Protein AF-0000000066039142 (afdb_homodimer)

Structure (mmCIF, N/CA/C/O backbone):
data_AF-0000000066039142-model_v1
#
loop_
_entity.id
_entity.type
_entity.pdbx_description
1 polymer 'Regulatory protein NocR'
#
loop_
_atom_site.group_PDB
_atom_site.id
_atom_site.type_symbol
_atom_site.label_atom_id
_atom_site.label_alt_id
_atom_site.label_comp_id
_atom_site.label_asym_id
_atom_site.label_entity_id
_atom_site.label_seq_id
_atom_site.pdbx_PDB_ins_code
_atom_site.Cartn_x
_atom_site.Cartn_y
_atom_site.Cartn_z
_atom_site.occupancy
_atom_site.B_iso_or_equiv
_atom_site.auth_seq_id
_atom_site.auth_comp_id
_atom_site.auth_asym_id
_atom_site.auth_atom_id
_atom_site.pdbx_PDB_model_num
ATOM 1 N N . MET A 1 1 ? -7.457 29.156 -16.922 1 61.75 1 MET A N 1
ATOM 2 C CA . MET A 1 1 ? -6.414 28.375 -16.25 1 61.75 1 MET A CA 1
ATOM 3 C C . MET A 1 1 ? -6.938 27.766 -14.953 1 61.75 1 MET A C 1
ATOM 5 O O . MET A 1 1 ? -7.668 28.422 -14.203 1 61.75 1 MET A O 1
ATOM 9 N N . ILE A 1 2 ? -6.719 26.547 -14.82 1 64.12 2 ILE A N 1
ATOM 10 C CA . ILE A 1 2 ? -7.203 25.859 -13.625 1 64.12 2 ILE A CA 1
ATOM 11 C C . ILE A 1 2 ? -6.5 26.406 -12.391 1 64.12 2 ILE A C 1
ATOM 13 O O . ILE A 1 2 ? -5.273 26.547 -12.375 1 64.12 2 ILE A O 1
ATOM 17 N N . GLN A 1 3 ? -7.277 26.922 -11.469 1 65.94 3 GLN A N 1
ATOM 18 C CA . GLN A 1 3 ? -6.754 27.469 -10.219 1 65.94 3 GLN A CA 1
ATOM 19 C C . GLN A 1 3 ? -6.621 26.375 -9.156 1 65.94 3 GLN A C 1
ATOM 21 O O . GLN A 1 3 ? -7.406 25.422 -9.133 1 65.94 3 GLN A O 1
ATOM 26 N N . SER A 1 4 ? -5.676 26.594 -8.344 1 70 4 SER A N 1
ATOM 27 C CA . SER A 1 4 ? -5.402 25.641 -7.27 1 70 4 SER A CA 1
ATOM 28 C C . SER A 1 4 ? -6.625 25.453 -6.379 1 70 4 SER A C 1
ATOM 30 O O . SER A 1 4 ? -6.914 24.344 -5.945 1 70 4 SER A O 1
ATOM 32 N N . ARG A 1 5 ? -7.328 26.562 -6.188 1 75.69 5 ARG A N 1
ATOM 33 C CA . ARG A 1 5 ? -8.492 26.516 -5.305 1 75.69 5 ARG A CA 1
ATOM 34 C C . ARG A 1 5 ? -9.57 25.609 -5.871 1 75.69 5 ARG A C 1
ATOM 36 O O . ARG A 1 5 ? -10.312 24.969 -5.117 1 75.69 5 ARG A O 1
ATOM 43 N N . GLN A 1 6 ? -9.633 25.609 -7.168 1 79.69 6 GLN A N 1
ATOM 44 C CA . GLN A 1 6 ? -10.594 24.719 -7.809 1 79.69 6 GLN A CA 1
ATOM 45 C C . GLN A 1 6 ? -10.25 23.266 -7.566 1 79.69 6 GLN A C 1
ATOM 47 O O . GLN A 1 6 ? -11.125 22.453 -7.266 1 79.69 6 GLN A O 1
ATOM 52 N N . LEU A 1 7 ? -9 22.984 -7.582 1 76.62 7 LEU A N 1
ATOM 53 C CA . LEU A 1 7 ? -8.555 21.609 -7.355 1 76.62 7 LEU A CA 1
ATOM 54 C C . LEU A 1 7 ? -8.68 21.234 -5.883 1 76.62 7 LEU A C 1
ATOM 56 O O . LEU A 1 7 ? -9.008 20.094 -5.555 1 76.62 7 LEU A O 1
ATOM 60 N N . GLU A 1 8 ? -8.516 22.219 -5.078 1 76.62 8 GLU A N 1
ATOM 61 C CA . GLU A 1 8 ? -8.656 22.031 -3.639 1 76.62 8 GLU A CA 1
ATOM 62 C C . GLU A 1 8 ? -10.109 21.766 -3.262 1 76.62 8 GLU A C 1
ATOM 64 O O . GLU A 1 8 ? -10.383 21.109 -2.252 1 76.62 8 GLU A O 1
ATOM 69 N N . ALA A 1 9 ? -10.961 22.281 -4.051 1 80.94 9 ALA A N 1
ATOM 70 C CA . ALA A 1 9 ? -12.391 22.031 -3.846 1 80.94 9 ALA A CA 1
ATOM 71 C C . ALA A 1 9 ? -12.797 20.688 -4.449 1 80.94 9 ALA A C 1
ATOM 73 O O . ALA A 1 9 ? -13.578 19.938 -3.848 1 80.94 9 ALA A O 1
ATOM 74 N N . PHE A 1 10 ? -12.219 20.359 -5.586 1 84.31 10 PHE A N 1
ATOM 75 C CA . PHE A 1 10 ? -12.562 19.172 -6.352 1 84.31 10 PHE A CA 1
ATOM 76 C C . PHE A 1 10 ? -12.219 17.906 -5.566 1 84.31 10 PHE A C 1
ATOM 78 O O . PHE A 1 10 ? -13.023 16.984 -5.48 1 84.31 10 PHE A O 1
ATOM 85 N N . ARG A 1 11 ? -11.148 18 -4.941 1 77.81 11 ARG A N 1
ATOM 86 C CA . ARG A 1 11 ? -10.641 16.812 -4.27 1 77.81 11 ARG A CA 1
ATOM 87 C C . ARG A 1 11 ? -11.578 16.391 -3.139 1 77.81 11 ARG A C 1
ATOM 89 O O . ARG A 1 11 ? -12 15.227 -3.08 1 77.81 11 ARG A O 1
ATOM 96 N N . PRO A 1 12 ? -11.938 17.297 -2.227 1 79 12 PRO A N 1
ATOM 97 C CA . PRO A 1 12 ? -12.859 16.891 -1.165 1 79 12 PRO A CA 1
ATOM 98 C C . PRO A 1 12 ? -14.211 16.422 -1.705 1 79 12 PRO A C 1
ATOM 100 O O . PRO A 1 12 ? -14.844 15.539 -1.107 1 79 12 PRO A O 1
ATOM 103 N N . VAL A 1 13 ? -14.617 16.969 -2.771 1 81.69 13 VAL A N 1
ATOM 104 C CA . VAL A 1 13 ? -15.891 16.531 -3.336 1 81.69 13 VAL A CA 1
ATOM 105 C C . VAL A 1 13 ? -15.773 15.086 -3.809 1 81.69 13 VAL A C 1
ATOM 107 O O . VAL A 1 13 ? -16.688 14.281 -3.588 1 81.69 13 VAL A O 1
ATOM 110 N N . MET A 1 14 ? -14.688 14.828 -4.414 1 76.94 14 MET A N 1
ATOM 111 C CA . MET A 1 14 ? -14.453 13.469 -4.883 1 76.94 14 MET A CA 1
ATOM 112 C C . MET A 1 14 ? -14.344 12.5 -3.709 1 76.94 14 MET A C 1
ATOM 114 O O . MET A 1 14 ? -14.812 11.359 -3.791 1 76.94 14 MET A O 1
ATOM 118 N N . LEU A 1 15 ? -13.773 12.977 -2.66 1 72 15 LEU A N 1
ATOM 119 C CA . LEU A 1 15 ? -13.484 12.133 -1.508 1 72 15 LEU A CA 1
ATOM 120 C C . LEU A 1 15 ? -14.742 11.914 -0.669 1 72 15 LEU A C 1
ATOM 122 O O . LEU A 1 15 ? -14.945 10.828 -0.118 1 72 15 LEU A O 1
ATOM 126 N N . THR A 1 16 ? -15.641 12.984 -0.585 1 73.75 16 THR A N 1
ATOM 127 C CA . THR A 1 16 ? -16.797 12.93 0.311 1 73.75 16 THR A CA 1
ATOM 128 C C . THR A 1 16 ? -18.062 12.539 -0.453 1 73.75 16 THR A C 1
ATOM 130 O O . THR A 1 16 ? -19.047 12.117 0.148 1 73.75 16 THR A O 1
ATOM 133 N N . GLY A 1 17 ? -17.953 12.742 -1.768 1 72.62 17 GLY A N 1
ATOM 134 C CA . GLY A 1 17 ? -19.094 12.383 -2.609 1 72.62 17 GLY A CA 1
ATOM 135 C C . GLY A 1 17 ? -20.203 13.422 -2.584 1 72.62 17 GLY A C 1
ATOM 136 O O . GLY A 1 17 ? -21.328 13.141 -3.006 1 72.62 17 GLY A O 1
ATOM 137 N N . GLY A 1 18 ? -19.891 14.602 -1.933 1 79.31 18 GLY A N 1
ATOM 138 C CA . GLY A 1 18 ? -20.922 15.617 -1.845 1 79.31 18 GLY A CA 1
ATOM 139 C C . GLY A 1 18 ? -20.359 17.031 -1.729 1 79.31 18 GLY A C 1
ATOM 140 O O . GLY A 1 18 ? -19.281 17.219 -1.168 1 79.31 18 GLY A O 1
ATOM 141 N N . MET A 1 19 ? -21.219 17.953 -2.305 1 85.19 19 MET A N 1
ATOM 142 C CA . MET A 1 19 ? -20.797 19.344 -2.232 1 85.19 19 MET A CA 1
ATOM 143 C C . MET A 1 19 ? -20.844 19.859 -0.795 1 85.19 19 MET A C 1
ATOM 145 O O . MET A 1 19 ? -19.906 20.516 -0.332 1 85.19 19 MET A O 1
ATOM 149 N N . THR A 1 20 ? -21.859 19.406 -0.105 1 84.94 20 THR A N 1
ATOM 150 C CA . THR A 1 20 ? -22.047 19.859 1.27 1 84.94 20 THR A CA 1
ATOM 151 C C . THR A 1 20 ? -20.984 19.25 2.182 1 84.94 20 THR A C 1
ATOM 153 O O . THR A 1 20 ? -20.344 19.953 2.969 1 84.94 20 THR A O 1
ATOM 156 N N . SER A 1 21 ? -20.875 18.016 2.037 1 82.25 21 SER A N 1
ATOM 157 C CA . SER A 1 21 ? -19.875 17.344 2.865 1 82.25 21 SER A CA 1
ATOM 158 C C . SER A 1 21 ? -18.469 17.875 2.592 1 82.25 21 SER A C 1
ATOM 160 O O . SER A 1 21 ? -17.672 18.031 3.516 1 82.25 21 SER A O 1
ATOM 162 N N . ALA A 1 22 ? -18.188 18.062 1.389 1 84.25 22 ALA A N 1
ATOM 163 C CA . ALA A 1 22 ? -16.891 18.625 0.998 1 84.25 22 ALA A CA 1
ATOM 164 C C . ALA A 1 22 ? -16.703 20.031 1.57 1 84.25 22 ALA A C 1
ATOM 166 O O . ALA A 1 22 ? -15.625 20.359 2.078 1 84.25 22 ALA A O 1
ATOM 167 N N . ALA A 1 23 ? -17.734 20.844 1.507 1 87.06 23 ALA A N 1
ATOM 168 C CA . ALA A 1 23 ? -17.688 22.188 2.043 1 87.06 23 ALA A CA 1
ATOM 169 C C . ALA A 1 23 ? -17.391 22.188 3.539 1 87.06 23 ALA A C 1
ATOM 171 O O . ALA A 1 23 ? -16.547 22.953 4.02 1 87.06 23 ALA A O 1
ATOM 172 N N . ASN A 1 24 ? -18.062 21.266 4.191 1 80.06 24 ASN A N 1
ATOM 173 C CA . ASN A 1 24 ? -17.844 21.125 5.625 1 80.06 24 ASN A CA 1
ATOM 174 C C . ASN A 1 24 ? -16.406 20.703 5.934 1 80.06 24 ASN A C 1
ATOM 176 O O . ASN A 1 24 ? -15.797 21.203 6.883 1 80.06 24 ASN A O 1
ATOM 180 N N . LEU A 1 25 ? -16 19.922 5.07 1 76.12 25 LEU A N 1
ATOM 181 C CA . LEU A 1 25 ? -14.664 19.359 5.277 1 76.12 25 LEU A CA 1
ATOM 182 C C . LEU A 1 25 ? -13.602 20.438 5.102 1 76.12 25 LEU A C 1
ATOM 184 O O . LEU A 1 25 ? -12.617 20.484 5.848 1 76.12 25 LEU A O 1
ATOM 188 N N . VAL A 1 26 ? -13.742 21.25 4.145 1 77.06 26 VAL A N 1
ATO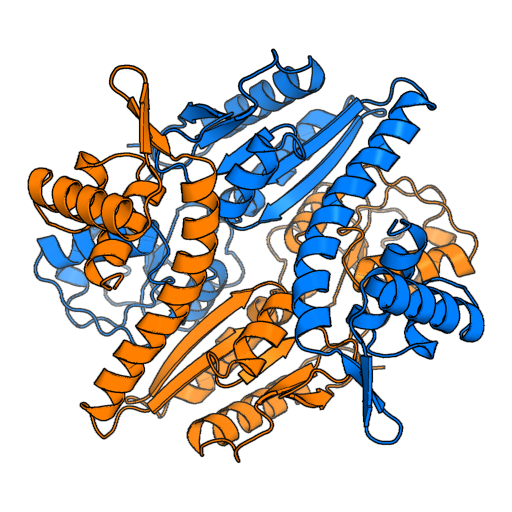M 189 C CA . VAL A 1 26 ? -12.719 22.25 3.85 1 77.06 26 VAL A CA 1
ATOM 190 C C . VAL A 1 26 ? -13.125 23.594 4.445 1 77.06 26 VAL A C 1
ATOM 192 O O . VAL A 1 26 ? -12.516 24.625 4.145 1 77.06 26 VAL A O 1
ATOM 195 N N . ARG A 1 27 ? -14.141 23.609 5.207 1 76.81 27 ARG A N 1
ATOM 196 C CA . ARG A 1 27 ? -14.594 24.75 6.008 1 76.81 27 ARG A CA 1
ATOM 197 C C . ARG A 1 27 ? -14.938 25.938 5.125 1 76.81 27 ARG A C 1
ATOM 199 O O . ARG A 1 27 ? -14.484 27.062 5.383 1 76.81 27 ARG A O 1
ATOM 206 N N . ILE A 1 28 ? -15.648 25.688 4.121 1 83 28 ILE A N 1
ATOM 207 C CA . ILE A 1 28 ? -16.266 26.734 3.295 1 83 28 ILE A CA 1
ATOM 208 C C . ILE A 1 28 ? -17.734 26.422 3.08 1 83 28 ILE A C 1
ATOM 210 O O . ILE A 1 28 ? -18.25 25.422 3.576 1 83 28 ILE A O 1
ATOM 214 N N . THR A 1 29 ? -18.406 27.375 2.535 1 86.25 29 THR A N 1
ATOM 215 C CA . THR A 1 29 ? -19.844 27.188 2.332 1 86.25 29 THR A CA 1
ATOM 216 C C . THR A 1 29 ? -20.109 26.312 1.118 1 86.25 29 THR A C 1
ATOM 218 O O . THR A 1 29 ? -19.266 26.188 0.227 1 86.25 29 THR A O 1
ATOM 221 N N . GLN A 1 30 ? -21.156 25.719 1.18 1 89.38 30 GLN A N 1
ATOM 222 C CA . GLN A 1 30 ? -21.547 24.844 0.079 1 89.38 30 GLN A CA 1
ATOM 223 C C . GLN A 1 30 ? -21.672 25.625 -1.225 1 89.38 30 GLN A C 1
ATOM 225 O O . GLN A 1 30 ? -21.234 25.156 -2.277 1 89.38 30 GLN A O 1
ATOM 230 N N . PRO A 1 31 ? -22.234 26.875 -1.222 1 91 31 PRO A N 1
ATOM 231 C CA . PRO A 1 31 ? -22.266 27.625 -2.48 1 91 31 PRO A CA 1
ATOM 232 C C . PRO A 1 31 ? -20.875 27.922 -3.025 1 91 31 PRO A C 1
ATOM 234 O O . PRO A 1 31 ? -20.656 27.906 -4.242 1 91 31 PRO A O 1
ATOM 237 N N . ALA A 1 32 ? -19.984 28.125 -2.137 1 88.88 32 ALA A N 1
ATOM 238 C CA . ALA A 1 32 ? -18.625 28.438 -2.547 1 88.88 32 ALA A CA 1
ATOM 239 C C . ALA A 1 32 ? -17.969 27.25 -3.242 1 88.88 32 ALA A C 1
ATOM 241 O O . ALA A 1 32 ? -17.359 27.406 -4.301 1 88.88 32 ALA A O 1
ATOM 242 N N . ILE A 1 33 ? -18.125 26.109 -2.582 1 90.94 33 ILE A N 1
ATOM 243 C CA . ILE A 1 33 ? -17.547 24.906 -3.189 1 90.94 33 ILE A CA 1
ATOM 244 C C . ILE A 1 33 ? -18.234 24.625 -4.52 1 90.94 33 ILE A C 1
ATOM 246 O O . ILE A 1 33 ? -17.578 24.219 -5.488 1 90.94 33 ILE A O 1
ATOM 250 N N . SER A 1 34 ? -19.531 24.781 -4.598 1 91.88 34 SER A N 1
ATOM 251 C CA . SER A 1 34 ? -20.281 24.547 -5.828 1 91.88 34 SER A CA 1
ATOM 252 C C . SER A 1 34 ? -19.797 25.469 -6.949 1 91.88 34 SER A C 1
ATOM 254 O O . SER A 1 34 ? -19.625 25.016 -8.086 1 91.88 34 SER A O 1
ATOM 256 N N . ARG A 1 35 ? -19.531 26.703 -6.59 1 90.44 35 ARG A N 1
ATOM 257 C CA . ARG A 1 35 ? -19.031 27.672 -7.57 1 90.44 35 ARG A CA 1
ATOM 258 C C . ARG A 1 35 ? -17.656 27.25 -8.086 1 90.44 35 ARG A C 1
ATOM 260 O O . ARG A 1 35 ? -17.391 27.328 -9.289 1 90.44 35 ARG A O 1
ATOM 267 N N . LEU A 1 36 ? -16.859 26.859 -7.172 1 88.88 36 LEU A N 1
ATOM 268 C CA . LEU A 1 36 ? -15.508 26.469 -7.535 1 88.88 36 LEU A CA 1
ATOM 269 C C . LEU A 1 36 ? -15.531 25.266 -8.492 1 88.88 36 LEU A C 1
ATOM 271 O O . LEU A 1 36 ? -14.766 25.219 -9.453 1 88.88 36 LEU A O 1
ATOM 275 N N . ILE A 1 37 ? -16.406 24.375 -8.195 1 89.88 37 ILE A N 1
ATOM 276 C CA . ILE A 1 37 ? -16.531 23.188 -9.031 1 89.88 37 ILE A CA 1
ATOM 277 C C . ILE A 1 37 ? -17.078 23.578 -10.398 1 89.88 37 ILE A C 1
ATOM 279 O O . ILE A 1 37 ? -16.594 23.109 -11.43 1 89.88 37 ILE A O 1
ATOM 283 N N . ARG A 1 38 ? -18.078 24.406 -10.398 1 89.94 38 ARG A N 1
ATOM 284 C CA . ARG A 1 38 ? -18.641 24.891 -11.656 1 89.94 38 ARG A CA 1
ATOM 285 C C . ARG A 1 38 ? -17.594 25.578 -12.5 1 89.94 38 ARG A C 1
ATOM 287 O O . ARG A 1 38 ? -17.516 25.375 -13.719 1 89.94 38 ARG A O 1
ATOM 294 N N . ASP A 1 39 ? -16.844 26.406 -11.836 1 86 39 ASP A N 1
ATOM 295 C CA . ASP A 1 39 ? -15.781 27.125 -12.523 1 86 39 ASP A CA 1
ATOM 296 C C . ASP A 1 39 ? -14.758 26.156 -13.109 1 86 39 ASP A C 1
ATOM 298 O O . ASP A 1 39 ? -14.266 26.359 -14.227 1 86 39 ASP A O 1
ATOM 302 N N . LEU A 1 40 ? -14.422 25.188 -12.336 1 84.56 40 LEU A N 1
ATOM 303 C CA . LEU A 1 40 ? -13.477 24.172 -12.797 1 84.56 40 LEU A CA 1
ATOM 304 C C . LEU A 1 40 ? -14.016 23.453 -14.031 1 84.56 40 LEU A C 1
ATOM 306 O O . LEU A 1 40 ? -13.289 23.266 -15.008 1 84.56 40 LEU A O 1
ATOM 310 N N . GLU A 1 41 ? -15.281 23.047 -13.93 1 87.25 41 GLU A N 1
ATOM 311 C CA . GLU A 1 41 ? -15.914 22.344 -15.047 1 87.25 41 GLU A CA 1
ATOM 312 C C . GLU A 1 41 ? -15.945 23.234 -16.297 1 87.25 41 GLU A C 1
ATOM 314 O O . GLU A 1 41 ? -15.695 22.75 -17.406 1 87.25 41 GLU A O 1
ATOM 319 N N . GLU A 1 42 ? -16.188 24.516 -16.172 1 80.75 42 GLU A N 1
ATOM 320 C CA . GLU A 1 42 ? -16.203 25.469 -17.281 1 80.75 42 GLU A CA 1
ATOM 321 C C . GLU A 1 42 ? -14.82 25.625 -17.906 1 80.75 42 GLU A C 1
ATOM 323 O O . GLU A 1 42 ? -14.688 25.672 -19.125 1 80.75 42 GLU A O 1
ATOM 328 N N . GLU A 1 43 ? -13.93 25.672 -17.094 1 74.88 43 GLU A N 1
ATOM 329 C CA . GLU A 1 43 ? -12.555 25.859 -17.562 1 74.88 43 GLU A CA 1
ATOM 330 C C . GLU A 1 43 ? -12.078 24.641 -18.344 1 74.88 43 GLU A C 1
ATOM 332 O O . GLU A 1 43 ? -11.398 24.781 -19.359 1 74.88 43 GLU A O 1
ATOM 337 N N . ILE A 1 44 ? -12.445 23.5 -17.797 1 74.19 44 ILE A N 1
ATOM 338 C CA . ILE A 1 44 ? -12 22.266 -18.438 1 74.19 44 ILE A CA 1
ATOM 339 C C . ILE A 1 44 ? -12.914 21.938 -19.625 1 74.19 44 ILE A C 1
ATOM 341 O O . ILE A 1 44 ? -12.523 21.219 -20.547 1 74.19 44 ILE A O 1
ATOM 345 N N . GLY A 1 45 ? -14.133 22.422 -19.594 1 76.56 45 GLY A N 1
ATOM 346 C CA . GLY A 1 45 ? -15.102 22.203 -20.656 1 76.56 45 GLY A CA 1
ATOM 347 C C . GLY A 1 45 ? -15.789 20.859 -20.562 1 76.56 45 GLY A C 1
ATOM 348 O O . GLY A 1 45 ? -16.281 20.328 -21.562 1 76.56 45 GLY A O 1
ATOM 349 N N . ILE A 1 46 ? -15.617 20.188 -19.406 1 75.56 46 ILE A N 1
ATOM 350 C CA . ILE A 1 46 ? -16.219 18.875 -19.188 1 75.56 46 ILE A CA 1
ATOM 351 C C . ILE A 1 46 ? -16.969 18.859 -17.844 1 75.56 46 ILE A C 1
ATOM 353 O O . ILE A 1 46 ? -16.531 19.5 -16.875 1 75.56 46 ILE A O 1
ATOM 357 N N . SER A 1 47 ? -18.109 18.219 -17.891 1 83.5 47 SER A N 1
ATOM 358 C CA . SER A 1 47 ? -18.812 18.016 -16.625 1 83.5 47 SER A CA 1
ATOM 359 C C . SER A 1 47 ? -18.125 16.969 -15.773 1 83.5 47 SER A C 1
ATOM 361 O O . SER A 1 47 ? -17.812 15.875 -16.25 1 83.5 47 SER A O 1
ATOM 363 N N . LEU A 1 48 ? -17.859 17.359 -14.578 1 84.62 48 LEU A N 1
ATOM 364 C CA . LEU A 1 48 ? -17.156 16.469 -13.68 1 84.62 48 LEU A CA 1
ATOM 365 C C . LEU A 1 48 ? -18.125 15.727 -12.758 1 84.62 48 LEU A C 1
ATOM 367 O O . LEU A 1 48 ? -17.797 14.672 -12.219 1 84.62 48 LEU A O 1
ATOM 371 N N . PHE A 1 49 ? -19.297 16.391 -12.562 1 86.69 49 PHE A N 1
ATOM 372 C CA . PHE A 1 49 ? -20.312 15.789 -11.703 1 86.69 49 PHE A CA 1
ATOM 373 C C . PHE A 1 49 ? -21.688 15.859 -12.359 1 86.69 49 PHE A C 1
ATOM 375 O O . PHE A 1 49 ? -22 16.844 -13.031 1 86.69 49 PHE A O 1
ATOM 382 N N . GLU A 1 50 ? -22.375 14.719 -12.211 1 81.38 50 GLU A N 1
ATOM 383 C CA . GLU A 1 50 ? -23.75 14.656 -12.688 1 81.38 50 GLU A CA 1
ATOM 384 C C . GLU A 1 50 ? -24.719 14.391 -11.547 1 81.38 50 GLU A C 1
ATOM 386 O O . GLU A 1 50 ? -24.359 13.773 -10.539 1 81.38 50 GLU A O 1
ATOM 391 N N . ARG A 1 51 ? -25.781 15.047 -11.57 1 73.38 51 ARG A N 1
ATOM 392 C CA . ARG A 1 51 ? -26.797 14.836 -10.547 1 73.38 51 ARG A CA 1
ATOM 393 C C . ARG A 1 51 ? -27.812 13.781 -11 1 73.38 51 ARG A C 1
ATOM 395 O O . ARG A 1 51 ? -28.328 13.844 -12.117 1 73.38 51 ARG A O 1
ATOM 402 N N . THR A 1 52 ? -27.766 12.719 -10.414 1 65 52 THR A N 1
ATOM 403 C CA . THR A 1 52 ? -28.828 11.734 -10.578 1 65 52 THR A CA 1
ATOM 404 C C . THR A 1 52 ? -29.766 11.75 -9.375 1 65 52 THR A C 1
ATOM 406 O O . THR A 1 52 ? -29.438 11.219 -8.312 1 65 52 THR A O 1
ATOM 409 N N . GLY A 1 53 ? -30.859 12.344 -9.508 1 66.62 53 GLY A N 1
ATOM 410 C CA . GLY A 1 53 ? -31.719 12.609 -8.367 1 66.62 53 GLY A CA 1
ATOM 411 C C . GLY A 1 53 ? -31.109 13.578 -7.375 1 66.62 53 GLY A C 1
ATOM 412 O O . GLY A 1 53 ? -30.703 14.688 -7.746 1 66.62 53 GLY A O 1
ATOM 413 N N . ASN A 1 54 ? -30.984 13.125 -6.105 1 64.5 54 ASN A N 1
ATOM 414 C CA . ASN A 1 54 ? -30.422 13.977 -5.062 1 64.5 54 ASN A CA 1
ATOM 415 C C . ASN A 1 54 ? -28.953 13.648 -4.805 1 64.5 54 ASN A C 1
ATOM 417 O O . ASN A 1 54 ? -28.375 14.117 -3.824 1 64.5 54 ASN A O 1
ATOM 421 N N . ARG A 1 55 ? -28.531 12.898 -5.688 1 70 55 ARG A N 1
ATOM 422 C CA . ARG A 1 55 ? -27.156 12.477 -5.387 1 70 55 ARG A CA 1
ATOM 423 C C . ARG A 1 55 ? -26.188 12.992 -6.434 1 70 55 ARG A C 1
ATOM 425 O O . ARG A 1 55 ? -26.484 12.977 -7.633 1 70 55 ARG A O 1
ATOM 432 N N . LEU A 1 56 ? -25 13.578 -5.988 1 76.94 56 LEU A N 1
ATOM 433 C CA . LEU A 1 56 ? -23.906 14.039 -6.832 1 76.94 56 LEU A CA 1
ATOM 434 C C . LEU A 1 56 ? -23 12.875 -7.238 1 76.94 56 LEU A C 1
ATOM 436 O O . LEU A 1 56 ? -22.484 12.156 -6.379 1 76.94 56 LEU A O 1
ATOM 440 N N . ARG A 1 57 ? -22.938 12.578 -8.57 1 75.62 57 ARG A N 1
ATOM 441 C CA . ARG A 1 57 ? -22.109 11.477 -9.062 1 75.62 57 ARG A CA 1
ATOM 442 C C . ARG A 1 57 ? -20.953 12 -9.906 1 75.62 57 ARG A C 1
ATOM 444 O O . ARG A 1 57 ? -21.156 12.805 -10.82 1 75.62 57 ARG A O 1
ATOM 451 N N . PRO A 1 58 ? -19.75 11.578 -9.562 1 78.5 58 PRO A N 1
ATOM 452 C CA . PRO A 1 58 ? -18.641 11.969 -10.43 1 78.5 58 PRO A CA 1
ATOM 453 C C . PRO A 1 58 ? -18.703 11.289 -11.797 1 78.5 58 PRO A C 1
ATOM 455 O O . PRO A 1 58 ? -19.125 10.133 -11.898 1 78.5 58 PRO A O 1
ATOM 458 N N . THR A 1 59 ? -18.297 11.992 -12.859 1 73.62 59 THR A N 1
ATOM 459 C CA . THR A 1 59 ? -18.172 11.422 -14.203 1 73.62 59 THR A CA 1
ATOM 460 C C . THR A 1 59 ? -16.859 10.633 -14.328 1 73.62 59 THR A C 1
ATOM 462 O O . THR A 1 59 ? -16.031 10.656 -13.422 1 73.62 59 THR A O 1
ATOM 465 N N . ARG A 1 60 ? -16.766 9.883 -15.391 1 62.56 60 ARG A N 1
ATOM 466 C CA . ARG A 1 60 ? -15.531 9.172 -15.688 1 62.56 60 ARG A CA 1
ATOM 467 C C . ARG A 1 60 ? -14.359 10.141 -15.773 1 62.56 60 ARG A C 1
ATOM 469 O O . ARG A 1 60 ? -13.266 9.852 -15.281 1 62.56 60 ARG A O 1
ATOM 476 N N . GLU A 1 61 ? -14.641 11.211 -16.375 1 67.25 61 GLU A N 1
ATOM 477 C CA . GLU A 1 61 ? -13.633 12.266 -16.516 1 67.25 61 GLU A CA 1
ATOM 478 C C . GLU A 1 61 ? -13.188 12.789 -15.148 1 67.25 61 GLU A C 1
ATOM 480 O O . GLU A 1 61 ? -12.008 13.102 -14.961 1 67.25 61 GLU A O 1
ATOM 485 N N . ALA A 1 62 ? -14.141 12.883 -14.234 1 74.81 62 ALA A N 1
ATOM 486 C CA . ALA A 1 62 ? -13.805 13.305 -12.875 1 74.81 62 ALA A CA 1
ATOM 487 C C . ALA A 1 62 ? -12.836 12.328 -12.219 1 74.81 62 ALA A C 1
ATOM 489 O O . ALA A 1 62 ? -11.906 12.734 -11.523 1 74.81 62 ALA A O 1
ATOM 490 N N . GLY A 1 63 ? -13.047 11.102 -12.492 1 67.94 63 GLY A N 1
ATOM 491 C CA . GLY A 1 63 ? -12.148 10.078 -11.977 1 67.94 63 GLY A CA 1
ATOM 492 C C . GLY A 1 63 ? -10.734 10.211 -12.492 1 67.94 63 GLY A C 1
ATOM 493 O O . GLY A 1 63 ? -9.773 10.109 -11.719 1 67.94 63 GLY A O 1
ATOM 494 N N . ILE A 1 64 ? -10.594 10.422 -13.719 1 59.81 64 ILE A N 1
ATOM 495 C CA . ILE A 1 64 ? -9.289 10.586 -14.352 1 59.81 64 ILE A CA 1
ATOM 496 C C . ILE A 1 64 ? -8.594 11.82 -13.781 1 59.81 64 ILE A C 1
ATOM 498 O O . ILE A 1 64 ? -7.414 11.773 -13.43 1 59.81 64 ILE A O 1
ATOM 502 N N . LEU A 1 65 ? -9.352 12.875 -13.75 1 67.5 65 LEU A N 1
ATOM 503 C CA . LEU A 1 65 ? -8.797 14.117 -13.211 1 67.5 65 LEU A CA 1
ATOM 504 C C . LEU A 1 65 ? -8.359 13.93 -11.758 1 67.5 65 LEU A C 1
ATOM 506 O O . LEU A 1 65 ? -7.34 14.477 -11.336 1 67.5 65 LEU A O 1
ATOM 510 N N . PHE A 1 66 ? -9.18 13.164 -11.062 1 72.25 66 PHE A N 1
ATOM 511 C CA . PHE A 1 66 ? -8.898 12.945 -9.648 1 72.25 66 PHE A CA 1
ATOM 512 C C . PHE A 1 66 ? -7.543 12.266 -9.469 1 72.25 66 PHE A C 1
ATOM 514 O O . PHE A 1 66 ? -6.773 12.633 -8.578 1 72.25 66 PHE A O 1
ATOM 521 N N . LYS A 1 67 ? -7.277 11.367 -10.32 1 62.5 67 LYS A N 1
ATOM 522 C CA . LYS A 1 67 ? -5.984 10.688 -10.289 1 62.5 67 LYS A CA 1
ATOM 523 C C . LYS A 1 67 ? -4.84 11.68 -10.484 1 62.5 67 LYS A C 1
ATOM 525 O O . LYS A 1 67 ? -3.852 11.648 -9.75 1 62.5 67 LYS A O 1
ATOM 530 N N . GLU A 1 68 ? -5 12.516 -11.43 1 59.81 68 GLU A N 1
ATOM 531 C CA . GLU A 1 68 ? -3.977 13.5 -11.75 1 59.81 68 GLU A CA 1
ATOM 532 C C . GLU A 1 68 ? -3.854 14.547 -10.648 1 59.81 68 GLU A C 1
ATOM 534 O O . GLU A 1 68 ? -2.746 14.953 -10.289 1 59.81 68 GLU A O 1
ATOM 539 N N . VAL A 1 69 ? -5.039 14.961 -10.164 1 65.31 69 VAL A N 1
ATOM 540 C CA . VAL A 1 69 ? -5.066 15.969 -9.109 1 65.31 69 VAL A CA 1
ATOM 541 C C . VAL A 1 69 ? -4.406 15.414 -7.852 1 65.31 69 VAL A C 1
ATOM 543 O O . VAL A 1 69 ? -3.641 16.109 -7.184 1 65.31 69 VAL A O 1
ATOM 546 N N . SER A 1 70 ? -4.719 14.227 -7.598 1 63.84 70 SER A N 1
ATOM 547 C CA . SER A 1 70 ? -4.133 13.594 -6.422 1 63.84 70 SER A CA 1
ATOM 548 C C . SER A 1 70 ? -2.615 13.516 -6.531 1 63.84 70 SER A C 1
ATOM 550 O O . SER A 1 70 ? -1.902 13.766 -5.559 1 63.84 70 SER A O 1
ATOM 552 N N . ARG A 1 71 ? -2.219 13.25 -7.727 1 58.75 71 ARG A N 1
ATOM 553 C CA . ARG A 1 71 ? -0.784 13.234 -7.992 1 58.75 71 ARG A CA 1
ATOM 554 C C . ARG A 1 71 ? -0.1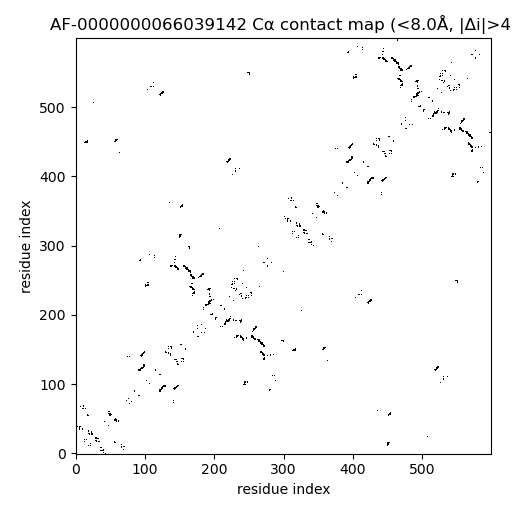88 14.633 -7.859 1 58.75 71 ARG A C 1
ATOM 556 O O . ARG A 1 71 ? 0.91 14.797 -7.32 1 58.75 71 ARG A O 1
ATOM 563 N N . HIS A 1 72 ? -0.986 15.578 -8.406 1 54.44 72 HIS A N 1
ATOM 564 C CA . HIS A 1 72 ? -0.56 16.969 -8.375 1 54.44 72 HIS A CA 1
ATOM 565 C C . HIS A 1 72 ? -0.529 17.5 -6.945 1 54.44 72 HIS A C 1
ATOM 567 O O . HIS A 1 72 ? 0.398 18.219 -6.566 1 54.44 72 HIS A O 1
ATOM 573 N N . PHE A 1 73 ? -1.515 17.219 -6.223 1 57.22 73 PHE A N 1
ATOM 574 C CA . PHE A 1 73 ? -1.573 17.734 -4.859 1 57.22 73 PHE A CA 1
ATOM 575 C C . PHE A 1 73 ? -0.422 17.188 -4.027 1 57.22 73 PHE A C 1
ATOM 577 O O . PHE A 1 73 ? 0.119 17.891 -3.17 1 57.22 73 PHE A O 1
ATOM 584 N N . ASN A 1 74 ? -0.122 16.047 -4.363 1 54.47 74 ASN A N 1
ATOM 585 C CA . ASN A 1 74 ? 1.102 15.57 -3.725 1 54.47 74 ASN A CA 1
ATOM 586 C C . ASN A 1 74 ? 2.309 16.406 -4.137 1 54.47 74 ASN A C 1
ATOM 588 O O . ASN A 1 74 ? 3.186 16.688 -3.314 1 54.47 74 ASN A O 1
ATOM 592 N N . GLY A 1 75 ? 2.176 16.891 -5.387 1 49 75 GLY A N 1
ATOM 593 C CA . GLY A 1 75 ? 3.201 17.766 -5.926 1 49 75 GLY A CA 1
ATOM 594 C C . GLY A 1 75 ? 3.088 19.188 -5.422 1 49 75 GLY A C 1
ATOM 595 O O . GLY A 1 75 ? 4.094 19.812 -5.078 1 49 75 GLY A O 1
ATOM 596 N N . ILE A 1 76 ? 1.858 19.75 -5.492 1 46.47 76 ILE A N 1
ATOM 597 C CA . ILE A 1 76 ? 1.607 21.109 -5.055 1 46.47 76 ILE A CA 1
ATOM 598 C C . ILE A 1 76 ? 1.988 21.266 -3.586 1 46.47 76 ILE A C 1
ATOM 600 O O . ILE A 1 76 ? 2.586 22.266 -3.193 1 46.47 76 ILE A O 1
ATOM 604 N N . GLN A 1 77 ? 1.521 20.375 -2.904 1 49.12 77 GLN A N 1
ATOM 605 C CA . GLN A 1 77 ? 1.955 20.422 -1.512 1 49.12 77 GLN A CA 1
ATOM 606 C C . GLN A 1 77 ? 3.475 20.531 -1.413 1 49.12 77 GLN A C 1
ATOM 608 O O . GLN A 1 77 ? 4.004 21.203 -0.535 1 49.12 77 GLN A O 1
ATOM 613 N N . HIS A 1 78 ? 4.004 19.953 -2.441 1 48.94 78 HIS A N 1
ATOM 614 C CA . HIS A 1 78 ? 5.449 20.125 -2.547 1 48.94 78 HIS A CA 1
ATOM 615 C C . HIS A 1 78 ? 5.809 21.578 -2.799 1 48.94 78 HIS A C 1
ATOM 617 O O . HIS A 1 78 ? 6.738 22.109 -2.188 1 48.94 78 HIS A O 1
ATOM 623 N N . ILE A 1 79 ? 5.035 22.141 -3.645 1 45.78 79 ILE A N 1
ATOM 624 C CA . ILE A 1 79 ? 5.336 23.516 -3.988 1 45.78 79 ILE A CA 1
ATOM 625 C C . ILE A 1 79 ? 5.102 24.406 -2.773 1 45.78 79 ILE A C 1
ATOM 627 O O . ILE A 1 79 ? 5.91 25.297 -2.477 1 45.78 79 ILE A O 1
ATOM 631 N N . ASP A 1 80 ? 3.969 24.25 -2.246 1 46.94 80 ASP A N 1
ATOM 632 C CA . ASP A 1 80 ? 3.65 25.062 -1.084 1 46.94 80 ASP A CA 1
ATOM 633 C C . ASP A 1 80 ? 4.676 24.875 0.028 1 46.94 80 ASP A C 1
ATOM 635 O O . ASP A 1 80 ? 5.074 25.828 0.692 1 46.94 80 ASP A O 1
ATOM 639 N N . LYS A 1 81 ? 4.934 23.719 0.186 1 47.03 81 LYS A N 1
ATOM 640 C CA . LYS A 1 81 ? 5.969 23.453 1.182 1 47.03 81 LYS A CA 1
ATOM 641 C C . LYS A 1 81 ? 7.297 24.094 0.784 1 47.03 81 LYS A C 1
ATOM 643 O O . LYS A 1 81 ? 7.984 24.672 1.622 1 47.03 81 LYS A O 1
ATOM 648 N N . VAL A 1 82 ? 7.512 23.969 -0.499 1 45.62 82 VAL A N 1
ATOM 649 C CA . VAL A 1 82 ? 8.727 24.609 -0.984 1 45.62 82 VAL A CA 1
ATOM 650 C C . VAL A 1 82 ? 8.641 26.125 -0.736 1 45.62 82 VAL A C 1
ATOM 652 O O . VAL A 1 82 ? 9.617 26.734 -0.293 1 45.62 82 VAL A O 1
ATOM 655 N N . ALA A 1 83 ? 7.516 26.625 -1.121 1 45.62 83 ALA A N 1
ATOM 656 C CA . ALA A 1 83 ? 7.34 28.062 -0.93 1 45.62 83 ALA A CA 1
ATOM 657 C C . ALA A 1 83 ? 7.441 28.422 0.547 1 45.62 83 ALA A C 1
ATOM 659 O O . ALA A 1 83 ? 8.047 29.453 0.896 1 45.62 83 ALA A O 1
ATOM 660 N N . ALA A 1 84 ? 6.793 27.688 1.309 1 47.06 84 ALA A N 1
ATOM 661 C CA . ALA A 1 84 ? 6.867 27.938 2.748 1 47.06 84 ALA A CA 1
ATOM 662 C C . ALA A 1 84 ? 8.305 27.812 3.248 1 47.06 84 ALA A C 1
ATOM 664 O O . ALA A 1 84 ? 8.742 28.594 4.098 1 47.06 84 ALA A O 1
ATOM 665 N N . GLU A 1 85 ? 8.82 26.781 2.744 1 47.25 85 GLU A N 1
ATOM 666 C CA . GLU A 1 85 ? 10.234 26.609 3.084 1 47.25 85 GLU A CA 1
ATOM 667 C C . GLU A 1 85 ? 11.055 27.828 2.652 1 47.25 85 GLU A C 1
ATOM 669 O O . GLU A 1 85 ? 12 28.219 3.34 1 47.25 85 GLU A O 1
ATOM 674 N N . LEU A 1 86 ? 10.703 28.234 1.523 1 44.34 86 LEU A N 1
ATOM 675 C CA . LEU A 1 86 ? 11.414 29.422 1.055 1 44.34 86 LEU A CA 1
ATOM 676 C C . LEU A 1 86 ? 11.156 30.609 1.971 1 44.34 86 LEU A C 1
ATOM 678 O O . LEU A 1 86 ? 12.047 31.438 2.184 1 44.34 86 LEU A O 1
ATOM 682 N N . LYS A 1 87 ? 9.906 30.938 2.104 1 44.5 87 LYS A N 1
ATOM 683 C CA . LYS A 1 87 ? 9.57 32.094 2.922 1 44.5 87 LYS A CA 1
ATOM 684 C C . LYS A 1 87 ? 10.102 31.938 4.344 1 44.5 87 LYS A C 1
ATOM 686 O O . LYS A 1 87 ? 10.398 32.938 5.016 1 44.5 87 LYS A O 1
ATOM 691 N N . LYS A 1 88 ? 9.648 30.797 4.848 1 47.69 88 LYS A N 1
ATOM 692 C CA . LYS A 1 88 ? 10.109 30.594 6.219 1 47.69 88 LYS A CA 1
ATOM 693 C C . LYS A 1 88 ? 11.57 30.156 6.25 1 47.69 88 LYS A C 1
ATOM 695 O O . LYS A 1 88 ? 12.086 29.609 5.27 1 47.69 88 LYS A O 1
ATOM 700 N N . SER A 1 89 ? 12.117 29.953 7.418 1 44.16 89 SER A N 1
ATOM 701 C CA . SER A 1 89 ? 13.422 29.656 8 1 44.16 89 SER A CA 1
ATOM 702 C C . SER A 1 89 ? 14.039 28.406 7.398 1 44.16 89 SER A C 1
ATOM 704 O O . SER A 1 89 ? 13.359 27.641 6.719 1 44.16 89 SER A O 1
ATOM 706 N N . HIS A 1 90 ? 15.234 28.031 7.906 1 49.5 90 HIS A N 1
ATOM 707 C CA . HIS A 1 90 ? 16.297 27.047 8.07 1 49.5 90 HIS A CA 1
ATOM 708 C C . HIS A 1 90 ? 15.727 25.641 8.164 1 49.5 90 HIS A C 1
ATOM 710 O O . HIS A 1 90 ? 16.438 24.703 8.539 1 49.5 90 HIS A O 1
ATOM 716 N N . MET A 1 91 ? 14.414 25.547 7.867 1 59.53 91 MET A N 1
ATOM 717 C CA . MET A 1 91 ? 13.984 24.172 8.148 1 59.53 91 MET A CA 1
ATOM 718 C C . MET A 1 91 ? 14.133 23.297 6.91 1 59.53 91 MET A C 1
ATOM 720 O O . MET A 1 91 ? 13.742 23.688 5.809 1 59.53 91 MET A O 1
ATOM 724 N N . GLY A 1 92 ? 14.984 22.281 6.992 1 79.38 92 GLY A N 1
ATOM 725 C CA . GLY A 1 92 ? 15.164 21.281 5.949 1 79.38 92 GLY A CA 1
ATOM 726 C C . GLY A 1 92 ? 13.984 20.344 5.82 1 79.38 92 GLY A C 1
ATOM 727 O O . GLY A 1 92 ? 13.297 20.062 6.805 1 79.38 92 GLY A O 1
ATOM 728 N N . SER A 1 93 ? 13.43 20.141 4.582 1 86 93 SER A N 1
ATOM 729 C CA . SER A 1 93 ? 12.383 19.156 4.312 1 86 93 SER A CA 1
ATOM 730 C C . SER A 1 93 ? 12.906 18.016 3.441 1 86 93 SER A C 1
ATOM 732 O O . SER A 1 93 ? 13.664 18.25 2.492 1 86 93 SER A O 1
ATOM 734 N N . LEU A 1 94 ? 12.586 16.859 3.885 1 91.88 94 LEU A N 1
ATOM 735 C CA . LEU A 1 94 ? 12.984 15.656 3.156 1 91.88 94 LEU A CA 1
ATOM 736 C C . LEU A 1 94 ? 11.766 14.859 2.715 1 91.88 94 LEU A C 1
ATOM 738 O O . LEU A 1 94 ? 10.914 14.516 3.535 1 91.88 94 LEU A O 1
ATOM 742 N N . ARG A 1 95 ? 11.648 14.617 1.428 1 92.31 95 ARG A N 1
ATOM 743 C CA . ARG A 1 95 ? 10.586 13.789 0.867 1 92.31 95 ARG A CA 1
ATOM 744 C C . ARG A 1 95 ? 11.141 12.469 0.34 1 92.31 95 ARG A C 1
ATOM 746 O O . ARG A 1 95 ? 11.938 12.453 -0.599 1 92.31 95 ARG A O 1
ATOM 753 N N . VAL A 1 96 ? 10.625 11.398 0.903 1 96.06 96 VAL A N 1
ATOM 754 C CA . VAL A 1 96 ? 11.133 10.07 0.574 1 96.06 96 VAL A CA 1
ATOM 755 C C . VAL A 1 96 ? 10 9.188 0.057 1 96.06 96 VAL A C 1
ATOM 757 O O . VAL A 1 96 ? 8.945 9.086 0.694 1 96.06 96 VAL A O 1
ATOM 760 N N . ALA A 1 97 ? 10.18 8.617 -1.134 1 94.62 97 ALA A N 1
ATOM 761 C CA . ALA A 1 97 ? 9.258 7.625 -1.673 1 94.62 97 ALA A CA 1
ATOM 762 C C . ALA A 1 97 ? 9.828 6.215 -1.537 1 94.62 97 ALA A C 1
ATOM 764 O O . ALA A 1 97 ? 10.984 5.969 -1.891 1 94.62 97 ALA A O 1
ATOM 765 N N . CYS A 1 98 ? 8.984 5.344 -1.043 1 96.06 98 CYS A N 1
ATOM 766 C CA . CYS A 1 98 ? 9.469 4 -0.747 1 96.06 98 CYS A CA 1
ATOM 767 C C . CYS A 1 98 ? 8.375 2.963 -0.977 1 96.06 98 CYS A C 1
ATOM 769 O O . CYS A 1 98 ? 7.207 3.199 -0.648 1 96.06 98 CYS A O 1
ATOM 771 N N . TYR A 1 99 ? 8.773 1.833 -1.605 1 94.19 99 TYR A N 1
ATOM 772 C CA . TYR A 1 99 ? 7.773 0.771 -1.673 1 94.19 99 TYR A CA 1
ATOM 773 C C . TYR A 1 99 ? 7.598 0.101 -0.315 1 94.19 99 TYR A C 1
ATOM 775 O O . TYR A 1 99 ? 8.32 0.408 0.634 1 94.19 99 TYR A O 1
ATOM 783 N N . THR A 1 100 ? 6.758 -0.798 -0.15 1 95.44 100 THR A N 1
ATOM 784 C CA . THR A 1 100 ? 6.152 -1.189 1.117 1 95.44 100 THR A CA 1
ATOM 785 C C . THR A 1 100 ? 7.168 -1.899 2.008 1 95.44 100 THR A C 1
ATOM 787 O O . THR A 1 100 ? 7.336 -1.54 3.174 1 95.44 100 THR A O 1
ATOM 790 N N . ALA A 1 101 ? 7.93 -2.826 1.538 1 95.12 101 ALA A N 1
ATOM 791 C CA . ALA A 1 101 ? 8.742 -3.705 2.377 1 95.12 101 ALA A CA 1
ATOM 792 C C . ALA A 1 101 ? 9.781 -2.908 3.162 1 95.12 101 ALA A C 1
ATOM 794 O O . ALA A 1 101 ? 9.82 -2.977 4.395 1 95.12 101 ALA A O 1
ATOM 795 N N . PRO A 1 102 ? 10.586 -2.098 2.516 1 94.81 102 PRO A N 1
ATOM 796 C CA . PRO A 1 102 ? 11.531 -1.292 3.287 1 94.81 102 PRO A CA 1
ATOM 797 C C . PRO A 1 102 ? 10.844 -0.287 4.207 1 94.81 102 PRO A C 1
ATOM 799 O O . PRO A 1 102 ? 11.352 0.012 5.293 1 94.81 102 PRO A O 1
ATOM 802 N N . ALA A 1 103 ? 9.742 0.28 3.719 1 96.19 103 ALA A N 1
ATOM 803 C CA . ALA A 1 103 ? 9 1.242 4.531 1 96.19 103 ALA A CA 1
ATOM 804 C C . ALA A 1 103 ? 8.602 0.635 5.871 1 96.19 103 ALA A C 1
ATOM 806 O O . ALA A 1 103 ? 8.664 1.303 6.906 1 96.19 103 ALA A O 1
ATOM 807 N N . LEU A 1 104 ? 8.234 -0.59 5.828 1 92.38 104 LEU A N 1
ATOM 808 C CA . LEU A 1 104 ? 7.797 -1.292 7.027 1 92.38 104 LEU A CA 1
ATOM 809 C C . LEU A 1 104 ? 8.992 -1.69 7.891 1 92.38 104 LEU A C 1
ATOM 811 O O . LEU A 1 104 ? 8.93 -1.608 9.117 1 92.38 104 LEU A O 1
ATOM 815 N N . SER A 1 105 ? 10.023 -2.076 7.301 1 91 105 SER A N 1
ATOM 816 C CA . SER A 1 105 ? 11.102 -2.773 7.992 1 91 105 SER A CA 1
ATOM 817 C C . SER A 1 105 ? 12.039 -1.79 8.688 1 91 105 SER A C 1
ATOM 819 O O . SER A 1 105 ? 12.242 -1.863 9.898 1 91 105 SER A O 1
ATOM 821 N N . PHE A 1 106 ? 12.57 -0.876 7.914 1 94 106 PHE A N 1
ATOM 822 C CA . PHE A 1 106 ? 13.664 -0.15 8.547 1 94 106 PHE A CA 1
ATOM 823 C C . PHE A 1 106 ? 13.508 1.353 8.352 1 94 106 PHE A C 1
ATOM 825 O O . PHE A 1 106 ? 14.203 2.146 8.984 1 94 106 PHE A O 1
ATOM 832 N N . MET A 1 107 ? 12.617 1.826 7.57 1 96.62 107 MET A N 1
ATOM 833 C CA . MET A 1 107 ? 12.539 3.244 7.23 1 96.62 107 MET A CA 1
ATOM 834 C C . MET A 1 107 ? 12.195 4.082 8.453 1 96.62 107 MET A C 1
ATOM 836 O O . MET A 1 107 ? 12.742 5.172 8.641 1 96.62 107 MET A O 1
ATOM 840 N N . SER A 1 108 ? 11.258 3.627 9.281 1 96.25 108 SER A N 1
ATOM 841 C CA . SER A 1 108 ? 10.898 4.375 10.477 1 96.25 108 SER A CA 1
ATOM 842 C C . SER A 1 108 ? 12.102 4.551 11.406 1 96.25 108 SER A C 1
ATOM 844 O O . SER A 1 108 ? 12.281 5.613 12 1 96.25 108 SER A O 1
ATOM 846 N N . GLY A 1 109 ? 12.867 3.475 11.523 1 95.94 109 GLY A N 1
ATOM 847 C CA . GLY A 1 109 ? 14.078 3.568 12.32 1 95.94 109 GLY A CA 1
ATOM 848 C C . GLY A 1 109 ? 15.078 4.566 11.773 1 95.94 109 GLY A C 1
ATOM 849 O O . GLY A 1 109 ? 15.688 5.328 12.523 1 95.94 109 GLY A O 1
ATOM 850 N N . VAL A 1 110 ? 15.227 4.566 10.5 1 97.25 110 VAL A N 1
ATOM 851 C CA . VAL A 1 110 ? 16.141 5.492 9.836 1 97.25 110 VAL A CA 1
ATOM 852 C C . VAL A 1 110 ? 15.68 6.93 10.07 1 97.25 110 VAL A C 1
ATOM 854 O O . VAL A 1 110 ? 16.484 7.801 10.391 1 97.25 110 VAL A O 1
ATOM 857 N N . ILE A 1 111 ? 14.391 7.156 9.93 1 97.19 111 ILE A N 1
ATOM 858 C CA . ILE A 1 111 ? 13.828 8.484 10.125 1 97.19 111 ILE A CA 1
ATOM 859 C C . ILE A 1 111 ? 14.047 8.938 11.562 1 97.19 111 ILE A C 1
ATOM 861 O O . ILE A 1 111 ? 14.469 10.07 11.812 1 97.19 111 ILE A O 1
ATOM 865 N N . GLN A 1 112 ? 13.766 8.07 12.484 1 96.44 112 GLN A N 1
ATOM 866 C CA . GLN A 1 112 ? 13.953 8.383 13.898 1 96.44 112 GLN A CA 1
ATOM 867 C C . GLN A 1 112 ? 15.383 8.836 14.172 1 96.44 112 GLN A C 1
ATOM 869 O O . GLN A 1 112 ? 15.602 9.891 14.781 1 96.44 112 GLN A O 1
ATOM 874 N N . THR A 1 113 ? 16.328 8.055 13.711 1 95.31 113 THR A N 1
ATOM 875 C CA . THR A 1 113 ? 17.734 8.352 13.938 1 95.31 113 THR A CA 1
ATOM 876 C C . THR A 1 113 ? 18.141 9.648 13.234 1 95.31 113 THR A C 1
ATOM 878 O O . THR A 1 113 ? 18.891 10.453 13.789 1 95.31 113 THR A O 1
ATOM 881 N N . PHE A 1 114 ? 17.656 9.883 12.109 1 95.94 114 PHE A N 1
ATOM 882 C CA . PHE A 1 114 ? 18.062 10.992 11.266 1 95.94 114 PHE A CA 1
ATOM 883 C C . PHE A 1 114 ? 17.578 12.32 11.844 1 95.94 114 PHE A C 1
ATOM 885 O O . PHE A 1 114 ? 18.297 13.32 11.805 1 95.94 114 PHE A O 1
ATOM 892 N N . ILE A 1 115 ? 16.375 12.344 12.398 1 92.81 115 ILE A N 1
ATOM 893 C CA . ILE A 1 115 ? 15.836 13.641 12.789 1 92.81 115 ILE A CA 1
ATOM 894 C C . ILE A 1 115 ? 16.016 13.844 14.289 1 92.81 115 ILE A C 1
ATOM 896 O O . ILE A 1 115 ? 15.594 14.867 14.836 1 92.81 115 ILE A O 1
ATOM 900 N N . ALA A 1 116 ? 16.578 12.906 14.961 1 90.88 116 ALA A N 1
ATOM 901 C CA . ALA A 1 116 ? 16.797 12.984 16.406 1 90.88 116 ALA A CA 1
ATOM 902 C C . ALA A 1 116 ? 17.531 14.273 16.781 1 90.88 116 ALA A C 1
ATOM 904 O O . ALA A 1 116 ? 17.156 14.945 17.75 1 90.88 116 ALA A O 1
ATOM 905 N N . ASP A 1 117 ? 18.469 14.703 16.031 1 88.88 117 ASP A N 1
ATOM 906 C CA . ASP A 1 117 ? 19.266 15.891 16.344 1 88.88 117 ASP A CA 1
ATOM 907 C C . ASP A 1 117 ? 19 17 15.336 1 88.88 117 ASP A C 1
ATOM 909 O O . ASP A 1 117 ? 19.844 17.891 15.141 1 88.88 117 ASP A O 1
ATOM 913 N N . ARG A 1 118 ? 17.859 16.891 14.711 1 91.88 118 ARG A N 1
ATOM 914 C CA . ARG A 1 118 ? 17.516 17.891 13.695 1 91.88 118 ARG A CA 1
ATOM 915 C C . ARG A 1 118 ? 16.094 18.406 13.906 1 91.88 118 ARG A C 1
ATOM 917 O O . ARG A 1 118 ? 15.195 18.125 13.102 1 91.88 118 ARG A O 1
ATOM 924 N N . PRO A 1 119 ? 15.93 19.234 14.836 1 87 119 PRO A N 1
ATOM 925 C CA . PRO A 1 119 ? 14.586 19.688 15.172 1 87 119 PRO A CA 1
ATOM 926 C C . PRO A 1 119 ? 13.945 20.516 14.055 1 87 119 PRO A C 1
ATOM 928 O O . PRO A 1 119 ? 12.727 20.688 14.023 1 87 119 PRO A O 1
ATOM 931 N N . ASP A 1 120 ? 14.75 20.953 13.102 1 87.19 120 ASP A N 1
ATOM 932 C CA . ASP A 1 120 ? 14.258 21.844 12.055 1 87.19 120 ASP A CA 1
ATOM 933 C C . ASP A 1 120 ? 14.031 21.094 10.75 1 87.19 120 ASP A C 1
ATOM 935 O O . ASP A 1 120 ? 13.859 21.703 9.695 1 87.19 120 ASP A O 1
ATOM 939 N N . VAL A 1 121 ? 14.07 19.766 10.852 1 91.38 121 VAL A N 1
ATOM 940 C CA . VAL A 1 121 ? 13.898 18.969 9.641 1 91.38 121 VAL A CA 1
ATOM 941 C C . VAL A 1 121 ? 12.562 18.234 9.695 1 91.38 121 VAL A C 1
ATOM 943 O O . VAL A 1 121 ? 12.203 17.656 10.727 1 91.38 121 VAL A O 1
ATOM 946 N N . SER A 1 122 ? 11.812 18.359 8.633 1 92.19 122 SER A N 1
ATOM 947 C CA . SER A 1 122 ? 10.586 17.594 8.453 1 92.19 122 SER A CA 1
ATOM 948 C C . SER A 1 122 ? 10.773 16.484 7.414 1 92.19 122 SER A C 1
ATOM 950 O O . SER A 1 122 ? 11.562 16.641 6.48 1 92.19 122 SER A O 1
ATOM 952 N N . VAL A 1 123 ? 10.102 15.375 7.629 1 94.62 123 VAL A N 1
ATOM 953 C CA . VAL A 1 123 ? 10.219 14.234 6.723 1 94.62 123 VAL A CA 1
ATOM 954 C C . VAL A 1 123 ? 8.836 13.797 6.254 1 94.62 123 VAL A C 1
ATOM 956 O O . VAL A 1 123 ? 7.91 13.672 7.062 1 94.62 123 VAL A O 1
ATOM 959 N N . TYR A 1 124 ? 8.688 13.609 4.977 1 93.19 124 TYR A N 1
ATOM 960 C CA . TYR A 1 124 ? 7.516 13 4.367 1 93.19 124 TYR A CA 1
ATOM 961 C C . TYR A 1 124 ? 7.867 11.656 3.738 1 93.19 124 TYR A C 1
ATOM 963 O O . TYR A 1 124 ? 8.68 11.586 2.814 1 93.19 124 TYR A O 1
ATOM 971 N N . LEU A 1 125 ? 7.281 10.641 4.266 1 96.56 125 LEU A N 1
ATOM 972 C CA . LEU A 1 125 ? 7.469 9.281 3.756 1 96.56 125 LEU A CA 1
ATOM 973 C C . LEU A 1 125 ? 6.238 8.812 2.986 1 96.56 125 LEU A C 1
ATOM 975 O O . LEU A 1 125 ? 5.168 8.641 3.57 1 96.56 125 LEU A O 1
ATOM 979 N N . ASP A 1 126 ? 6.402 8.617 1.719 1 94.25 126 ASP A N 1
ATOM 980 C CA . ASP A 1 126 ? 5.324 8.125 0.868 1 94.25 126 ASP A CA 1
ATOM 981 C C . ASP A 1 126 ? 5.559 6.668 0.469 1 94.25 126 ASP A C 1
ATOM 983 O O . ASP A 1 126 ? 6.547 6.352 -0.198 1 94.25 126 ASP A O 1
ATOM 987 N N . THR A 1 127 ? 4.68 5.832 0.896 1 95.88 127 THR A N 1
ATOM 988 C CA . THR A 1 127 ? 4.762 4.418 0.546 1 95.88 127 THR A CA 1
ATOM 989 C C . THR A 1 127 ? 3.885 4.109 -0.664 1 95.88 127 THR A C 1
ATOM 991 O O . THR A 1 127 ? 2.656 4.145 -0.572 1 95.88 127 THR A O 1
ATOM 994 N N . VAL A 1 128 ? 4.523 3.799 -1.767 1 90.19 128 VAL A N 1
ATOM 995 C CA . VAL A 1 128 ? 3.848 3.623 -3.047 1 90.19 128 VAL A CA 1
ATOM 996 C C . VAL A 1 128 ? 4.512 2.494 -3.832 1 90.19 128 VAL A C 1
ATOM 998 O O . VAL A 1 128 ? 5.613 2.059 -3.492 1 90.19 128 VAL A O 1
ATOM 1001 N N . PRO A 1 129 ? 3.805 1.981 -4.844 1 86.88 129 PRO A N 1
ATOM 1002 C CA . PRO A 1 129 ? 4.438 0.953 -5.672 1 86.88 129 PRO A CA 1
ATOM 1003 C C . PRO A 1 129 ? 5.746 1.426 -6.305 1 86.88 129 PRO A C 1
ATOM 1005 O O . PRO A 1 129 ? 5.906 2.617 -6.578 1 86.88 129 PRO A O 1
ATOM 1008 N N . SER A 1 130 ? 6.547 0.514 -6.578 1 88.19 130 SER A N 1
ATOM 1009 C CA . SER A 1 130 ? 7.895 0.803 -7.059 1 88.19 130 SER A CA 1
ATOM 1010 C C . SER A 1 130 ? 7.859 1.666 -8.312 1 88.19 130 SER A C 1
ATOM 1012 O O . SER A 1 130 ? 8.656 2.594 -8.461 1 88.19 130 SER A O 1
ATOM 1014 N N . GLN A 1 131 ? 7.004 1.322 -9.195 1 77.75 131 GLN A N 1
ATOM 1015 C CA . GLN A 1 131 ? 6.922 2.098 -10.43 1 77.75 131 GLN A CA 1
ATOM 1016 C C . GLN A 1 131 ? 6.59 3.561 -10.141 1 77.75 131 GLN A C 1
ATOM 1018 O O . GLN A 1 131 ? 7.105 4.461 -10.805 1 77.75 131 GLN A O 1
ATOM 1023 N N . THR A 1 132 ? 5.766 3.74 -9.219 1 82.75 132 THR A N 1
ATOM 1024 C CA . THR A 1 132 ? 5.391 5.094 -8.82 1 82.75 132 THR A CA 1
ATOM 1025 C C . THR A 1 132 ? 6.566 5.805 -8.148 1 82.75 132 THR A C 1
ATOM 1027 O O . THR A 1 132 ? 6.754 7.008 -8.336 1 82.75 132 THR A O 1
ATOM 1030 N N . VAL A 1 133 ? 7.363 5.094 -7.41 1 90.25 133 VAL A N 1
ATOM 1031 C CA . VAL A 1 133 ? 8.562 5.66 -6.801 1 90.25 133 VAL A CA 1
ATOM 1032 C C . VAL A 1 133 ? 9.469 6.242 -7.887 1 90.25 133 VAL A C 1
ATOM 1034 O O . VAL A 1 133 ? 9.906 7.391 -7.781 1 90.25 133 VAL A O 1
ATOM 1037 N N . LEU A 1 134 ? 9.688 5.461 -8.898 1 83.88 134 LEU A N 1
ATOM 1038 C CA . LEU A 1 134 ? 10.578 5.875 -9.969 1 83.88 134 LEU A CA 1
ATOM 1039 C C . LEU A 1 134 ? 10.055 7.137 -10.656 1 83.88 134 LEU A C 1
ATOM 1041 O O . LEU A 1 134 ? 10.82 8.07 -10.898 1 83.88 134 LEU A O 1
ATOM 1045 N N . GLU A 1 135 ? 8.805 7.113 -10.867 1 74.5 135 GLU A N 1
ATOM 1046 C CA . GLU A 1 135 ? 8.18 8.258 -11.516 1 74.5 135 GLU A CA 1
ATOM 1047 C C . GLU A 1 135 ? 8.297 9.516 -10.664 1 74.5 135 GLU A C 1
ATOM 1049 O O . GLU A 1 135 ? 8.711 10.57 -11.148 1 74.5 135 GLU A O 1
ATOM 1054 N N . LEU A 1 136 ? 7.977 9.406 -9.43 1 80.56 136 LEU A N 1
ATOM 1055 C CA . LEU A 1 136 ? 7.93 10.555 -8.523 1 80.56 136 LEU A CA 1
ATOM 1056 C C . LEU A 1 136 ? 9.32 11.141 -8.312 1 80.56 136 LEU A C 1
ATOM 1058 O O . LEU A 1 136 ? 9.484 12.359 -8.266 1 80.56 136 LEU A O 1
ATOM 1062 N N . VAL A 1 137 ? 10.305 10.32 -8.227 1 85.81 137 VAL A N 1
ATOM 1063 C CA . VAL A 1 137 ? 11.664 10.781 -7.98 1 85.81 137 VAL A CA 1
ATOM 1064 C C . VAL A 1 137 ? 12.242 11.383 -9.258 1 85.81 137 VAL A C 1
ATOM 1066 O O . VAL A 1 137 ? 12.953 12.383 -9.211 1 85.81 137 VAL A O 1
ATOM 1069 N N . SER A 1 138 ? 11.906 10.742 -10.383 1 77.94 138 SER A N 1
ATOM 1070 C CA . SER A 1 138 ? 12.422 11.25 -11.656 1 77.94 138 SER A CA 1
ATOM 1071 C C . SER A 1 138 ? 11.891 12.648 -11.945 1 77.94 138 SER A C 1
ATOM 1073 O O . SER A 1 138 ? 12.586 13.469 -12.562 1 77.94 138 SER A O 1
ATOM 1075 N N . LEU A 1 139 ? 10.695 12.922 -11.461 1 68.88 139 LEU A N 1
ATOM 1076 C CA . LEU A 1 139 ? 10.07 14.227 -11.648 1 68.88 139 LEU A CA 1
ATOM 1077 C C . LEU A 1 139 ? 10.5 15.203 -10.555 1 68.88 139 LEU A C 1
ATOM 1079 O O . LEU A 1 139 ? 10.008 16.328 -10.5 1 68.88 139 LEU A O 1
ATOM 1083 N N . GLN A 1 140 ? 11.328 14.75 -9.68 1 76.88 140 GLN A N 1
ATOM 1084 C CA . GLN A 1 140 ? 11.922 15.539 -8.602 1 76.88 140 GLN A CA 1
ATOM 1085 C C . GLN A 1 140 ? 10.859 16.016 -7.621 1 76.88 140 GLN A C 1
ATOM 1087 O O . GLN A 1 140 ? 11 17.094 -7.023 1 76.88 140 GLN A O 1
ATOM 1092 N N . HIS A 1 141 ? 9.773 15.258 -7.605 1 76.81 141 HIS A N 1
ATOM 1093 C CA . HIS A 1 141 ? 8.758 15.492 -6.578 1 76.81 141 HIS A CA 1
ATOM 1094 C C . HIS A 1 141 ? 9.219 14.969 -5.223 1 76.81 141 HIS A C 1
ATOM 1096 O O . HIS A 1 141 ? 8.719 15.398 -4.184 1 76.81 141 HIS A O 1
ATOM 1102 N N . TYR A 1 142 ? 10.086 14.031 -5.297 1 88.06 142 TYR A N 1
ATOM 1103 C CA . TYR A 1 142 ? 10.703 13.438 -4.113 1 88.06 142 TYR A CA 1
ATOM 1104 C C . TYR A 1 142 ? 12.219 13.5 -4.199 1 88.06 142 TYR A C 1
ATOM 1106 O O . TYR A 1 142 ? 12.789 13.523 -5.297 1 88.06 142 TYR A O 1
ATOM 1114 N N . ASP A 1 143 ? 12.828 13.586 -3.033 1 88.75 143 ASP A N 1
ATOM 1115 C CA . ASP A 1 143 ? 14.266 13.797 -2.961 1 88.75 143 ASP A CA 1
ATOM 1116 C C . ASP A 1 143 ? 15.023 12.492 -3.184 1 88.75 143 ASP A C 1
ATOM 1118 O O . ASP A 1 143 ? 16.156 12.5 -3.695 1 88.75 143 ASP A O 1
ATOM 1122 N N . LEU A 1 144 ? 14.422 11.445 -2.713 1 92.75 144 LEU A N 1
ATOM 1123 C CA . LEU A 1 144 ? 15.031 10.125 -2.736 1 92.75 144 LEU A CA 1
ATOM 1124 C C . LEU A 1 144 ? 13.961 9.031 -2.723 1 92.75 144 LEU A C 1
ATOM 1126 O O . LEU A 1 144 ? 12.859 9.242 -2.211 1 92.75 144 LEU A O 1
ATOM 1130 N N . GLY A 1 145 ? 14.336 7.875 -3.357 1 94.88 145 GLY A N 1
ATOM 1131 C CA . GLY A 1 145 ? 13.398 6.77 -3.342 1 94.88 145 GLY A CA 1
ATOM 1132 C C . GLY A 1 145 ? 14.062 5.422 -3.137 1 94.88 145 GLY A C 1
ATOM 1133 O O . GLY A 1 145 ? 15.281 5.297 -3.277 1 94.88 145 GLY A O 1
ATOM 1134 N N . ILE A 1 146 ? 13.328 4.484 -2.637 1 95.5 146 ILE A N 1
ATOM 1135 C CA . ILE A 1 146 ? 13.695 3.072 -2.631 1 95.5 146 ILE A CA 1
ATOM 1136 C C . ILE A 1 146 ? 12.711 2.275 -3.484 1 95.5 146 ILE A C 1
ATOM 1138 O O . ILE A 1 146 ? 11.508 2.305 -3.238 1 95.5 146 ILE A O 1
ATOM 1142 N N . SER A 1 147 ? 13.203 1.634 -4.445 1 91.5 147 SER A N 1
ATOM 1143 C CA . SER A 1 147 ? 12.352 0.924 -5.391 1 91.5 147 SER A CA 1
ATOM 1144 C C . SER A 1 147 ? 12.977 -0.404 -5.809 1 91.5 147 SER A C 1
ATOM 1146 O O . SER A 1 147 ? 14.195 -0.562 -5.766 1 91.5 147 SER A O 1
ATOM 1148 N N . ILE A 1 148 ? 12.055 -1.246 -6.023 1 82.25 148 ILE A N 1
ATOM 1149 C CA . ILE A 1 148 ? 12.516 -2.482 -6.641 1 82.25 148 ILE A CA 1
ATOM 1150 C C . ILE A 1 148 ? 12.938 -2.211 -8.086 1 82.25 148 ILE A C 1
ATOM 1152 O O . ILE A 1 148 ? 12.227 -1.526 -8.828 1 82.25 148 ILE A O 1
ATOM 1156 N N . LEU A 1 149 ? 14.344 -1.846 -8.094 1 65.19 149 LEU A N 1
ATOM 1157 C CA . LEU A 1 149 ? 14.883 -1.403 -9.375 1 65.19 149 LEU A CA 1
ATOM 1158 C C . LEU A 1 149 ? 15.211 -2.596 -10.266 1 65.19 149 LEU A C 1
ATOM 1160 O O . LEU A 1 149 ? 15.867 -3.541 -9.828 1 65.19 149 LEU A O 1
ATOM 1164 N N . ALA A 1 150 ? 14.406 -2.545 -11.43 1 55.22 150 ALA A N 1
ATOM 1165 C CA . ALA A 1 150 ? 14.797 -3.557 -12.406 1 55.22 150 ALA A CA 1
ATOM 1166 C C . ALA A 1 150 ? 15.898 -3.035 -13.32 1 55.22 150 ALA A C 1
ATOM 1168 O O . ALA A 1 150 ? 16.484 -3.795 -14.102 1 55.22 150 ALA A O 1
ATOM 1169 N N . GLY A 1 151 ? 16.375 -1.588 -13 1 57.72 151 GLY A N 1
ATOM 1170 C CA . GLY A 1 151 ? 17.312 -1.129 -14 1 57.72 151 GLY A CA 1
ATOM 1171 C C . GLY A 1 151 ? 17.438 0.382 -14.055 1 57.72 151 GLY A C 1
ATOM 1172 O O . GLY A 1 151 ? 17.047 1.078 -13.125 1 57.72 151 GLY A O 1
ATOM 1173 N N . ASP A 1 152 ? 18.047 0.873 -15.078 1 62.41 152 ASP A N 1
ATOM 1174 C CA . ASP A 1 152 ? 18.234 2.301 -15.312 1 62.41 152 ASP A CA 1
ATOM 1175 C C . ASP A 1 152 ? 16.922 2.988 -15.633 1 62.41 152 ASP A C 1
ATOM 1177 O O . ASP A 1 152 ? 16.094 2.439 -16.375 1 62.41 152 ASP A O 1
ATOM 1181 N N . TYR A 1 153 ? 16.562 4.012 -14.938 1 68.44 153 TYR A N 1
ATOM 1182 C CA . TYR A 1 153 ? 15.414 4.867 -15.172 1 68.44 153 TYR A CA 1
ATOM 1183 C C . TYR A 1 153 ? 15.844 6.289 -15.516 1 68.44 153 TYR A C 1
ATOM 1185 O O . TYR A 1 153 ? 16.719 6.848 -14.852 1 68.44 153 TYR A O 1
ATOM 1193 N N . PRO A 1 154 ? 15.328 6.746 -16.656 1 66.75 154 PRO A N 1
ATOM 1194 C CA . PRO A 1 154 ? 15.742 8.102 -17.031 1 66.75 154 PRO A CA 1
ATOM 1195 C C . PRO A 1 154 ? 15.547 9.117 -15.914 1 66.75 154 PRO A C 1
ATOM 1197 O O . PRO A 1 154 ? 14.523 9.086 -15.219 1 66.75 154 PRO A O 1
ATOM 1200 N N . GLY A 1 155 ? 16.594 9.953 -15.828 1 72.38 155 GLY A N 1
ATOM 1201 C CA . GLY A 1 155 ? 16.484 11.039 -14.859 1 72.38 155 GLY A CA 1
ATOM 1202 C C . GLY A 1 155 ? 16.812 10.602 -13.445 1 72.38 155 GLY A C 1
ATOM 1203 O O . GLY A 1 155 ? 16.688 11.391 -12.5 1 72.38 155 GLY A O 1
ATOM 1204 N N . LEU A 1 156 ? 17.25 9.312 -13.391 1 82.81 156 LEU A N 1
ATOM 1205 C CA . LEU A 1 156 ? 17.531 8.812 -12.047 1 82.81 156 LEU A CA 1
ATOM 1206 C C . LEU A 1 156 ? 18.938 8.219 -11.977 1 82.81 156 LEU A C 1
ATOM 1208 O O . LEU A 1 156 ? 19.406 7.613 -12.938 1 82.81 156 LEU A O 1
ATOM 1212 N N . THR A 1 157 ? 19.562 8.469 -10.93 1 85.44 157 THR A N 1
ATOM 1213 C CA . THR A 1 157 ? 20.734 7.688 -10.531 1 85.44 157 THR A CA 1
ATOM 1214 C C . THR A 1 157 ? 20.328 6.555 -9.586 1 85.44 157 THR A C 1
ATOM 1216 O O . THR A 1 157 ? 19.578 6.77 -8.641 1 85.44 157 THR A O 1
ATOM 1219 N N . THR A 1 158 ? 20.781 5.414 -9.914 1 85.5 158 THR A N 1
ATOM 1220 C CA . THR A 1 158 ? 20.438 4.242 -9.117 1 85.5 158 THR A CA 1
ATOM 1221 C C . THR A 1 158 ? 21.641 3.744 -8.336 1 85.5 158 THR A C 1
ATOM 1223 O O . THR A 1 158 ? 22.734 3.607 -8.891 1 85.5 158 THR A O 1
ATOM 1226 N N . GLU A 1 159 ? 21.484 3.584 -7.094 1 87 159 GLU A N 1
ATOM 1227 C CA . GLU A 1 159 ? 22.484 2.984 -6.223 1 87 159 GLU A CA 1
ATOM 1228 C C . GLU A 1 159 ? 22.062 1.601 -5.746 1 87 159 GLU A C 1
ATOM 1230 O O . GLU A 1 159 ? 21.156 1.479 -4.918 1 87 159 GLU A O 1
ATOM 1235 N N . PRO A 1 160 ? 22.766 0.636 -6.266 1 78.31 160 PRO A N 1
ATOM 1236 C CA . PRO A 1 160 ? 22.344 -0.717 -5.902 1 78.31 160 PRO A CA 1
ATOM 1237 C C . PRO A 1 160 ? 22.656 -1.062 -4.449 1 78.31 160 PRO A C 1
ATOM 1239 O O . PRO A 1 160 ? 23.656 -0.594 -3.902 1 78.31 160 PRO A O 1
ATOM 1242 N N . VAL A 1 161 ? 21.766 -1.771 -3.916 1 85.12 161 VAL A N 1
ATOM 1243 C CA . VAL A 1 161 ? 21.906 -2.375 -2.596 1 85.12 161 VAL A CA 1
ATOM 1244 C C . VAL A 1 161 ? 22.047 -3.889 -2.734 1 85.12 161 VAL A C 1
ATOM 1246 O O . VAL A 1 161 ? 21.625 -4.473 -3.73 1 85.12 161 VAL A O 1
ATOM 1249 N N . PRO A 1 162 ? 22.781 -4.453 -1.819 1 83 162 PRO A N 1
ATOM 1250 C CA . PRO A 1 162 ? 22.906 -5.91 -1.903 1 83 162 PRO A CA 1
ATOM 1251 C C . PRO A 1 162 ? 21.547 -6.609 -1.981 1 83 162 PRO A C 1
ATOM 1253 O O . PRO A 1 162 ? 20.562 -6.133 -1.408 1 83 162 PRO A O 1
ATOM 1256 N N . SER A 1 163 ? 21.594 -7.688 -2.762 1 89.81 163 SER A N 1
ATOM 1257 C CA . SER A 1 163 ? 20.391 -8.5 -2.914 1 89.81 163 SER A CA 1
ATOM 1258 C C . SER A 1 163 ? 20.203 -9.445 -1.73 1 89.81 163 SER A C 1
ATOM 1260 O O . SER A 1 163 ? 21.172 -9.969 -1.193 1 89.81 163 SER A O 1
ATOM 1262 N N . PHE A 1 164 ? 18.984 -9.641 -1.433 1 93.12 164 PHE A N 1
ATOM 1263 C CA . PHE A 1 164 ? 18.609 -10.547 -0.345 1 93.12 164 PHE A CA 1
ATOM 1264 C C . PHE A 1 164 ? 17.969 -11.812 -0.886 1 93.12 164 PHE A C 1
ATOM 1266 O O . PHE A 1 164 ? 17.859 -11.992 -2.102 1 93.12 164 PHE A O 1
ATOM 1273 N N . ARG A 1 165 ? 17.703 -12.734 0.074 1 95 165 ARG A N 1
ATOM 1274 C CA . ARG A 1 165 ? 17.016 -13.969 -0.279 1 95 165 ARG A CA 1
ATOM 1275 C C . ARG A 1 165 ? 15.578 -13.961 0.216 1 95 165 ARG A C 1
ATOM 1277 O O . ARG A 1 165 ? 15.312 -13.656 1.383 1 95 165 ARG A O 1
ATOM 1284 N N . ALA A 1 166 ? 14.75 -14.281 -0.769 1 96.38 166 ALA A N 1
ATOM 1285 C CA . ALA A 1 166 ? 13.383 -14.523 -0.31 1 96.38 166 ALA A CA 1
ATOM 1286 C C . ALA A 1 166 ? 13.32 -15.742 0.608 1 96.38 166 ALA A C 1
ATOM 1288 O O . ALA A 1 166 ? 14.25 -16.562 0.629 1 96.38 166 ALA A O 1
ATOM 1289 N N . VAL A 1 167 ? 12.281 -15.836 1.382 1 97 167 VAL A N 1
ATOM 1290 C CA . VAL A 1 167 ? 12.117 -16.922 2.338 1 97 167 VAL A CA 1
ATOM 1291 C C . VAL A 1 167 ? 10.781 -17.625 2.109 1 97 167 VAL A C 1
ATOM 1293 O O . VAL A 1 167 ? 9.859 -17.047 1.543 1 97 167 VAL A O 1
ATOM 1296 N N . CYS A 1 168 ? 10.727 -18.797 2.486 1 98.38 168 CYS A N 1
ATOM 1297 C CA . CYS A 1 168 ? 9.492 -19.578 2.461 1 98.38 168 CYS A CA 1
ATOM 1298 C C . CYS A 1 168 ? 8.766 -19.5 3.799 1 98.38 168 CYS A C 1
ATOM 1300 O O . CYS A 1 168 ? 9.383 -19.656 4.852 1 98.38 168 CYS A O 1
ATOM 1302 N N . LEU A 1 169 ? 7.531 -19.219 3.777 1 98.25 169 LEU A N 1
ATOM 1303 C CA . LEU A 1 169 ? 6.703 -19.188 4.98 1 98.25 169 LEU A CA 1
ATOM 1304 C C . LEU A 1 169 ? 5.816 -20.422 5.074 1 98.25 169 LEU A C 1
ATOM 1306 O O . LEU A 1 169 ? 5.168 -20.797 4.098 1 98.25 169 LEU A O 1
ATOM 1310 N N . LEU A 1 170 ? 5.832 -21 6.227 1 98.38 170 LEU A N 1
ATOM 1311 C CA . LEU A 1 170 ? 5.008 -22.172 6.535 1 98.38 170 LEU A CA 1
ATOM 1312 C C . LEU A 1 170 ? 4.074 -21.875 7.707 1 98.38 170 LEU A C 1
ATOM 1314 O O . LEU A 1 170 ? 4.449 -21.172 8.641 1 98.38 170 LEU A O 1
ATOM 1318 N N . PRO A 1 171 ? 2.838 -22.406 7.598 1 97.56 171 PRO A N 1
ATOM 1319 C CA . PRO A 1 171 ? 2.004 -22.328 8.797 1 97.56 171 PRO A CA 1
ATOM 1320 C C . PRO A 1 171 ? 2.51 -23.219 9.93 1 97.56 171 PRO A C 1
ATOM 1322 O O . PRO A 1 171 ? 3.248 -24.172 9.672 1 97.56 171 PRO A O 1
ATOM 1325 N N . PRO A 1 172 ? 2.137 -22.875 11.156 1 94.69 172 PRO A N 1
ATOM 1326 C CA . PRO A 1 172 ? 2.52 -23.75 12.258 1 94.69 172 PRO A CA 1
ATOM 1327 C C . PRO A 1 172 ? 2.014 -25.188 12.07 1 94.69 172 PRO A C 1
ATOM 1329 O O . PRO A 1 172 ? 0.881 -25.391 11.625 1 94.69 172 PRO A O 1
ATOM 1332 N N . GLY A 1 173 ? 2.895 -26.125 12.305 1 95.94 173 GLY A N 1
ATOM 1333 C CA . GLY A 1 173 ? 2.512 -27.516 12.211 1 95.94 173 GLY A CA 1
ATOM 1334 C C . GLY A 1 173 ? 2.645 -28.078 10.812 1 95.94 173 GLY A C 1
ATOM 1335 O O . GLY A 1 173 ? 2.34 -29.25 10.578 1 95.94 173 GLY A O 1
ATOM 1336 N N . HIS A 1 174 ? 3.123 -27.312 9.914 1 97.19 174 HIS A N 1
ATOM 1337 C CA . HIS A 1 174 ? 3.268 -27.766 8.539 1 97.19 174 HIS A CA 1
ATOM 1338 C C . HIS A 1 174 ? 4.242 -28.938 8.438 1 97.19 174 HIS A C 1
ATOM 1340 O O . HIS A 1 174 ? 5.188 -29.031 9.227 1 97.19 174 HIS A O 1
ATOM 1346 N N . ARG A 1 175 ? 4.109 -29.797 7.484 1 97.25 175 ARG A N 1
ATOM 1347 C CA . ARG A 1 175 ? 4.914 -31 7.316 1 97.25 175 ARG A CA 1
ATOM 1348 C C . ARG A 1 175 ? 6.375 -30.641 7.055 1 97.25 175 ARG A C 1
ATOM 1350 O O . ARG A 1 175 ? 7.273 -31.438 7.352 1 97.25 175 ARG A O 1
ATOM 1357 N N . LEU A 1 176 ? 6.613 -29.484 6.562 1 97.69 176 LEU A N 1
ATOM 1358 C CA . LEU A 1 176 ? 7.973 -29.078 6.199 1 97.69 176 LEU A CA 1
ATOM 1359 C C . LEU A 1 176 ? 8.617 -28.266 7.312 1 97.69 176 LEU A C 1
ATOM 1361 O O . LEU A 1 176 ? 9.695 -27.703 7.129 1 97.69 176 LEU A O 1
ATOM 1365 N N . GLU A 1 177 ? 7.965 -28.141 8.398 1 95.44 177 GLU A N 1
ATOM 1366 C CA . GLU A 1 177 ? 8.375 -27.234 9.477 1 95.44 177 GLU A CA 1
ATOM 1367 C C . GLU A 1 177 ? 9.758 -27.609 10.008 1 95.44 177 GLU A C 1
ATOM 1369 O O . GLU A 1 177 ? 10.508 -26.75 10.469 1 95.44 177 GLU A O 1
ATOM 1374 N N . ASP A 1 178 ? 10.148 -28.844 9.891 1 95.75 178 ASP A N 1
ATOM 1375 C CA . ASP A 1 178 ? 11.391 -29.312 10.492 1 95.75 178 ASP A CA 1
ATOM 1376 C C . ASP A 1 178 ? 12.57 -29.125 9.531 1 95.75 178 ASP A C 1
ATOM 1378 O O . ASP A 1 178 ? 13.727 -29.266 9.922 1 95.75 178 ASP A O 1
ATOM 1382 N N . LYS A 1 179 ? 12.258 -28.781 8.344 1 96.19 179 LYS A N 1
ATOM 1383 C CA . LYS A 1 179 ? 13.328 -28.531 7.391 1 96.19 179 LYS A CA 1
ATOM 1384 C C . LYS A 1 179 ? 13.945 -27.141 7.609 1 96.19 179 LYS A C 1
ATOM 1386 O O . LYS A 1 179 ? 13.242 -26.188 7.902 1 96.19 179 LYS A O 1
ATOM 1391 N N . GLU A 1 180 ? 15.211 -27.109 7.492 1 95.88 180 GLU A N 1
ATOM 1392 C CA . GLU A 1 180 ? 15.898 -25.828 7.539 1 95.88 180 GLU A CA 1
ATOM 1393 C C . GLU A 1 180 ? 15.75 -25.078 6.219 1 95.88 180 GLU A C 1
ATOM 1395 O O . GLU A 1 180 ? 15.641 -23.844 6.207 1 95.88 180 GLU A O 1
ATOM 1400 N N . THR A 1 181 ? 15.828 -25.875 5.199 1 97.62 181 THR A N 1
ATOM 1401 C CA . THR A 1 181 ? 15.672 -25.328 3.854 1 97.62 181 THR A CA 1
ATOM 1402 C C . THR A 1 181 ? 14.562 -26.078 3.105 1 97.62 181 THR A C 1
ATOM 1404 O O . THR A 1 181 ? 14.539 -27.297 3.082 1 97.62 181 THR A O 1
ATOM 1407 N N . VAL A 1 182 ? 13.633 -25.328 2.623 1 98.44 182 VAL A N 1
ATOM 1408 C CA . VAL A 1 182 ? 12.594 -25.875 1.764 1 98.44 182 VAL A CA 1
ATOM 1409 C C . VAL A 1 182 ? 13.047 -25.828 0.307 1 98.44 182 VAL A C 1
ATOM 1411 O O . VAL A 1 182 ? 13.398 -24.766 -0.206 1 98.44 182 VAL A O 1
ATOM 1414 N N . HIS A 1 183 ? 13.094 -26.953 -0.298 1 98.56 183 HIS A N 1
ATOM 1415 C CA . HIS A 1 183 ? 13.406 -27.016 -1.72 1 98.56 183 HIS A CA 1
ATOM 1416 C C . HIS A 1 183 ? 12.148 -26.891 -2.572 1 98.56 183 HIS A C 1
ATOM 1418 O O . HIS A 1 183 ? 11.07 -27.312 -2.146 1 98.56 183 HIS A O 1
ATOM 1424 N N . ALA A 1 184 ? 12.336 -26.328 -3.758 1 98.31 184 ALA A N 1
ATOM 1425 C CA . ALA A 1 184 ? 11.211 -26.188 -4.672 1 98.31 184 ALA A CA 1
ATOM 1426 C C . ALA A 1 184 ? 10.445 -27.5 -4.809 1 98.31 184 ALA A C 1
ATOM 1428 O O . ALA A 1 184 ? 9.211 -27.5 -4.82 1 98.31 184 ALA A O 1
ATOM 1429 N N . THR A 1 185 ? 11.109 -28.578 -4.871 1 98.31 185 THR A N 1
ATOM 1430 C CA . THR A 1 185 ? 10.5 -29.891 -5.094 1 98.31 185 THR A CA 1
ATOM 1431 C C . THR A 1 185 ? 9.633 -30.297 -3.904 1 98.31 185 THR A C 1
ATOM 1433 O O . THR A 1 185 ? 8.703 -31.094 -4.047 1 98.31 185 THR A O 1
ATOM 1436 N N . ASP A 1 186 ? 9.922 -29.75 -2.717 1 98.44 186 ASP A N 1
ATOM 1437 C CA . ASP A 1 186 ? 9.117 -30.031 -1.53 1 98.44 186 ASP A CA 1
ATOM 1438 C C . ASP A 1 186 ? 7.719 -29.438 -1.657 1 98.44 186 ASP A C 1
ATOM 1440 O O . ASP A 1 186 ? 6.812 -29.797 -0.911 1 98.44 186 ASP A O 1
ATOM 1444 N N . LEU A 1 187 ? 7.508 -28.5 -2.625 1 98.38 187 LEU A N 1
ATOM 1445 C CA . LEU A 1 187 ? 6.258 -27.75 -2.717 1 98.38 187 LEU A CA 1
ATOM 1446 C C . LEU A 1 187 ? 5.336 -28.359 -3.771 1 98.38 187 LEU A C 1
ATOM 1448 O O . LEU A 1 187 ? 4.266 -27.828 -4.055 1 98.38 187 LEU A O 1
ATOM 1452 N N . GLU A 1 188 ? 5.801 -29.484 -4.305 1 98.12 188 GLU A N 1
ATOM 1453 C CA . GLU A 1 188 ? 4.957 -30.141 -5.289 1 98.12 188 GLU A CA 1
ATOM 1454 C C . GLU A 1 188 ? 3.572 -30.438 -4.723 1 98.12 188 GLU A C 1
ATOM 1456 O O . GLU A 1 188 ? 3.447 -31.094 -3.686 1 98.12 188 GLU A O 1
ATOM 1461 N N . GLY A 1 189 ? 2.613 -29.859 -5.332 1 96.81 189 GLY A N 1
ATOM 1462 C CA . GLY A 1 189 ? 1.238 -30.156 -4.953 1 96.81 189 GLY A CA 1
ATOM 1463 C C . GLY A 1 189 ? 0.753 -29.312 -3.785 1 96.81 189 GLY A C 1
ATOM 1464 O O . GLY A 1 189 ? -0.429 -29.344 -3.438 1 96.81 189 GLY A O 1
ATOM 1465 N N . GLU A 1 190 ? 1.637 -28.5 -3.166 1 97.38 190 GLU A N 1
ATOM 1466 C CA . GLU A 1 190 ? 1.261 -27.656 -2.039 1 97.38 190 GLU A CA 1
ATOM 1467 C C . GLU A 1 190 ? 0.396 -26.484 -2.496 1 97.38 190 GLU A C 1
ATOM 1469 O O . GLU A 1 190 ? 0.468 -26.062 -3.652 1 97.38 190 GLU A O 1
ATOM 1474 N N . SER A 1 191 ? -0.483 -26 -1.57 1 97 191 SER A N 1
ATOM 1475 C CA . SER A 1 191 ? -1.158 -24.734 -1.8 1 97 191 SER A CA 1
ATOM 1476 C C . SER A 1 191 ? -0.201 -23.562 -1.625 1 97 191 SER A C 1
ATOM 1478 O O . SER A 1 191 ? 0.356 -23.359 -0.543 1 97 191 SER A O 1
ATOM 1480 N N . LEU A 1 192 ? -0.014 -22.875 -2.703 1 98.12 192 LEU A N 1
ATOM 1481 C CA . LEU A 1 192 ? 0.881 -21.719 -2.682 1 98.12 192 LEU A CA 1
ATOM 1482 C C . LEU A 1 192 ? 0.092 -20.406 -2.742 1 98.12 192 LEU A C 1
ATOM 1484 O O . LEU A 1 192 ? -0.696 -20.203 -3.668 1 98.12 192 LEU A O 1
ATOM 1488 N N . ILE A 1 193 ? 0.21 -19.672 -1.696 1 98.19 193 ILE A N 1
ATOM 1489 C CA . ILE A 1 193 ? -0.315 -18.312 -1.739 1 98.19 193 ILE A CA 1
ATOM 1490 C C . ILE A 1 193 ? 0.64 -17.406 -2.523 1 98.19 193 ILE A C 1
ATOM 1492 O O . ILE A 1 193 ? 1.813 -17.281 -2.166 1 98.19 193 ILE A O 1
ATOM 1496 N N . CYS A 1 194 ? 0.112 -16.734 -3.551 1 96.62 194 CYS A N 1
ATOM 1497 C CA . CYS A 1 194 ? 0.972 -16.031 -4.492 1 96.62 194 CYS A CA 1
ATOM 1498 C C . CYS A 1 194 ? 0.808 -14.523 -4.355 1 96.62 194 CYS A C 1
ATOM 1500 O O . CYS A 1 194 ? -0.259 -14.047 -3.967 1 96.62 194 CYS A O 1
ATOM 1502 N N . LEU A 1 195 ? 1.902 -13.875 -4.668 1 96 195 LEU A N 1
ATOM 1503 C CA . LEU A 1 195 ? 1.798 -12.445 -4.918 1 96 195 LEU A CA 1
ATOM 1504 C C . LEU A 1 195 ? 1.207 -12.172 -6.297 1 96 195 LEU A C 1
ATOM 1506 O O . LEU A 1 195 ? 0.958 -13.109 -7.066 1 96 195 LEU A O 1
ATOM 1510 N N . SER A 1 196 ? 0.982 -10.906 -6.5 1 88.75 196 SER A N 1
ATOM 1511 C CA . SER A 1 196 ? 0.444 -10.5 -7.797 1 88.75 196 SER A CA 1
ATOM 1512 C C . SER A 1 196 ? 1.388 -10.883 -8.93 1 88.75 196 SER A C 1
ATOM 1514 O O . SER A 1 196 ? 2.609 -10.797 -8.781 1 88.75 196 SER A O 1
ATOM 1516 N N . PRO A 1 197 ? 0.863 -11.234 -10.094 1 79.69 197 PRO A N 1
ATOM 1517 C CA . PRO A 1 197 ? 1.701 -11.602 -11.234 1 79.69 197 PRO A CA 1
ATOM 1518 C C . PRO A 1 197 ? 2.566 -10.438 -11.727 1 79.69 197 PRO A C 1
ATOM 1520 O O . PRO A 1 197 ? 3.521 -10.648 -12.477 1 79.69 197 PRO A O 1
ATOM 1523 N N . VAL A 1 198 ? 2.254 -9.289 -11.305 1 73.56 198 VAL A N 1
ATOM 1524 C CA . VAL A 1 198 ? 3.031 -8.133 -11.734 1 73.56 198 VAL A CA 1
ATOM 1525 C C . VAL A 1 198 ? 4.227 -7.934 -10.805 1 73.56 198 VAL A C 1
ATOM 1527 O O . VAL A 1 198 ? 5.121 -7.133 -11.094 1 73.56 198 VAL A O 1
ATOM 1530 N N . SER A 1 199 ? 4.195 -8.594 -9.742 1 85.62 199 SER A N 1
ATOM 1531 C CA . SER A 1 199 ? 5.289 -8.516 -8.781 1 85.62 199 SER A CA 1
ATOM 1532 C C . SER A 1 199 ? 6.543 -9.203 -9.305 1 85.62 199 SER A C 1
ATOM 1534 O O . SER A 1 199 ? 6.469 -10.32 -9.82 1 85.62 199 SER A O 1
ATOM 1536 N N . LEU A 1 200 ? 7.66 -8.531 -9.234 1 84.44 200 LEU A N 1
ATOM 1537 C CA . LEU A 1 200 ? 8.93 -9.148 -9.617 1 84.44 200 LEU A CA 1
ATOM 1538 C C . LEU A 1 200 ? 9.203 -10.391 -8.781 1 84.44 200 LEU A C 1
ATOM 1540 O O . LEU A 1 200 ? 9.672 -11.406 -9.297 1 84.44 200 LEU A O 1
ATOM 1544 N N . LEU A 1 201 ? 8.93 -10.32 -7.527 1 91.75 201 LEU A N 1
ATOM 1545 C CA . LEU A 1 201 ? 9.156 -11.469 -6.652 1 91.75 201 LEU A CA 1
ATOM 1546 C C . LEU A 1 201 ? 8.305 -12.656 -7.082 1 91.75 201 LEU A C 1
ATOM 1548 O O . LEU A 1 201 ? 8.758 -13.805 -7.027 1 91.75 201 LEU A O 1
ATOM 1552 N N . ARG A 1 202 ? 7.082 -12.391 -7.5 1 92 202 ARG A N 1
ATOM 1553 C CA . ARG A 1 202 ? 6.223 -13.453 -8.023 1 92 202 ARG A CA 1
ATOM 1554 C C . ARG A 1 202 ? 6.848 -14.102 -9.25 1 92 202 ARG A C 1
ATOM 1556 O O . ARG A 1 202 ? 6.898 -15.328 -9.352 1 92 202 ARG A O 1
ATOM 1563 N N . MET A 1 203 ? 7.344 -13.297 -10.148 1 85.56 203 MET A N 1
ATOM 1564 C CA . MET A 1 203 ? 7.945 -13.805 -11.375 1 85.56 203 MET A CA 1
ATOM 1565 C C . MET A 1 203 ? 9.172 -14.664 -11.07 1 85.56 203 MET A C 1
ATOM 1567 O O . MET A 1 203 ? 9.359 -15.719 -11.672 1 85.56 203 MET A O 1
ATOM 1571 N N . GLN A 1 204 ? 9.93 -14.18 -10.188 1 90.81 204 GLN A N 1
ATOM 1572 C CA . GLN A 1 204 ? 11.133 -14.914 -9.797 1 90.81 204 GLN A CA 1
ATOM 1573 C C . GLN A 1 204 ? 10.781 -16.219 -9.102 1 90.81 204 GLN A C 1
ATOM 1575 O O . GLN A 1 204 ? 11.461 -17.234 -9.289 1 90.81 204 GLN A O 1
ATOM 1580 N N . THR A 1 205 ? 9.742 -16.188 -8.328 1 95.81 205 THR A N 1
ATOM 1581 C CA . THR A 1 205 ? 9.266 -17.391 -7.66 1 95.81 205 THR A CA 1
ATOM 1582 C C . THR A 1 205 ? 8.781 -18.422 -8.68 1 95.81 205 THR A C 1
ATOM 1584 O O . THR A 1 205 ? 9.141 -19.594 -8.602 1 95.81 205 THR A O 1
ATOM 1587 N N . ASP A 1 206 ? 8.008 -17.922 -9.609 1 92.81 206 ASP A N 1
ATOM 1588 C CA . ASP A 1 206 ? 7.508 -18.812 -10.656 1 92.81 206 ASP A CA 1
ATOM 1589 C C . ASP A 1 206 ? 8.656 -19.438 -11.438 1 92.81 206 ASP A C 1
ATOM 1591 O O . ASP A 1 206 ? 8.641 -20.641 -11.719 1 92.81 206 ASP A O 1
ATOM 1595 N N . ALA A 1 207 ? 9.625 -18.641 -11.773 1 91.75 207 ALA A N 1
ATOM 1596 C CA . ALA A 1 207 ? 10.781 -19.125 -12.523 1 91.75 207 ALA A CA 1
ATOM 1597 C C . ALA A 1 207 ? 11.523 -20.203 -11.742 1 91.75 207 ALA A C 1
ATOM 1599 O O . ALA A 1 207 ? 11.953 -21.203 -12.312 1 91.75 207 ALA A O 1
ATOM 1600 N N . ALA A 1 208 ? 11.672 -19.969 -10.484 1 95.12 208 ALA A N 1
ATOM 1601 C CA . ALA A 1 208 ? 12.359 -20.938 -9.625 1 95.12 208 ALA A CA 1
ATOM 1602 C C . ALA A 1 208 ? 11.609 -22.266 -9.578 1 95.12 208 ALA A C 1
ATOM 1604 O O . ALA A 1 208 ? 12.219 -23.328 -9.703 1 95.12 208 ALA A O 1
ATOM 1605 N N . LEU A 1 209 ? 10.328 -22.203 -9.453 1 96.81 209 LEU A N 1
ATOM 1606 C CA . LEU A 1 209 ? 9.516 -23.406 -9.398 1 96.81 209 LEU A CA 1
ATOM 1607 C C . LEU A 1 209 ? 9.5 -24.125 -10.742 1 96.81 209 LEU A C 1
ATOM 1609 O O . LEU A 1 209 ? 9.656 -25.344 -10.805 1 96.81 209 LEU A O 1
ATOM 1613 N N . ASP A 1 210 ? 9.367 -23.328 -11.734 1 94.38 210 ASP A N 1
ATOM 1614 C CA . ASP A 1 210 ? 9.328 -23.875 -13.094 1 94.38 210 ASP A CA 1
ATOM 1615 C C . ASP A 1 210 ? 10.633 -24.594 -13.43 1 94.38 210 ASP A C 1
ATOM 1617 O O . ASP A 1 210 ? 10.625 -25.641 -14.078 1 94.38 210 ASP A O 1
ATOM 1621 N N . SER A 1 211 ? 11.734 -23.984 -13.086 1 94.94 211 SER A N 1
ATOM 1622 C CA . SER A 1 211 ? 13.039 -24.562 -13.375 1 94.94 211 SER A CA 1
ATOM 1623 C C . SER A 1 211 ? 13.195 -25.938 -12.742 1 94.94 211 SER A C 1
ATOM 1625 O O . SER A 1 211 ? 14.031 -26.734 -13.18 1 94.94 211 SER A O 1
ATOM 1627 N N . CYS A 1 212 ? 12.383 -26.234 -11.75 1 96.94 212 CYS A N 1
ATOM 1628 C CA . CYS A 1 212 ? 12.445 -27.516 -11.055 1 96.94 212 CYS A CA 1
ATOM 1629 C C . CYS A 1 212 ? 11.273 -28.406 -11.461 1 96.94 212 CYS A C 1
ATOM 1631 O O . CYS A 1 212 ? 11.094 -29.5 -10.898 1 96.94 212 CYS A O 1
ATOM 1633 N N . GLY A 1 213 ? 10.461 -27.891 -12.352 1 97.06 213 GLY A N 1
ATOM 1634 C CA . GLY A 1 213 ? 9.305 -28.641 -12.812 1 97.06 213 GLY A CA 1
ATOM 1635 C C . GLY A 1 213 ? 8.25 -28.828 -11.742 1 97.06 213 GLY A C 1
ATOM 1636 O O . GLY A 1 213 ? 7.543 -29.844 -11.734 1 97.06 213 GLY A O 1
ATOM 1637 N N . VAL A 1 214 ? 8.141 -27.938 -10.812 1 97.25 214 VAL A N 1
ATOM 1638 C CA . VAL A 1 214 ? 7.25 -28.078 -9.664 1 97.25 214 VAL A CA 1
ATOM 1639 C C . VAL A 1 214 ? 5.926 -27.375 -9.945 1 97.25 214 VAL A C 1
ATOM 1641 O O . VAL A 1 214 ? 5.91 -26.234 -10.445 1 97.25 214 VAL A O 1
ATOM 1644 N N . HIS A 1 215 ? 4.855 -28.031 -9.609 1 95.75 215 HIS A N 1
ATOM 1645 C CA . HIS A 1 215 ? 3.516 -27.469 -9.766 1 95.75 215 HIS A CA 1
ATOM 1646 C C . HIS A 1 215 ? 2.807 -27.359 -8.422 1 95.75 215 HIS A C 1
ATOM 1648 O O . HIS A 1 215 ? 2.594 -28.359 -7.738 1 95.75 215 HIS A O 1
ATOM 1654 N N . CYS A 1 216 ? 2.414 -26.141 -8.133 1 96.38 216 CYS A N 1
ATOM 1655 C CA . CYS A 1 216 ? 1.666 -25.859 -6.91 1 96.38 216 CYS A CA 1
ATOM 1656 C C . CYS A 1 216 ? 0.219 -25.5 -7.227 1 96.38 216 CYS A C 1
ATOM 1658 O O . CYS A 1 216 ? -0.105 -25.156 -8.359 1 96.38 216 CYS A O 1
ATOM 1660 N N . ASN A 1 217 ? -0.623 -25.688 -6.227 1 93.38 217 ASN A N 1
ATOM 1661 C CA . ASN A 1 217 ? -1.976 -25.156 -6.305 1 93.38 217 ASN A CA 1
ATOM 1662 C C . ASN A 1 217 ? -2.01 -23.672 -5.949 1 93.38 217 ASN A C 1
ATOM 1664 O O . ASN A 1 217 ? -1.637 -23.281 -4.84 1 93.38 217 ASN A O 1
ATOM 1668 N N . ARG A 1 218 ? -2.48 -22.844 -6.875 1 93.5 218 ARG A N 1
ATOM 1669 C CA . ARG A 1 218 ? -2.424 -21.391 -6.723 1 93.5 218 ARG A CA 1
ATOM 1670 C C . ARG A 1 218 ? -3.824 -20.797 -6.684 1 93.5 218 ARG A C 1
ATOM 1672 O O . ARG A 1 218 ? -4.191 -20 -7.559 1 93.5 218 ARG A O 1
ATOM 1679 N N . ARG A 1 219 ? -4.508 -20.969 -5.559 1 92.44 219 ARG A N 1
ATOM 1680 C CA . ARG A 1 219 ? -5.902 -20.547 -5.469 1 92.44 219 ARG A CA 1
ATOM 1681 C C . ARG A 1 219 ? -6.012 -19.141 -4.906 1 92.44 219 ARG A C 1
ATOM 1683 O O . ARG A 1 219 ? -7.043 -18.484 -5.059 1 92.44 219 ARG A O 1
ATOM 1690 N N . ILE A 1 220 ? -4.965 -18.688 -4.199 1 96.19 220 ILE A N 1
ATOM 1691 C CA . ILE A 1 220 ? -5.035 -17.375 -3.547 1 96.19 220 ILE A CA 1
ATOM 1692 C C . ILE A 1 220 ? -3.871 -16.516 -4.008 1 96.19 220 ILE A C 1
ATOM 1694 O O . ILE A 1 220 ? -2.715 -16.938 -3.967 1 96.19 220 ILE A O 1
ATOM 1698 N N . GLU A 1 221 ? -4.199 -15.32 -4.43 1 95.56 221 GLU A N 1
ATOM 1699 C CA . GLU A 1 221 ? -3.223 -14.305 -4.801 1 95.56 221 GLU A CA 1
ATOM 1700 C C . GLU A 1 221 ? -3.475 -13 -4.051 1 95.56 221 GLU A C 1
ATOM 1702 O O . GLU A 1 221 ? -4.625 -12.609 -3.838 1 95.56 221 GLU A O 1
ATOM 1707 N N . SER A 1 222 ? -2.43 -12.406 -3.646 1 96.06 222 SER A N 1
ATOM 1708 C CA . SER A 1 222 ? -2.492 -11.117 -2.961 1 96.06 222 SER A CA 1
ATOM 1709 C C . SER A 1 222 ? -1.423 -10.164 -3.482 1 96.06 222 SER A C 1
ATOM 1711 O O . SER A 1 222 ? -0.297 -10.578 -3.766 1 96.06 222 SER A O 1
ATOM 1713 N N . SER A 1 223 ? -1.794 -8.914 -3.596 1 94.75 223 SER A N 1
ATOM 1714 C CA . SER A 1 223 ? -0.794 -7.934 -4.004 1 94.75 223 SER A CA 1
ATOM 1715 C C . SER A 1 223 ? 0.025 -7.453 -2.811 1 94.75 223 SER A C 1
ATOM 1717 O O . SER A 1 223 ? 1.123 -6.918 -2.98 1 94.75 223 SER A O 1
ATOM 1719 N N . LEU A 1 224 ? -0.495 -7.535 -1.654 1 96.12 224 LEU A N 1
ATOM 1720 C CA . LEU A 1 224 ? 0.187 -7.113 -0.435 1 96.12 224 LEU A CA 1
ATOM 1721 C C . LEU A 1 224 ? 0.821 -8.305 0.272 1 96.12 224 LEU A C 1
ATOM 1723 O O . LEU A 1 224 ? 0.123 -9.242 0.667 1 96.12 224 LEU A O 1
ATOM 1727 N N . ALA A 1 225 ? 2.094 -8.203 0.484 1 96.81 225 ALA A N 1
ATOM 1728 C CA . ALA A 1 225 ? 2.832 -9.32 1.07 1 96.81 225 ALA A CA 1
ATOM 1729 C C . ALA A 1 225 ? 2.35 -9.609 2.49 1 96.81 225 ALA A C 1
ATOM 1731 O O . ALA A 1 225 ? 2.344 -10.766 2.926 1 96.81 225 ALA A O 1
ATOM 1732 N N . LEU A 1 226 ? 1.9 -8.625 3.195 1 96.56 226 LEU A N 1
ATOM 1733 C CA . LEU A 1 226 ? 1.417 -8.836 4.555 1 96.56 226 LEU A CA 1
ATOM 1734 C C . LEU A 1 226 ? 0.166 -9.703 4.562 1 96.56 226 LEU A C 1
ATOM 1736 O O . LEU A 1 226 ? -0.036 -10.508 5.477 1 96.56 226 LEU A O 1
ATOM 1740 N N . ASN A 1 227 ? -0.665 -9.539 3.566 1 96.94 227 ASN A N 1
ATOM 1741 C CA . ASN A 1 227 ? -1.818 -10.43 3.455 1 96.94 227 ASN A CA 1
ATOM 1742 C C . ASN A 1 227 ? -1.393 -11.867 3.197 1 96.94 227 ASN A C 1
ATOM 1744 O O . ASN A 1 227 ? -1.991 -12.805 3.732 1 96.94 227 ASN A O 1
ATOM 1748 N N . LEU A 1 228 ? -0.421 -11.977 2.352 1 97.56 228 LEU A N 1
ATOM 1749 C CA . LEU A 1 228 ? 0.126 -13.305 2.105 1 97.56 228 LEU A CA 1
ATOM 1750 C C . LEU A 1 228 ? 0.577 -13.961 3.408 1 97.56 228 LEU A C 1
ATOM 1752 O O . LEU A 1 228 ? 0.241 -15.117 3.676 1 97.56 228 LEU A O 1
ATOM 1756 N N . CYS A 1 229 ? 1.278 -13.242 4.277 1 97.31 229 CYS A N 1
ATOM 1757 C CA . CYS A 1 229 ? 1.731 -13.766 5.559 1 97.31 229 CYS A CA 1
ATOM 1758 C C . CYS A 1 229 ? 0.549 -14.172 6.43 1 97.31 229 CYS A C 1
ATOM 1760 O O . CYS A 1 229 ? 0.57 -15.234 7.055 1 97.31 229 CYS A O 1
ATOM 1762 N N . ASP A 1 230 ? -0.433 -13.32 6.453 1 96.62 230 ASP A N 1
ATOM 1763 C CA . ASP A 1 230 ? -1.611 -13.578 7.277 1 96.62 230 ASP A CA 1
ATOM 1764 C C . ASP A 1 230 ? -2.328 -14.852 6.824 1 96.62 230 ASP A C 1
ATOM 1766 O O . ASP A 1 230 ? -2.725 -15.672 7.652 1 96.62 230 ASP A O 1
ATOM 1770 N N . LEU A 1 231 ? -2.447 -14.992 5.535 1 97.31 231 LEU A N 1
ATOM 1771 C CA . LEU A 1 231 ? -3.129 -16.156 4.977 1 97.31 231 LEU A CA 1
ATOM 1772 C C . LEU A 1 231 ? -2.34 -17.438 5.25 1 97.31 231 LEU A C 1
ATOM 1774 O O . LEU A 1 231 ? -2.924 -18.484 5.531 1 97.31 231 LEU A O 1
ATOM 1778 N N . VAL A 1 232 ? -1.015 -17.359 5.188 1 97.75 232 VAL A N 1
ATOM 1779 C CA . VAL A 1 232 ? -0.177 -18.5 5.543 1 97.75 232 VAL A CA 1
ATOM 1780 C C . VAL A 1 232 ? -0.385 -18.859 7.012 1 97.75 232 VAL A C 1
ATOM 1782 O O . VAL A 1 232 ? -0.565 -20.031 7.355 1 97.75 232 VAL A O 1
ATOM 1785 N N . SER A 1 233 ? -0.392 -17.859 7.871 1 96.62 233 SER A N 1
ATOM 1786 C CA . SER A 1 233 ? -0.545 -18.078 9.305 1 96.62 233 SER A CA 1
ATOM 1787 C C . SER A 1 233 ? -1.879 -18.75 9.617 1 96.62 233 SER A C 1
ATOM 1789 O O . SER A 1 233 ? -2.004 -19.453 10.617 1 96.62 233 SER A O 1
ATOM 1791 N N . ARG A 1 234 ? -2.807 -18.547 8.734 1 95.19 234 ARG A N 1
ATOM 1792 C CA . ARG A 1 234 ? -4.148 -19.078 8.914 1 95.19 234 ARG A CA 1
ATOM 1793 C C . ARG A 1 234 ? -4.254 -20.5 8.344 1 95.19 234 ARG A C 1
ATOM 1795 O O . ARG A 1 234 ? -5.336 -21.094 8.336 1 95.19 234 ARG A O 1
ATOM 1802 N N . GLY A 1 235 ? -3.197 -20.969 7.793 1 95.62 235 GLY A N 1
ATOM 1803 C CA . GLY A 1 235 ? -3.141 -22.344 7.328 1 95.62 235 GLY A CA 1
ATOM 1804 C C . GLY A 1 235 ? -3.646 -22.516 5.91 1 95.62 235 GLY A C 1
ATOM 1805 O O . GLY A 1 235 ? -3.99 -23.625 5.496 1 95.62 235 GLY A O 1
ATOM 1806 N N . MET A 1 236 ? -3.66 -21.422 5.164 1 96.12 236 MET A N 1
ATOM 1807 C CA . MET A 1 236 ? -4.254 -21.5 3.83 1 96.12 236 MET A CA 1
ATOM 1808 C C . MET A 1 236 ? -3.238 -21.984 2.805 1 96.12 236 MET A C 1
ATOM 1810 O O . MET A 1 236 ? -3.586 -22.234 1.648 1 96.12 236 MET A O 1
ATOM 1814 N N . GLY A 1 237 ? -2.018 -22.125 3.17 1 97.5 237 GLY A N 1
ATOM 1815 C CA . GLY A 1 237 ? -0.948 -22.562 2.289 1 97.5 237 GLY A CA 1
ATOM 1816 C C . GLY A 1 237 ? 0.423 -22.094 2.73 1 97.5 237 GLY A C 1
ATOM 1817 O O . GLY A 1 237 ? 0.615 -21.719 3.893 1 97.5 237 GLY A O 1
ATOM 1818 N N . VAL A 1 238 ? 1.354 -22.188 1.79 1 98.56 238 VAL A N 1
ATOM 1819 C CA . VAL A 1 238 ? 2.711 -21.688 1.991 1 98.56 238 VAL A CA 1
ATOM 1820 C C . VAL A 1 238 ? 2.959 -20.484 1.086 1 98.56 238 VAL A C 1
ATOM 1822 O O . VAL A 1 238 ? 2.158 -20.203 0.192 1 98.56 238 VAL A O 1
ATOM 1825 N N . GLY A 1 239 ? 3.957 -19.75 1.424 1 98.44 239 GLY A N 1
ATOM 1826 C CA . GLY A 1 239 ? 4.254 -18.578 0.61 1 98.44 239 GLY A CA 1
ATOM 1827 C C . GLY A 1 239 ? 5.738 -18.281 0.526 1 98.44 239 GLY A C 1
ATOM 1828 O O . GLY A 1 239 ? 6.52 -18.719 1.366 1 98.44 239 GLY A O 1
ATOM 1829 N N . ILE A 1 240 ? 6.137 -17.625 -0.547 1 98.38 240 ILE A N 1
ATOM 1830 C CA . ILE A 1 240 ? 7.477 -17.062 -0.714 1 98.38 240 ILE A CA 1
ATOM 1831 C C . ILE A 1 240 ? 7.418 -15.547 -0.662 1 98.38 240 ILE A C 1
ATOM 1833 O O . ILE A 1 240 ? 6.691 -14.922 -1.437 1 98.38 240 ILE A O 1
ATOM 1837 N N . VAL A 1 241 ? 8.18 -14.977 0.273 1 97.38 241 VAL A N 1
ATOM 1838 C CA . VAL A 1 241 ? 8.102 -13.539 0.484 1 97.38 241 VAL A CA 1
ATOM 1839 C C . VAL A 1 241 ? 9.492 -12.977 0.781 1 97.38 241 VAL A C 1
ATOM 1841 O O . VAL A 1 241 ? 10.43 -13.734 1.031 1 97.38 241 VAL A O 1
ATOM 1844 N N . ASP A 1 242 ? 9.609 -11.68 0.672 1 95.62 242 ASP A N 1
ATOM 1845 C CA . ASP A 1 242 ? 10.852 -11.031 1.061 1 95.62 242 ASP A CA 1
ATOM 1846 C C . ASP A 1 242 ? 11.094 -11.156 2.564 1 95.62 242 ASP A C 1
ATOM 1848 O O . ASP A 1 242 ? 10.141 -11.25 3.342 1 95.62 242 ASP A O 1
ATOM 1852 N N . PRO A 1 243 ? 12.367 -11.164 2.984 1 94.31 243 PRO A N 1
ATOM 1853 C CA . PRO A 1 243 ? 12.664 -11.375 4.406 1 94.31 243 PRO A CA 1
ATOM 1854 C C . PRO A 1 243 ? 12.234 -10.195 5.273 1 94.31 243 PRO A C 1
ATOM 1856 O O . PRO A 1 243 ? 12.031 -10.352 6.48 1 94.31 243 PRO A O 1
ATOM 1859 N N . PHE A 1 244 ? 12.055 -9.016 4.703 1 93.88 244 PHE A N 1
ATOM 1860 C CA . PHE A 1 244 ? 11.664 -7.828 5.453 1 93.88 244 PHE A CA 1
ATOM 1861 C C . PHE A 1 244 ? 10.234 -7.953 5.957 1 93.88 244 PHE A C 1
ATOM 1863 O O . PHE A 1 244 ? 9.961 -7.742 7.141 1 93.88 244 PHE A O 1
ATOM 1870 N N . THR A 1 245 ? 9.359 -8.289 5 1 95.44 245 THR A N 1
ATOM 1871 C CA . THR A 1 245 ? 7.953 -8.445 5.348 1 95.44 245 THR A CA 1
ATOM 1872 C C . THR A 1 245 ? 7.758 -9.641 6.277 1 95.44 245 THR A C 1
ATOM 1874 O O . THR A 1 245 ? 6.961 -9.578 7.219 1 95.44 245 THR A O 1
ATOM 1877 N N . ALA A 1 246 ? 8.477 -10.727 6.035 1 95.19 246 ALA A N 1
ATOM 1878 C CA . ALA A 1 246 ? 8.391 -11.914 6.879 1 95.19 246 ALA A CA 1
ATOM 1879 C C . ALA A 1 246 ? 8.734 -11.578 8.328 1 95.19 246 ALA A C 1
ATOM 1881 O O . ALA A 1 246 ? 8.039 -12.016 9.25 1 95.19 246 ALA A O 1
ATOM 1882 N N . ASP A 1 247 ? 9.75 -10.797 8.516 1 92.38 247 ASP A N 1
ATOM 1883 C CA . ASP A 1 247 ? 10.203 -10.445 9.859 1 92.38 247 ASP A CA 1
ATOM 1884 C C . ASP A 1 247 ? 9.25 -9.445 10.516 1 92.38 247 ASP A C 1
ATOM 1886 O O . ASP A 1 247 ? 9.055 -9.477 11.734 1 92.38 247 ASP A O 1
ATOM 1890 N N . TYR A 1 248 ? 8.758 -8.562 9.672 1 91.44 248 TYR A N 1
ATOM 1891 C CA . TYR A 1 248 ? 7.852 -7.551 10.203 1 91.44 248 TYR A CA 1
ATOM 1892 C C . TYR A 1 248 ? 6.562 -8.188 10.703 1 91.44 248 TYR A C 1
ATOM 1894 O O . TYR A 1 248 ? 6 -7.758 11.711 1 91.44 248 TYR A O 1
ATOM 1902 N N . TYR A 1 249 ? 6.082 -9.164 9.945 1 90.69 249 TYR A N 1
ATOM 1903 C CA . TYR A 1 249 ? 4.84 -9.836 10.32 1 90.69 249 TYR A CA 1
ATOM 1904 C C . TYR A 1 249 ? 4.996 -10.57 11.641 1 90.69 249 TYR A C 1
ATOM 1906 O O . TYR A 1 249 ? 5.781 -11.516 11.75 1 90.69 249 TYR A O 1
ATOM 1914 N N . SER A 1 250 ? 4.41 -10.117 12.703 1 78.31 250 SER A N 1
ATOM 1915 C CA . SER A 1 250 ? 4.559 -10.727 14.023 1 78.31 250 SER A CA 1
ATOM 1916 C C . SER A 1 250 ? 3.203 -10.961 14.68 1 78.31 250 SER A C 1
ATOM 1918 O O . SER A 1 250 ? 3.129 -11.289 15.867 1 78.31 250 SER A O 1
ATOM 1920 N N . ALA A 1 251 ? 2.207 -10.75 13.844 1 70.81 251 ALA A N 1
ATOM 1921 C CA . ALA A 1 251 ? 0.857 -10.836 14.398 1 70.81 251 ALA A CA 1
ATOM 1922 C C . ALA A 1 251 ? 0.538 -12.266 14.844 1 70.81 251 ALA A C 1
ATOM 1924 O O . ALA A 1 251 ? -0.068 -12.469 15.898 1 70.81 251 ALA A O 1
ATOM 1925 N N . ASN A 1 252 ? 0.889 -13.18 13.93 1 77.31 252 ASN A N 1
ATOM 1926 C CA . ASN A 1 252 ? 0.653 -14.594 14.219 1 77.31 252 ASN A CA 1
ATOM 1927 C C . ASN A 1 252 ? 1.883 -15.438 13.914 1 77.31 252 ASN A C 1
ATOM 1929 O O . ASN A 1 252 ? 2.775 -15.008 13.18 1 77.31 252 ASN A O 1
ATOM 1933 N N . PRO A 1 253 ? 1.829 -16.562 14.469 1 86.44 253 PRO A N 1
ATOM 1934 C CA . PRO A 1 253 ? 2.996 -17.422 14.25 1 86.44 253 PRO A CA 1
ATOM 1935 C C . PRO A 1 253 ? 3.105 -17.906 12.805 1 86.44 253 PRO A C 1
ATOM 1937 O O . PRO A 1 253 ? 2.098 -18.281 12.195 1 86.44 253 PRO A O 1
ATOM 1940 N N . VAL A 1 254 ? 4.18 -17.734 12.242 1 94.88 254 VAL A N 1
ATOM 1941 C CA . VAL A 1 254 ? 4.59 -18.328 10.977 1 94.88 254 VAL A CA 1
ATOM 1942 C C . VAL A 1 254 ? 6.031 -18.828 11.086 1 94.88 254 VAL A C 1
ATOM 1944 O O . VAL A 1 254 ? 6.797 -18.359 11.93 1 94.88 254 VAL A O 1
ATOM 1947 N N . ILE A 1 255 ? 6.344 -19.891 10.312 1 96.75 255 ILE A N 1
ATOM 1948 C CA . ILE A 1 255 ? 7.695 -20.438 10.297 1 96.75 255 ILE A CA 1
ATOM 1949 C C . ILE A 1 255 ? 8.422 -19.984 9.031 1 96.75 255 ILE A C 1
ATOM 1951 O O . ILE A 1 255 ? 7.914 -20.156 7.918 1 96.75 255 ILE A O 1
ATOM 1955 N N . GLN A 1 256 ? 9.555 -19.375 9.242 1 96.44 256 GLN A N 1
ATOM 1956 C CA . GLN A 1 256 ? 10.375 -18.938 8.117 1 96.44 256 GLN A CA 1
ATOM 1957 C C . GLN A 1 256 ? 11.484 -19.938 7.82 1 96.44 256 GLN A C 1
ATOM 1959 O O . GLN A 1 256 ? 12.172 -20.406 8.734 1 96.44 256 GLN A O 1
ATOM 1964 N N . ARG A 1 257 ? 11.617 -20.281 6.555 1 97.38 257 ARG A N 1
ATOM 1965 C CA . ARG A 1 257 ? 12.68 -21.188 6.105 1 97.38 257 ARG A CA 1
ATOM 1966 C C . ARG A 1 257 ? 13.383 -20.625 4.875 1 97.38 257 ARG A C 1
ATOM 1968 O O . ARG A 1 257 ? 12.781 -19.906 4.074 1 97.38 257 ARG A O 1
ATOM 1975 N N . SER A 1 258 ? 14.648 -20.984 4.789 1 96.81 258 SER A N 1
ATOM 1976 C CA . SER A 1 258 ? 15.328 -20.703 3.529 1 96.81 258 SER A CA 1
ATOM 1977 C C . SER A 1 258 ? 14.688 -21.453 2.371 1 96.81 258 SER A C 1
ATOM 1979 O O . SER A 1 258 ? 14.086 -22.516 2.574 1 96.81 258 SER A O 1
ATOM 1981 N N . PHE A 1 259 ? 14.758 -20.891 1.205 1 97.69 259 PHE A N 1
ATOM 1982 C CA . PHE A 1 259 ? 14.18 -21.5 0.021 1 97.69 259 PHE A CA 1
ATOM 1983 C C . PHE A 1 259 ? 15.242 -21.766 -1.034 1 97.69 259 PHE A C 1
ATOM 1985 O O . PHE A 1 259 ? 16.125 -20.922 -1.262 1 97.69 259 PHE A O 1
ATOM 1992 N N . ASP A 1 260 ? 15.203 -22.906 -1.645 1 97.44 260 ASP A N 1
ATOM 1993 C CA . ASP A 1 260 ? 16.094 -23.297 -2.738 1 97.44 260 ASP A CA 1
ATOM 1994 C C . ASP A 1 260 ? 15.297 -23.766 -3.949 1 97.44 260 ASP A C 1
ATOM 1996 O O . ASP A 1 260 ? 14.383 -24.594 -3.818 1 97.44 260 ASP A O 1
ATOM 2000 N N . PRO A 1 261 ? 15.633 -23.25 -5.125 1 97.31 261 PRO A N 1
ATOM 2001 C CA . PRO A 1 261 ? 16.734 -22.344 -5.484 1 97.31 261 PRO A CA 1
ATOM 2002 C C . PRO A 1 261 ? 16.516 -20.922 -4.969 1 97.31 261 PRO A C 1
ATOM 2004 O O . PRO A 1 261 ? 15.383 -20.531 -4.664 1 97.31 261 PRO A O 1
ATOM 2007 N N . VAL A 1 262 ? 17.594 -20.188 -4.914 1 95.81 262 VAL A N 1
ATOM 2008 C CA . VAL A 1 262 ? 17.562 -18.828 -4.402 1 95.81 262 VAL A CA 1
ATOM 2009 C C . VAL A 1 262 ? 16.609 -17.969 -5.254 1 95.81 262 VAL A C 1
ATOM 2011 O O . VAL A 1 262 ? 16.703 -17.984 -6.484 1 95.81 262 VAL A O 1
ATOM 2014 N N . VAL A 1 263 ? 15.688 -17.375 -4.609 1 95.19 263 VAL A N 1
ATOM 2015 C CA . VAL A 1 263 ? 14.875 -16.312 -5.215 1 95.19 263 VAL A CA 1
ATOM 2016 C C . VAL A 1 263 ? 15.383 -14.945 -4.758 1 95.19 263 VAL A C 1
ATOM 2018 O O . VAL A 1 263 ? 15.195 -14.562 -3.6 1 95.19 263 VAL A O 1
ATOM 2021 N N . PRO A 1 264 ? 15.977 -14.266 -5.637 1 91.94 264 PRO A N 1
ATOM 2022 C CA . PRO A 1 264 ? 16.578 -12.992 -5.227 1 91.94 264 PRO A CA 1
ATOM 2023 C C . PRO A 1 264 ? 15.547 -11.906 -4.953 1 91.94 264 PRO A C 1
ATOM 2025 O O . PRO A 1 264 ? 14.508 -11.859 -5.617 1 91.94 264 PRO A O 1
ATOM 2028 N N . TYR A 1 265 ? 15.812 -11.133 -4 1 91.56 265 TYR A N 1
ATOM 2029 C CA . TYR A 1 265 ? 15.055 -9.93 -3.658 1 91.56 265 TYR A CA 1
ATOM 2030 C C . TYR A 1 265 ? 15.953 -8.703 -3.674 1 91.56 265 TYR A C 1
ATOM 2032 O O . TYR A 1 265 ? 16.781 -8.516 -2.777 1 91.56 265 TYR A O 1
ATOM 2040 N N . HIS A 1 266 ? 15.688 -7.883 -4.746 1 87.69 266 HIS A N 1
ATOM 2041 C CA . HIS A 1 266 ? 16.578 -6.758 -4.984 1 87.69 266 HIS A CA 1
ATOM 2042 C C . HIS A 1 266 ? 15.812 -5.438 -5.012 1 87.69 266 HIS A C 1
ATOM 2044 O O . HIS A 1 266 ? 14.711 -5.367 -5.551 1 87.69 266 HIS A O 1
ATOM 2050 N N . PHE A 1 267 ? 16.438 -4.477 -4.359 1 91.19 267 PHE A N 1
ATOM 2051 C CA . PHE A 1 267 ? 15.938 -3.113 -4.5 1 91.19 267 PHE A CA 1
ATOM 2052 C C . PHE A 1 267 ? 17.094 -2.121 -4.559 1 91.19 267 PHE A C 1
ATOM 2054 O O . PHE A 1 267 ? 18.25 -2.51 -4.441 1 91.19 267 PHE A O 1
ATOM 2061 N N . ALA A 1 268 ? 16.828 -0.872 -4.887 1 91.81 268 ALA A N 1
ATOM 2062 C CA . ALA A 1 268 ? 17.859 0.151 -5.031 1 91.81 268 ALA A CA 1
ATOM 2063 C C . ALA A 1 268 ? 17.406 1.483 -4.449 1 91.81 268 ALA A C 1
ATOM 2065 O O . ALA A 1 268 ? 16.203 1.723 -4.309 1 91.81 268 ALA A O 1
ATOM 2066 N N . ILE A 1 269 ? 18.375 2.213 -4.082 1 93.81 269 ILE A N 1
ATOM 2067 C CA . ILE A 1 269 ? 18.156 3.625 -3.793 1 93.81 269 ILE A CA 1
ATOM 2068 C C . ILE A 1 269 ? 18.203 4.43 -5.09 1 93.81 269 ILE A C 1
ATOM 2070 O O . ILE A 1 269 ? 19.109 4.23 -5.914 1 93.81 269 ILE A O 1
ATOM 2074 N N . VAL A 1 270 ? 17.219 5.262 -5.277 1 92.12 270 VAL A N 1
ATOM 2075 C CA . VAL A 1 270 ? 17.188 6.051 -6.504 1 92.12 270 VAL A CA 1
ATOM 2076 C C . VAL A 1 270 ? 17.172 7.539 -6.156 1 92.12 270 VAL A C 1
ATOM 2078 O O . VAL A 1 270 ? 16.516 7.949 -5.191 1 92.12 270 VAL A O 1
ATOM 2081 N N . LEU A 1 271 ? 17.906 8.32 -6.898 1 90.56 271 LEU A N 1
ATOM 2082 C CA . LEU A 1 271 ? 17.984 9.773 -6.77 1 90.56 271 LEU A CA 1
ATOM 2083 C C . LEU A 1 271 ? 17.844 10.445 -8.133 1 90.56 271 LEU A C 1
ATOM 2085 O O . LEU A 1 271 ? 18.141 9.844 -9.164 1 90.56 271 LEU A O 1
ATOM 2089 N N . PRO A 1 272 ? 17.391 11.727 -8.055 1 82.62 272 PRO A N 1
ATOM 2090 C CA . PRO A 1 272 ? 17.406 12.461 -9.32 1 82.62 272 PRO A CA 1
ATOM 2091 C C . PRO A 1 272 ? 18.828 12.648 -9.867 1 82.62 272 PRO A C 1
ATOM 2093 O O . PRO A 1 272 ? 19.766 12.844 -9.086 1 82.62 272 PRO A O 1
ATOM 2096 N N . THR A 1 273 ? 19 12.547 -11.242 1 78.44 273 THR A N 1
ATOM 2097 C CA . THR A 1 273 ? 20.312 12.617 -11.875 1 78.44 273 THR A CA 1
ATOM 2098 C C . THR A 1 273 ? 20.812 14.055 -11.898 1 78.44 273 THR A C 1
ATOM 2100 O O . THR A 1 273 ? 22.016 14.297 -11.781 1 78.44 273 THR A O 1
ATOM 2103 N N . ASP A 1 274 ? 20.094 14.945 -12.164 1 65.38 274 ASP A N 1
ATOM 2104 C CA . ASP A 1 274 ? 20.531 16.25 -12.648 1 65.38 274 ASP A CA 1
ATOM 2105 C C . ASP A 1 274 ? 21.359 16.984 -11.594 1 65.38 274 ASP A C 1
ATOM 2107 O O . ASP A 1 274 ? 22.234 17.781 -11.922 1 65.38 274 ASP A O 1
ATOM 2111 N N . SER A 1 275 ? 21.078 16.938 -10.359 1 60.81 275 SER A N 1
ATOM 2112 C CA . SER A 1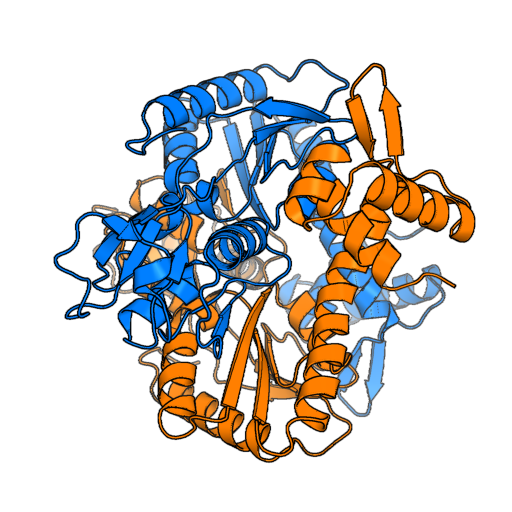 275 ? 21.797 17.797 -9.43 1 60.81 275 SER A CA 1
ATOM 2113 C C . SER A 1 275 ? 22.297 17 -8.227 1 60.81 275 SER A C 1
ATOM 2115 O O . SER A 1 275 ? 21.719 15.984 -7.859 1 60.81 275 SER A O 1
ATOM 2117 N N . PRO A 1 276 ? 23.656 17.438 -7.977 1 70.62 276 PRO A N 1
ATOM 2118 C CA . PRO A 1 276 ? 24.062 16.875 -6.684 1 70.62 276 PRO A CA 1
ATOM 2119 C C . PRO A 1 276 ? 22.984 17.031 -5.613 1 70.62 276 PRO A C 1
ATOM 2121 O O . PRO A 1 276 ? 22.328 18.078 -5.543 1 70.62 276 PRO A O 1
ATOM 2124 N N . PRO A 1 277 ? 22.844 15.977 -4.996 1 80.56 277 PRO A N 1
ATOM 2125 C CA . PRO A 1 277 ? 21.812 16.078 -3.969 1 80.56 277 PRO A CA 1
ATOM 2126 C C . PRO A 1 277 ? 22.156 17.109 -2.889 1 80.56 277 PRO A C 1
ATOM 2128 O O . PRO A 1 277 ? 23.312 17.25 -2.512 1 80.56 277 PRO A O 1
ATOM 2131 N N . PRO A 1 278 ? 21.188 17.844 -2.459 1 81.81 278 PRO A N 1
ATOM 2132 C CA . PRO A 1 278 ? 21.406 18.719 -1.311 1 81.81 278 PRO A CA 1
ATOM 2133 C C . PRO A 1 278 ? 21.969 17.984 -0.1 1 81.81 278 PRO A C 1
ATOM 2135 O O . PRO A 1 278 ? 21.891 16.766 -0.02 1 81.81 278 PRO A O 1
ATOM 2138 N N . ARG A 1 279 ? 22.625 18.703 0.713 1 86.12 279 ARG A N 1
ATOM 2139 C CA . ARG A 1 279 ? 23.312 18.156 1.889 1 86.12 279 ARG A CA 1
ATOM 2140 C C . ARG A 1 279 ? 22.359 17.281 2.705 1 86.12 279 ARG A C 1
ATOM 2142 O O . ARG A 1 279 ? 22.734 16.188 3.109 1 86.12 279 ARG A O 1
ATOM 2149 N N . LEU A 1 280 ? 21.156 17.766 2.971 1 89.44 280 LEU A N 1
ATOM 2150 C CA . LEU A 1 280 ? 20.172 17.047 3.77 1 89.44 280 LEU A CA 1
ATOM 2151 C C . LEU A 1 280 ? 19.891 15.68 3.156 1 89.44 280 LEU A C 1
ATOM 2153 O O . LEU A 1 280 ? 19.812 14.672 3.867 1 89.44 280 LEU A O 1
ATOM 2157 N N . VAL A 1 281 ? 19.797 15.633 1.848 1 92.06 281 VAL A N 1
ATOM 2158 C CA . VAL A 1 281 ? 19.5 14.406 1.119 1 92.06 281 VAL A CA 1
ATOM 2159 C C . VAL A 1 281 ? 20.688 13.461 1.183 1 92.06 281 VAL A C 1
ATOM 2161 O O . VAL A 1 281 ? 20.531 12.258 1.399 1 92.06 281 VAL A O 1
ATOM 2164 N N . SER A 1 282 ? 21.875 14 1.02 1 92.69 282 SER A N 1
ATOM 2165 C CA . SER A 1 282 ? 23.094 13.211 1.097 1 92.69 282 SER A CA 1
ATOM 2166 C C . SER A 1 282 ? 23.281 12.594 2.48 1 92.69 282 SER A C 1
ATOM 2168 O O . SER A 1 282 ? 23.688 11.445 2.605 1 92.69 282 SER A O 1
ATOM 2170 N N . GLU A 1 283 ? 22.969 13.391 3.432 1 93.94 283 GLU A N 1
ATOM 2171 C CA . GLU A 1 283 ? 23.078 12.906 4.805 1 93.94 283 GLU A CA 1
ATOM 2172 C C . GLU A 1 283 ? 22.047 11.805 5.082 1 93.94 283 GLU A C 1
ATOM 2174 O O . GLU A 1 283 ? 22.359 10.828 5.766 1 93.94 283 GLU A O 1
ATOM 2179 N N . PHE A 1 284 ? 20.844 11.961 4.578 1 96.12 284 PHE A N 1
ATOM 2180 C CA . PHE A 1 284 ? 19.828 10.922 4.746 1 96.12 284 PHE A CA 1
ATOM 2181 C C . PHE A 1 284 ? 20.219 9.656 4.004 1 96.12 284 PHE A C 1
ATOM 2183 O O . PHE A 1 284 ? 20.062 8.547 4.52 1 96.12 284 PHE A O 1
ATOM 2190 N N . ARG A 1 285 ? 20.703 9.836 2.826 1 94.44 285 ARG A N 1
ATOM 2191 C CA . ARG A 1 285 ? 21.219 8.711 2.045 1 94.44 285 ARG A CA 1
ATOM 2192 C C . ARG A 1 285 ? 22.266 7.93 2.826 1 94.44 285 ARG A C 1
ATOM 2194 O O . ARG A 1 285 ? 22.25 6.695 2.84 1 94.44 285 ARG A O 1
ATOM 2201 N N . ALA A 1 286 ? 23.172 8.617 3.461 1 94.5 286 ALA A N 1
ATOM 2202 C CA . ALA A 1 286 ? 24.203 7.973 4.254 1 94.5 286 ALA A CA 1
ATOM 2203 C C . ALA A 1 286 ? 23.609 7.191 5.418 1 94.5 286 ALA A C 1
ATOM 2205 O O . ALA A 1 286 ? 24.031 6.07 5.711 1 94.5 286 ALA A O 1
ATOM 2206 N N . ALA A 1 287 ? 22.609 7.762 6.07 1 94.81 287 ALA A N 1
ATOM 2207 C CA . ALA A 1 287 ? 21.922 7.078 7.164 1 94.81 287 ALA A CA 1
ATOM 2208 C C . ALA A 1 287 ? 21.234 5.812 6.668 1 94.81 287 ALA A C 1
ATOM 2210 O O . ALA A 1 287 ? 21.234 4.789 7.352 1 94.81 287 ALA A O 1
ATOM 2211 N N . LEU A 1 288 ? 20.656 5.895 5.527 1 94.75 288 LEU A N 1
ATOM 2212 C CA . LEU A 1 288 ? 19.984 4.75 4.914 1 94.75 288 LEU A CA 1
ATOM 2213 C C . LEU A 1 288 ? 20.969 3.627 4.629 1 94.75 288 LEU A C 1
ATOM 2215 O O . LEU A 1 288 ? 20.703 2.465 4.934 1 94.75 288 LEU A O 1
ATOM 2219 N N . LEU A 1 289 ? 22.078 3.988 4.059 1 93.5 289 LEU A N 1
ATOM 2220 C CA . LEU A 1 289 ? 23.094 3.006 3.727 1 93.5 289 LEU A CA 1
ATOM 2221 C C . LEU A 1 289 ? 23.641 2.34 4.988 1 93.5 289 LEU A C 1
ATOM 2223 O O . LEU A 1 289 ? 23.875 1.13 5 1 93.5 289 LEU A O 1
ATOM 2227 N N . ASP A 1 290 ? 23.797 3.107 6.043 1 93.44 290 ASP A N 1
ATOM 2228 C CA . ASP A 1 290 ? 24.234 2.557 7.32 1 93.44 290 ASP A CA 1
ATOM 2229 C C . ASP A 1 290 ? 23.219 1.562 7.875 1 93.44 290 ASP A C 1
ATOM 2231 O O . ASP A 1 290 ? 23.594 0.509 8.398 1 93.44 290 ASP A O 1
ATOM 2235 N N . ALA A 1 291 ? 21.969 1.905 7.773 1 93.25 291 ALA A N 1
ATOM 2236 C CA . ALA A 1 291 ? 20.906 1.019 8.242 1 93.25 291 ALA A CA 1
ATOM 2237 C C . ALA A 1 291 ? 20.906 -0.291 7.457 1 93.25 291 ALA A C 1
ATOM 2239 O O . ALA A 1 291 ? 20.703 -1.363 8.031 1 93.25 291 ALA A O 1
ATOM 2240 N N . LEU A 1 292 ? 21.125 -0.164 6.164 1 91.5 292 LEU A N 1
ATOM 2241 C CA . LEU A 1 292 ? 21.109 -1.338 5.297 1 91.5 292 LEU A CA 1
ATOM 2242 C C . LEU A 1 292 ? 22.25 -2.285 5.652 1 91.5 292 LEU A C 1
ATOM 2244 O O . LEU A 1 292 ? 22.078 -3.506 5.621 1 91.5 292 LEU A O 1
ATOM 2248 N N . LYS A 1 293 ? 23.359 -1.754 6.02 1 90.19 293 LYS A N 1
ATOM 2249 C CA . LYS A 1 293 ? 24.516 -2.553 6.402 1 90.19 293 LYS A CA 1
ATOM 2250 C C . LYS A 1 293 ? 24.25 -3.311 7.703 1 90.19 293 LYS A C 1
ATOM 2252 O O . LYS A 1 293 ? 24.844 -4.371 7.938 1 90.19 293 LYS A O 1
ATOM 2257 N N . ALA A 1 294 ? 23.375 -2.801 8.492 1 90.75 294 ALA A N 1
ATOM 2258 C CA . ALA A 1 294 ? 23.141 -3.361 9.812 1 90.75 294 ALA A CA 1
ATOM 2259 C C . ALA A 1 294 ? 22.016 -4.391 9.781 1 90.75 294 ALA A C 1
ATOM 2261 O O . ALA A 1 294 ? 21.719 -5.031 10.797 1 90.75 294 ALA A O 1
ATOM 2262 N N . LEU A 1 295 ? 21.406 -4.551 8.609 1 89.25 295 LEU A N 1
ATOM 2263 C CA . LEU A 1 295 ? 20.281 -5.477 8.523 1 89.25 295 LEU A CA 1
ATOM 2264 C C . LEU A 1 295 ? 20.75 -6.914 8.727 1 89.25 295 LEU A C 1
ATOM 2266 O O . LEU A 1 295 ? 21.797 -7.309 8.227 1 89.25 295 LEU A O 1
ATOM 2270 N N . PRO A 1 296 ? 20.016 -7.754 9.406 1 86.62 296 PRO A N 1
ATOM 2271 C CA . PRO A 1 296 ? 20.406 -9.109 9.781 1 86.62 296 PRO A CA 1
ATOM 2272 C C . PRO A 1 296 ? 20.031 -10.148 8.734 1 86.62 296 PRO A C 1
ATOM 2274 O O . PRO A 1 296 ? 19.75 -11.305 9.07 1 86.62 296 PRO A O 1
ATOM 2277 N N . TYR A 1 297 ? 19.953 -9.742 7.523 1 87.06 297 TYR A N 1
ATOM 2278 C CA . TYR A 1 297 ? 19.469 -10.664 6.496 1 87.06 297 TYR A CA 1
ATOM 2279 C C . TYR A 1 297 ? 20.625 -11.172 5.641 1 87.06 297 TYR A C 1
ATOM 2281 O O . TYR A 1 297 ? 21.625 -10.469 5.449 1 87.06 297 TYR A O 1
ATOM 2289 N N . GLU A 1 298 ? 20.438 -12.312 5.129 1 80.06 298 GLU A N 1
ATOM 2290 C CA . GLU A 1 298 ? 21.438 -12.898 4.23 1 80.06 298 GLU A CA 1
ATOM 2291 C C . GLU A 1 298 ? 21.438 -12.188 2.879 1 80.06 298 GLU A C 1
ATOM 2293 O O . GLU A 1 298 ? 20.375 -11.898 2.32 1 80.06 298 GLU A O 1
ATOM 2298 N N . THR A 1 299 ? 22.609 -11.789 2.451 1 84.5 299 THR A N 1
ATOM 2299 C CA . THR A 1 299 ? 22.75 -11.188 1.128 1 84.5 299 THR A CA 1
ATOM 2300 C C . THR A 1 299 ? 23.266 -12.211 0.121 1 84.5 299 THR A C 1
ATOM 2302 O O . THR A 1 299 ? 23.734 -13.281 0.504 1 84.5 299 THR A O 1
ATOM 2305 N N . ILE A 1 300 ? 22.969 -11.93 -1.157 1 83.19 300 ILE A N 1
ATOM 2306 C CA . ILE A 1 300 ? 23.391 -12.812 -2.234 1 83.19 300 ILE A CA 1
ATOM 2307 C C . ILE A 1 300 ? 24.547 -12.188 -2.996 1 83.19 300 ILE A C 1
ATOM 2309 O O . ILE A 1 300 ? 24.609 -10.961 -3.154 1 83.19 300 ILE A O 1
ATOM 2313 N N . MET B 1 1 ? -1.386 -3.492 -34.469 1 61.53 1 MET B N 1
ATOM 2314 C CA . MET B 1 1 ? -2.08 -3.699 -33.188 1 61.53 1 MET B CA 1
ATOM 2315 C C . MET B 1 1 ? -1.132 -4.266 -32.156 1 61.53 1 MET B C 1
ATOM 2317 O O . MET B 1 1 ? -0.325 -5.148 -32.438 1 61.53 1 MET B O 1
ATOM 2321 N N . ILE B 1 2 ? -1.13 -3.641 -31.062 1 64 2 ILE B N 1
ATOM 2322 C CA . ILE B 1 2 ? -0.236 -4.082 -30 1 64 2 ILE B CA 1
ATOM 2323 C C . ILE B 1 2 ? -0.631 -5.484 -29.531 1 64 2 ILE B C 1
ATOM 2325 O O . ILE B 1 2 ? -1.81 -5.754 -29.297 1 64 2 ILE B O 1
ATOM 2329 N N . GLN B 1 3 ? 0.298 -6.395 -29.641 1 65.88 3 GLN B N 1
ATOM 2330 C CA . GLN B 1 3 ? 0.076 -7.773 -29.219 1 65.88 3 GLN B CA 1
ATOM 2331 C C . GLN B 1 3 ? 0.397 -7.961 -27.734 1 65.88 3 GLN B C 1
ATOM 2333 O O . GLN B 1 3 ? 1.285 -7.297 -27.203 1 65.88 3 GLN B O 1
ATOM 2338 N N . SER B 1 4 ? -0.308 -8.867 -27.203 1 69.69 4 SER B N 1
ATOM 2339 C CA . SER B 1 4 ? -0.133 -9.164 -25.781 1 69.69 4 SER B CA 1
ATOM 2340 C C . SER B 1 4 ? 1.305 -9.57 -25.469 1 69.69 4 SER B C 1
ATOM 2342 O O . SER B 1 4 ? 1.859 -9.188 -24.438 1 69.69 4 SER B O 1
ATOM 2344 N N . ARG B 1 5 ? 1.876 -10.289 -26.438 1 75.62 5 ARG B N 1
ATOM 2345 C CA . ARG B 1 5 ? 3.232 -10.781 -26.234 1 75.62 5 ARG B CA 1
ATOM 2346 C C . ARG B 1 5 ? 4.227 -9.633 -26.141 1 75.62 5 ARG B C 1
ATOM 2348 O O . ARG B 1 5 ? 5.234 -9.734 -25.422 1 75.62 5 ARG B O 1
ATOM 2355 N N . GLN B 1 6 ? 3.91 -8.609 -26.875 1 79.44 6 GLN B N 1
ATOM 2356 C CA . GLN B 1 6 ? 4.773 -7.434 -26.812 1 79.44 6 GLN B CA 1
ATOM 2357 C C . GLN B 1 6 ? 4.719 -6.781 -25.438 1 79.44 6 GLN B C 1
ATOM 2359 O O . GLN B 1 6 ? 5.75 -6.402 -24.875 1 79.44 6 GLN B O 1
ATOM 2364 N N . LEU B 1 7 ? 3.564 -6.785 -24.875 1 76.56 7 LEU B N 1
ATOM 2365 C CA . LEU B 1 7 ? 3.398 -6.195 -23.547 1 76.56 7 LEU B CA 1
ATOM 2366 C C . LEU B 1 7 ? 3.988 -7.102 -22.469 1 76.56 7 LEU B C 1
ATOM 2368 O O . LEU B 1 7 ? 4.555 -6.617 -21.484 1 76.56 7 LEU B O 1
ATOM 2372 N N . GLU B 1 8 ? 3.918 -8.344 -22.75 1 76.44 8 GLU B N 1
ATOM 2373 C CA . GLU B 1 8 ? 4.488 -9.336 -21.844 1 76.44 8 GLU B CA 1
ATOM 2374 C C . GLU B 1 8 ? 6.012 -9.266 -21.828 1 76.44 8 GLU B C 1
ATOM 2376 O O . GLU B 1 8 ? 6.645 -9.625 -20.844 1 76.44 8 GLU B O 1
ATOM 2381 N N . ALA B 1 9 ? 6.527 -8.844 -22.906 1 80.88 9 ALA B N 1
ATOM 2382 C CA . ALA B 1 9 ? 7.973 -8.648 -23 1 80.88 9 ALA B CA 1
ATOM 2383 C C . ALA B 1 9 ? 8.383 -7.309 -22.406 1 80.88 9 ALA B C 1
ATOM 2385 O O . ALA B 1 9 ? 9.398 -7.215 -21.703 1 80.88 9 ALA B O 1
ATOM 2386 N N . PHE B 1 10 ? 7.555 -6.305 -22.625 1 84.06 10 PHE B N 1
ATOM 2387 C CA . PHE B 1 10 ? 7.836 -4.934 -22.219 1 84.06 10 PHE B CA 1
ATOM 2388 C C . PHE B 1 10 ? 7.906 -4.828 -20.703 1 84.06 10 PHE B C 1
ATOM 2390 O O . PHE B 1 10 ? 8.828 -4.219 -20.156 1 84.06 10 PHE B O 1
ATOM 2397 N N . ARG B 1 11 ? 7.047 -5.527 -20.125 1 77.75 11 ARG B N 1
ATOM 2398 C CA . ARG B 1 11 ? 6.926 -5.395 -18.688 1 77.75 11 ARG B CA 1
ATOM 2399 C C . ARG B 1 11 ? 8.188 -5.895 -17.984 1 77.75 11 ARG B C 1
ATOM 2401 O O . ARG B 1 11 ? 8.766 -5.184 -17.156 1 77.75 11 ARG B O 1
ATOM 2408 N N . PRO B 1 12 ? 8.664 -7.105 -18.281 1 79.19 12 PRO B N 1
ATOM 2409 C CA . PRO B 1 12 ? 9.898 -7.559 -17.625 1 79.19 12 PRO B CA 1
ATOM 2410 C C . PRO B 1 12 ? 11.094 -6.656 -17.938 1 79.19 12 PRO B C 1
ATOM 2412 O O . PRO B 1 12 ? 11.984 -6.508 -17.094 1 79.19 12 PRO B O 1
ATOM 2415 N N . VAL B 1 13 ? 11.102 -6.102 -19.078 1 81.56 13 VAL B N 1
ATOM 2416 C CA . VAL B 1 13 ? 12.219 -5.215 -19.406 1 81.56 13 VAL B CA 1
ATOM 2417 C C . VAL B 1 13 ? 12.18 -3.982 -18.516 1 81.56 13 VAL B C 1
ATOM 2419 O O . VAL B 1 13 ? 13.219 -3.541 -18.016 1 81.56 13 VAL B O 1
ATOM 2422 N N . MET B 1 14 ? 11.008 -3.512 -18.344 1 76.94 14 MET B N 1
ATOM 2423 C CA . MET B 1 14 ? 10.844 -2.354 -17.469 1 76.94 14 MET B CA 1
ATOM 2424 C C . MET B 1 14 ? 11.203 -2.699 -16.031 1 76.94 14 MET B C 1
ATOM 2426 O O . MET B 1 14 ? 11.789 -1.88 -15.32 1 76.94 14 MET B O 1
ATOM 2430 N N . LEU B 1 15 ? 10.891 -3.885 -15.664 1 72 15 LEU B N 1
ATOM 2431 C CA . LEU B 1 15 ? 11.062 -4.312 -14.281 1 72 15 LEU B CA 1
ATOM 2432 C C . LEU B 1 15 ? 12.516 -4.66 -13.992 1 72 15 LEU B C 1
ATOM 2434 O O . LEU B 1 15 ? 13.016 -4.402 -12.898 1 72 15 LEU B O 1
ATOM 2438 N N . THR B 1 16 ? 13.242 -5.254 -15.023 1 73.81 16 THR B N 1
ATOM 2439 C CA . THR B 1 16 ? 14.594 -5.758 -14.805 1 73.81 16 THR B CA 1
ATOM 2440 C C . THR B 1 16 ? 15.633 -4.742 -15.273 1 73.81 16 THR B C 1
ATOM 2442 O O . THR B 1 16 ? 16.797 -4.816 -14.883 1 73.81 16 THR B O 1
ATOM 2445 N N . GLY B 1 17 ? 15.141 -3.852 -16.141 1 72.62 17 GLY B N 1
ATOM 2446 C CA . GLY B 1 17 ? 16.031 -2.814 -16.641 1 72.62 17 GLY B CA 1
ATOM 2447 C C . GLY B 1 17 ? 16.938 -3.299 -17.75 1 72.62 17 GLY B C 1
ATOM 2448 O O . GLY B 1 17 ? 17.922 -2.629 -18.094 1 72.62 17 GLY B O 1
ATOM 2449 N N . GLY B 1 18 ? 16.672 -4.586 -18.219 1 79.31 18 GLY B N 1
ATOM 2450 C CA . GLY B 1 18 ? 17.531 -5.121 -19.266 1 79.31 18 GLY B CA 1
ATOM 2451 C C . GLY B 1 18 ? 16.844 -6.145 -20.141 1 79.31 18 GLY B C 1
ATOM 2452 O O . GLY B 1 18 ? 15.953 -6.867 -19.672 1 79.31 18 GLY B O 1
ATOM 2453 N N . MET B 1 19 ? 17.359 -6.129 -21.422 1 85.12 19 MET B N 1
ATOM 2454 C CA . MET B 1 19 ? 16.781 -7.094 -22.359 1 85.12 19 MET B CA 1
ATOM 2455 C C . MET B 1 19 ? 17.172 -8.516 -21.969 1 85.12 19 MET B C 1
ATOM 2457 O O . MET B 1 19 ? 16.312 -9.414 -21.969 1 85.12 19 MET B O 1
ATOM 2461 N N . THR B 1 20 ? 18.391 -8.641 -21.516 1 84.94 20 THR B N 1
ATOM 2462 C CA . THR B 1 20 ? 18.875 -9.969 -21.156 1 84.94 20 THR B CA 1
ATOM 2463 C C . THR B 1 20 ? 18.219 -10.469 -19.875 1 84.94 20 THR B C 1
ATOM 2465 O O . THR B 1 20 ? 17.734 -11.602 -19.812 1 84.94 20 THR B O 1
ATOM 2468 N N . SER B 1 21 ? 18.234 -9.625 -18.969 1 82.31 21 SER B N 1
ATOM 2469 C CA . SER B 1 21 ? 17.625 -10 -17.703 1 82.31 21 SER B CA 1
ATOM 2470 C C . SER B 1 21 ? 16.141 -10.305 -17.875 1 82.31 21 SER B C 1
ATOM 2472 O O . SER B 1 21 ? 15.617 -11.242 -17.281 1 82.31 21 SER B O 1
ATOM 2474 N N . ALA B 1 22 ? 15.492 -9.523 -18.625 1 84.06 22 ALA B N 1
ATOM 2475 C CA . ALA B 1 22 ? 14.078 -9.734 -18.906 1 84.06 22 ALA B CA 1
ATOM 2476 C C . ALA B 1 22 ? 13.859 -11.062 -19.641 1 84.06 22 ALA B C 1
ATOM 2478 O O . ALA B 1 22 ? 12.938 -11.812 -19.312 1 84.06 22 ALA B O 1
ATOM 2479 N N . ALA B 1 23 ? 14.719 -11.352 -20.594 1 86.81 23 ALA B N 1
ATOM 2480 C CA . ALA B 1 23 ? 14.633 -12.602 -21.344 1 86.81 23 ALA B CA 1
ATOM 2481 C C . ALA B 1 23 ? 14.773 -13.805 -20.422 1 86.81 23 ALA B C 1
ATOM 2483 O O . ALA B 1 23 ? 13.992 -14.766 -20.516 1 86.81 23 ALA B O 1
ATOM 2484 N N . ASN B 1 24 ? 15.695 -13.68 -19.547 1 79.94 24 ASN B N 1
ATOM 2485 C CA . ASN B 1 24 ? 15.914 -14.742 -18.562 1 79.94 24 ASN B CA 1
ATOM 2486 C C . ASN B 1 24 ? 14.695 -14.93 -17.656 1 79.94 24 ASN B C 1
ATOM 2488 O O . ASN B 1 24 ? 14.312 -16.062 -17.359 1 79.94 24 ASN B O 1
ATOM 2492 N N . LEU B 1 25 ? 14.195 -13.836 -17.422 1 76 25 LEU B N 1
ATOM 2493 C CA . LEU B 1 25 ? 13.062 -13.852 -16.5 1 76 25 LEU B CA 1
ATOM 2494 C C . LEU B 1 25 ? 11.852 -14.516 -17.141 1 76 25 LEU B C 1
ATOM 2496 O O . LEU B 1 25 ? 11.125 -15.266 -16.484 1 76 25 LEU B O 1
ATOM 2500 N N . VAL B 1 26 ? 11.594 -14.227 -18.344 1 76.88 26 VAL B N 1
ATOM 2501 C CA . VAL B 1 26 ? 10.398 -14.75 -19 1 76.88 26 VAL B CA 1
ATOM 2502 C C . VAL B 1 26 ? 10.766 -15.977 -19.844 1 76.88 26 VAL B C 1
ATOM 2504 O O . VAL B 1 26 ? 9.953 -16.453 -20.641 1 76.88 26 VAL B O 1
ATOM 2507 N N . ARG B 1 27 ? 11.938 -16.438 -19.719 1 76.75 27 ARG B N 1
ATOM 2508 C CA . ARG B 1 27 ? 12.43 -17.688 -20.281 1 76.75 27 ARG B CA 1
ATOM 2509 C C . ARG B 1 27 ? 12.336 -17.688 -21.797 1 76.75 27 ARG B C 1
ATOM 2511 O O . ARG B 1 27 ? 11.828 -18.625 -22.406 1 76.75 27 ARG B O 1
ATOM 2518 N N . ILE B 1 28 ? 12.773 -16.641 -22.359 1 82.69 28 ILE B N 1
ATOM 2519 C CA . ILE B 1 28 ? 12.977 -16.531 -23.812 1 82.69 28 ILE B CA 1
ATOM 2520 C C . ILE B 1 28 ? 14.367 -15.969 -24.094 1 82.69 28 ILE B C 1
ATOM 2522 O O . ILE B 1 28 ? 15.125 -15.672 -23.172 1 82.69 28 ILE B O 1
ATOM 2526 N N . THR B 1 29 ? 14.727 -16.031 -25.328 1 86.31 29 THR B N 1
ATOM 2527 C CA . THR B 1 29 ? 16.062 -15.555 -25.703 1 86.31 29 THR B CA 1
ATOM 2528 C C . THR B 1 29 ? 16.094 -14.031 -25.75 1 86.31 29 THR B C 1
ATOM 2530 O O . THR B 1 29 ? 15.062 -13.383 -25.922 1 86.31 29 THR B O 1
ATOM 2533 N N . GLN B 1 30 ? 17.188 -13.57 -25.547 1 89.38 30 GLN B N 1
ATOM 2534 C CA . GLN B 1 30 ? 17.375 -12.125 -25.578 1 89.38 30 GLN B CA 1
ATOM 2535 C C . GLN B 1 30 ? 17.016 -11.562 -26.953 1 89.38 30 GLN B C 1
ATOM 2537 O O . GLN B 1 30 ? 16.359 -10.523 -27.047 1 89.38 30 GLN B O 1
ATOM 2542 N N . PRO B 1 31 ? 17.375 -12.242 -28.078 1 90.81 31 PRO B N 1
ATOM 2543 C CA . PRO B 1 31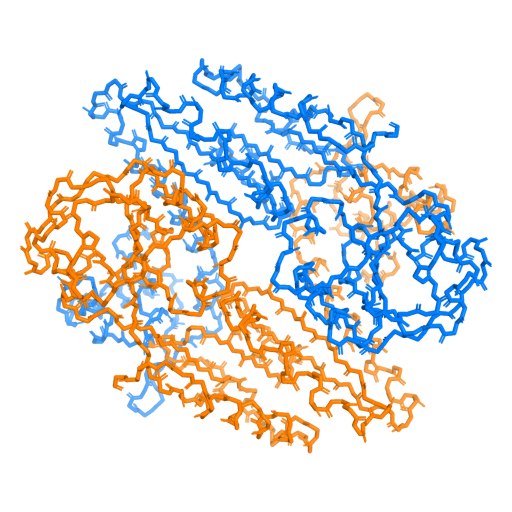 ? 16.953 -11.703 -29.375 1 90.81 31 PRO B CA 1
ATOM 2544 C C . PRO B 1 31 ? 15.438 -11.664 -29.531 1 90.81 31 PRO B C 1
ATOM 2546 O O . PRO B 1 31 ? 14.898 -10.734 -30.125 1 90.81 31 PRO B O 1
ATOM 2549 N N . ALA B 1 32 ? 14.82 -12.602 -28.953 1 88.81 32 ALA B N 1
ATOM 2550 C CA . ALA B 1 32 ? 13.367 -12.672 -29.047 1 88.81 32 ALA B CA 1
ATOM 2551 C C . ALA B 1 32 ? 12.719 -11.492 -28.312 1 88.81 32 ALA B C 1
ATOM 2553 O O . ALA B 1 32 ? 11.82 -10.844 -28.859 1 88.81 32 ALA B O 1
ATOM 2554 N N . ILE B 1 33 ? 13.219 -11.289 -27.094 1 90.75 33 ILE B N 1
ATOM 2555 C CA . ILE B 1 33 ? 12.656 -10.172 -26.328 1 90.75 33 ILE B CA 1
ATOM 2556 C C . ILE B 1 33 ? 12.977 -8.859 -27.047 1 90.75 33 ILE B C 1
ATOM 2558 O O . ILE B 1 33 ? 12.148 -7.953 -27.078 1 90.75 33 ILE B O 1
ATOM 2562 N N . SER B 1 34 ? 14.156 -8.711 -27.578 1 91.81 34 SER B N 1
ATOM 2563 C CA . SER B 1 34 ? 14.562 -7.504 -28.297 1 91.81 34 SER B CA 1
ATOM 2564 C C . SER B 1 34 ? 13.656 -7.246 -29.484 1 91.81 34 SER B C 1
ATOM 2566 O O . SER B 1 34 ? 13.242 -6.109 -29.734 1 91.81 34 SER B O 1
ATOM 2568 N N . ARG B 1 35 ? 13.344 -8.32 -30.188 1 90.38 35 ARG B N 1
ATOM 2569 C CA . ARG B 1 35 ? 12.453 -8.203 -31.344 1 90.38 35 ARG B CA 1
ATOM 2570 C C . ARG B 1 35 ? 11.062 -7.746 -30.922 1 90.38 35 ARG B C 1
ATOM 2572 O O . ARG B 1 35 ? 10.469 -6.887 -31.578 1 90.38 35 ARG B O 1
ATOM 2579 N N . LEU B 1 36 ? 10.602 -8.352 -29.891 1 88.81 36 LEU B N 1
ATOM 2580 C CA . LEU B 1 36 ? 9.273 -8.008 -29.406 1 88.81 36 LEU B CA 1
ATOM 2581 C C . LEU B 1 36 ? 9.195 -6.539 -29 1 88.81 36 LEU B C 1
ATOM 2583 O O . LEU B 1 36 ? 8.203 -5.863 -29.297 1 88.81 36 LEU B O 1
ATOM 2587 N N . ILE B 1 37 ? 10.242 -6.102 -28.375 1 89.81 37 ILE B N 1
ATOM 2588 C CA . ILE B 1 37 ? 10.289 -4.707 -27.953 1 89.81 37 ILE B CA 1
ATOM 2589 C C . ILE B 1 37 ? 10.375 -3.797 -29.172 1 89.81 37 ILE B C 1
ATOM 2591 O O . ILE B 1 37 ? 9.688 -2.773 -29.25 1 89.81 37 ILE B O 1
ATOM 2595 N N . ARG B 1 38 ? 11.195 -4.156 -30.109 1 89.75 38 ARG B N 1
ATOM 2596 C CA . ARG B 1 38 ? 11.32 -3.391 -31.344 1 89.75 38 ARG B CA 1
ATOM 2597 C C . ARG B 1 38 ? 9.977 -3.305 -32.062 1 89.75 38 ARG B C 1
ATOM 2599 O O . ARG B 1 38 ? 9.602 -2.24 -32.562 1 89.75 38 ARG B O 1
ATOM 2606 N N . ASP B 1 39 ? 9.359 -4.426 -32.125 1 85.88 39 ASP B N 1
ATOM 2607 C CA . ASP B 1 39 ? 8.047 -4.473 -32.781 1 85.88 39 ASP B CA 1
ATOM 2608 C C . ASP B 1 39 ? 7.047 -3.574 -32.062 1 85.88 39 ASP B C 1
ATOM 2610 O O . ASP B 1 39 ? 6.242 -2.896 -32.688 1 85.88 39 ASP B O 1
ATOM 2614 N N . LEU B 1 40 ? 7.082 -3.635 -30.766 1 84.62 40 LEU B N 1
ATOM 2615 C CA . LEU B 1 40 ? 6.199 -2.793 -29.969 1 84.62 40 LEU B CA 1
ATOM 2616 C C . LEU B 1 40 ? 6.465 -1.315 -30.234 1 84.62 40 LEU B C 1
ATOM 2618 O O . LEU B 1 40 ? 5.527 -0.539 -30.438 1 84.62 40 LEU B O 1
ATOM 2622 N N . GLU B 1 41 ? 7.75 -0.968 -30.219 1 87.19 41 GLU B N 1
ATOM 2623 C CA . GLU B 1 41 ? 8.133 0.415 -30.484 1 87.19 41 GLU B CA 1
ATOM 2624 C C . GLU B 1 41 ? 7.691 0.858 -31.875 1 87.19 41 GLU B C 1
ATOM 2626 O O . GLU B 1 41 ? 7.211 1.98 -32.062 1 87.19 41 GLU B O 1
ATOM 2631 N N . GLU B 1 42 ? 7.773 0.017 -32.875 1 80.62 42 GLU B N 1
ATOM 2632 C CA . GLU B 1 42 ? 7.348 0.305 -34.25 1 80.62 42 GLU B CA 1
ATOM 2633 C C . GLU B 1 42 ? 5.836 0.504 -34.312 1 80.62 42 GLU B C 1
ATOM 2635 O O . GLU B 1 42 ? 5.359 1.413 -35 1 80.62 42 GLU B O 1
ATOM 2640 N N . GLU B 1 43 ? 5.199 -0.281 -33.656 1 74.81 43 GLU B N 1
ATOM 2641 C CA . GLU B 1 43 ? 3.742 -0.216 -33.688 1 74.81 43 GLU B CA 1
ATOM 2642 C C . GLU B 1 43 ? 3.238 1.07 -33.031 1 74.81 43 GLU B C 1
ATOM 2644 O O . GLU B 1 43 ? 2.291 1.688 -33.5 1 74.81 43 GLU B O 1
ATOM 2649 N N . ILE B 1 44 ? 3.904 1.375 -31.953 1 74.06 44 ILE B N 1
ATOM 2650 C CA . ILE B 1 44 ? 3.477 2.561 -31.219 1 74.06 44 ILE B CA 1
ATOM 2651 C C . ILE B 1 44 ? 4.062 3.811 -31.859 1 74.06 44 ILE B C 1
ATOM 2653 O O . ILE B 1 44 ? 3.527 4.91 -31.703 1 74.06 44 ILE B O 1
ATOM 2657 N N . GLY B 1 45 ? 5.152 3.66 -32.562 1 76.38 45 GLY B N 1
ATOM 2658 C CA . GLY B 1 45 ? 5.809 4.758 -33.25 1 76.38 45 GLY B CA 1
ATOM 2659 C C . GLY B 1 45 ? 6.676 5.602 -32.344 1 76.38 45 GLY B C 1
ATOM 2660 O O . GLY B 1 45 ? 6.938 6.773 -32.625 1 76.38 45 GLY B O 1
ATOM 2661 N N . ILE B 1 46 ? 6.938 5.082 -31.125 1 75.5 46 ILE B N 1
ATOM 2662 C CA . ILE B 1 46 ? 7.754 5.793 -30.141 1 75.5 46 ILE B CA 1
ATOM 2663 C C . ILE B 1 46 ? 8.836 4.867 -29.609 1 75.5 46 ILE B C 1
ATOM 2665 O O . ILE B 1 46 ? 8.609 3.668 -29.438 1 75.5 46 ILE B O 1
ATOM 2669 N N . SER B 1 47 ? 10 5.449 -29.453 1 83.44 47 SER B N 1
ATOM 2670 C CA . SER B 1 47 ? 11.055 4.688 -28.797 1 83.44 47 SER B CA 1
ATOM 2671 C C . SER B 1 47 ? 10.789 4.555 -27.297 1 83.44 47 SER B C 1
ATOM 2673 O O . SER B 1 47 ? 10.516 5.551 -26.625 1 83.44 47 SER B O 1
ATOM 2675 N N . LEU B 1 48 ? 10.828 3.342 -26.875 1 84.75 48 LEU B N 1
ATOM 2676 C CA . LEU B 1 48 ? 10.531 3.084 -25.469 1 84.75 48 LEU B CA 1
ATOM 2677 C C . LEU B 1 48 ? 11.82 2.951 -24.656 1 84.75 48 LEU B C 1
ATOM 2679 O O . LEU B 1 48 ? 11.812 3.131 -23.438 1 84.75 48 LEU B O 1
ATOM 2683 N N . PHE B 1 49 ? 12.891 2.566 -25.375 1 86.56 49 PHE B N 1
ATOM 2684 C CA . PHE B 1 49 ? 14.18 2.4 -24.719 1 86.56 49 PHE B CA 1
ATOM 2685 C C . PHE B 1 49 ? 15.289 3.064 -25.516 1 86.56 49 PHE B C 1
ATOM 2687 O O . PHE B 1 49 ? 15.273 3.041 -26.75 1 86.56 49 PHE B O 1
ATOM 2694 N N . GLU B 1 50 ? 16.141 3.752 -24.734 1 81.31 50 GLU B N 1
ATOM 2695 C CA . GLU B 1 50 ? 17.328 4.359 -25.344 1 81.31 50 GLU B CA 1
ATOM 2696 C C . GLU B 1 50 ? 18.609 3.756 -24.766 1 81.31 50 GLU B C 1
ATOM 2698 O O . GLU B 1 50 ? 18.625 3.291 -23.625 1 81.31 50 GLU B O 1
ATOM 2703 N N . ARG B 1 51 ? 19.516 3.514 -25.594 1 73.38 51 ARG B N 1
ATOM 2704 C CA . ARG B 1 51 ? 20.797 2.986 -25.141 1 73.38 51 ARG B CA 1
ATOM 2705 C C . ARG B 1 51 ? 21.781 4.113 -24.859 1 73.38 51 ARG B C 1
ATOM 2707 O O . ARG B 1 51 ? 21.953 5.027 -25.672 1 73.38 51 ARG B O 1
ATOM 2714 N N . THR B 1 52 ? 22.047 4.301 -23.672 1 65.19 52 THR B N 1
ATOM 2715 C CA . THR B 1 52 ? 23.156 5.172 -23.297 1 65.19 52 THR B CA 1
ATOM 2716 C C . THR B 1 52 ? 24.375 4.352 -22.906 1 65.19 52 THR B C 1
ATOM 2718 O O . THR B 1 52 ? 24.422 3.793 -21.797 1 65.19 52 THR B O 1
ATOM 2721 N N . GLY B 1 53 ? 25.297 4.266 -23.75 1 66.88 53 GLY B N 1
ATOM 2722 C CA . GLY B 1 53 ? 26.406 3.334 -23.562 1 66.88 53 GLY B CA 1
ATOM 2723 C C . GLY B 1 53 ? 25.969 1.882 -23.609 1 66.88 53 GLY B C 1
ATOM 2724 O O . GLY B 1 53 ? 25.328 1.444 -24.562 1 66.88 53 GLY B O 1
ATOM 2725 N N . ASN B 1 54 ? 26.25 1.147 -22.5 1 64.75 54 ASN B N 1
ATOM 2726 C CA . ASN B 1 54 ? 25.891 -0.264 -22.438 1 64.75 54 ASN B CA 1
ATOM 2727 C C . ASN B 1 54 ? 24.609 -0.476 -21.625 1 64.75 54 ASN B C 1
ATOM 2729 O O . ASN B 1 54 ? 24.266 -1.608 -21.281 1 64.75 54 ASN B O 1
ATOM 2733 N N . ARG B 1 55 ? 24.047 0.625 -21.406 1 69.88 55 ARG B N 1
ATOM 2734 C CA . ARG B 1 55 ? 22.906 0.447 -20.531 1 69.88 55 ARG B CA 1
ATOM 2735 C C . ARG B 1 55 ? 21.609 0.821 -21.234 1 69.88 55 ARG B C 1
ATOM 2737 O O . ARG B 1 55 ? 21.562 1.812 -21.969 1 69.88 55 ARG B O 1
ATOM 2744 N N . LEU B 1 56 ? 20.531 -0.058 -21.125 1 77 56 LEU B N 1
ATOM 2745 C CA . LEU B 1 56 ? 19.188 0.172 -21.641 1 77 56 LEU B CA 1
ATOM 2746 C C . LEU B 1 56 ? 18.391 1.068 -20.703 1 77 56 LEU B C 1
ATOM 2748 O O . LEU B 1 56 ? 18.234 0.758 -19.531 1 77 56 LEU B O 1
ATOM 2752 N N . ARG B 1 57 ? 18 2.283 -21.203 1 75.94 57 ARG B N 1
ATOM 2753 C CA . ARG B 1 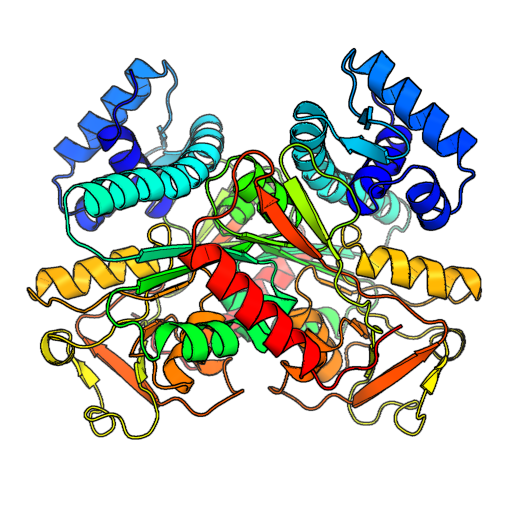57 ? 17.234 3.215 -20.375 1 75.94 57 ARG B CA 1
ATOM 2754 C C . ARG B 1 57 ? 15.828 3.402 -20.938 1 75.94 57 ARG B C 1
ATOM 2756 O O . ARG B 1 57 ? 15.656 3.666 -22.125 1 75.94 57 ARG B O 1
ATOM 2763 N N . PRO B 1 58 ? 14.836 3.225 -20.078 1 78.69 58 PRO B N 1
ATOM 2764 C CA . PRO B 1 58 ? 13.477 3.512 -20.547 1 78.69 58 PRO B CA 1
ATOM 2765 C C . PRO B 1 58 ? 13.242 5 -20.797 1 78.69 58 PRO B C 1
ATOM 2767 O O . PRO B 1 58 ? 13.773 5.844 -20.062 1 78.69 58 PRO B O 1
ATOM 2770 N N . THR B 1 59 ? 12.461 5.344 -21.812 1 73.69 59 THR B N 1
ATOM 2771 C CA . THR B 1 59 ? 12.039 6.711 -22.094 1 73.69 59 THR B CA 1
ATOM 2772 C C . THR B 1 59 ? 10.883 7.109 -21.172 1 73.69 59 THR B C 1
ATOM 2774 O O . THR B 1 59 ? 10.336 6.27 -20.453 1 73.69 59 THR B O 1
ATOM 2777 N N . ARG B 1 60 ? 10.594 8.383 -21.172 1 62.62 60 ARG B N 1
ATOM 2778 C CA . ARG B 1 60 ? 9.43 8.867 -20.438 1 62.62 60 ARG B CA 1
ATOM 2779 C C . ARG B 1 60 ? 8.156 8.18 -20.906 1 62.62 60 ARG B C 1
ATOM 2781 O O . ARG B 1 60 ? 7.301 7.816 -20.109 1 62.62 60 ARG B O 1
ATOM 2788 N N . GLU B 1 61 ? 8.109 8.031 -22.156 1 67.25 61 GLU B N 1
ATOM 2789 C CA . GLU B 1 61 ? 6.965 7.363 -22.766 1 67.25 61 GLU B CA 1
ATOM 2790 C C . GLU B 1 61 ? 6.852 5.918 -22.297 1 67.25 61 GLU B C 1
ATOM 2792 O O . GLU B 1 61 ? 5.746 5.41 -22.109 1 67.25 61 GLU B O 1
ATOM 2797 N N . ALA B 1 62 ? 8.008 5.289 -22.141 1 75 62 ALA B N 1
ATOM 2798 C CA . ALA B 1 62 ? 8.008 3.924 -21.609 1 75 62 ALA B CA 1
ATOM 2799 C C . ALA B 1 62 ? 7.41 3.869 -20.219 1 75 62 ALA B C 1
ATOM 2801 O O . ALA B 1 62 ? 6.668 2.941 -19.891 1 75 62 ALA B O 1
ATOM 2802 N N . GLY B 1 63 ? 7.703 4.844 -19.469 1 68 63 GLY B N 1
ATOM 2803 C CA . GLY B 1 63 ? 7.145 4.93 -18.141 1 68 63 GLY B CA 1
ATOM 2804 C C . GLY B 1 63 ? 5.629 5.051 -18.125 1 68 63 GLY B C 1
ATOM 2805 O O . GLY B 1 63 ? 4.953 4.367 -17.359 1 68 63 GLY B O 1
ATOM 2806 N N . ILE B 1 64 ? 5.121 5.867 -18.938 1 59.72 64 ILE B N 1
ATOM 2807 C CA . ILE B 1 64 ? 3.684 6.078 -19.047 1 59.72 64 ILE B CA 1
ATOM 2808 C C . ILE B 1 64 ? 3.01 4.785 -19.5 1 59.72 64 ILE B C 1
ATOM 2810 O O . ILE B 1 64 ? 1.997 4.371 -18.938 1 59.72 64 ILE B O 1
ATOM 2814 N N . LEU B 1 65 ? 3.582 4.219 -20.516 1 67.75 65 LEU B N 1
ATOM 2815 C CA . LEU B 1 65 ? 3.033 2.969 -21.031 1 67.75 65 LEU B CA 1
ATOM 2816 C C . LEU B 1 65 ? 3.055 1.888 -19.953 1 67.75 65 LEU B C 1
ATOM 2818 O O . LEU B 1 65 ? 2.127 1.079 -19.859 1 67.75 65 LEU B O 1
ATOM 2822 N N . PHE B 1 66 ? 4.141 1.919 -19.203 1 72.19 66 PHE B N 1
ATOM 2823 C CA . PHE B 1 66 ? 4.301 0.908 -18.156 1 72.19 66 PHE B CA 1
ATOM 2824 C C . PHE B 1 66 ? 3.162 0.986 -17.156 1 72.19 66 PHE B C 1
ATOM 2826 O O . PHE B 1 66 ? 2.635 -0.042 -16.719 1 72.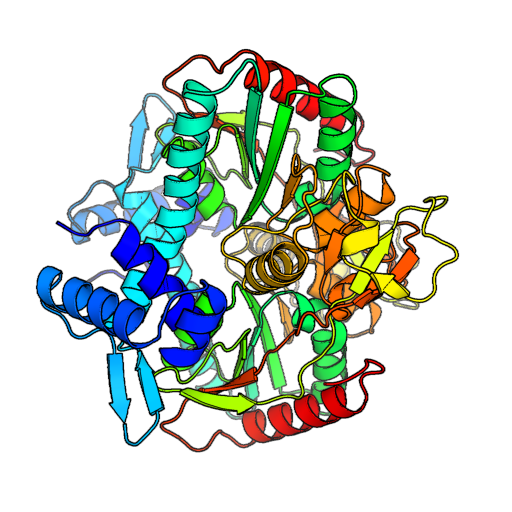19 66 PHE B O 1
ATOM 2833 N N . LYS B 1 67 ? 2.793 2.164 -16.844 1 62.47 67 LYS B N 1
ATOM 2834 C CA . LYS B 1 67 ? 1.672 2.367 -15.938 1 62.47 67 LYS B CA 1
ATOM 2835 C C . LYS B 1 67 ? 0.39 1.761 -16.5 1 62.47 67 LYS B C 1
ATOM 2837 O O . LYS B 1 67 ? -0.337 1.063 -15.789 1 62.47 67 LYS B O 1
ATOM 2842 N N . GLU B 1 68 ? 0.156 2.008 -17.719 1 59.84 68 GLU B N 1
ATOM 2843 C CA . GLU B 1 68 ? -1.048 1.516 -18.375 1 59.84 68 GLU B CA 1
ATOM 2844 C C . GLU B 1 68 ? -1.004 -0.001 -18.547 1 59.84 68 GLU B C 1
ATOM 2846 O O . GLU B 1 68 ? -2.012 -0.682 -18.344 1 59.84 68 GLU B O 1
ATOM 2851 N N . VAL B 1 69 ? 0.194 -0.459 -18.922 1 65.25 69 VAL B N 1
ATOM 2852 C CA . VAL B 1 69 ? 0.374 -1.893 -19.125 1 65.25 69 VAL B CA 1
ATOM 2853 C C . VAL B 1 69 ? 0.178 -2.633 -17.812 1 65.25 69 VAL B C 1
ATOM 2855 O O . VAL B 1 69 ? -0.459 -3.688 -17.766 1 65.25 69 VAL B O 1
ATOM 2858 N N . SER B 1 70 ? 0.717 -2.068 -16.844 1 63.78 70 SER B N 1
ATOM 2859 C CA . SER B 1 70 ? 0.589 -2.688 -15.531 1 63.78 70 SER B CA 1
ATOM 2860 C C . SER B 1 70 ? -0.871 -2.766 -15.094 1 63.78 70 SER B C 1
ATOM 2862 O O . SER B 1 70 ? -1.307 -3.781 -14.547 1 63.78 70 SER B O 1
ATOM 2864 N N . ARG B 1 71 ? -1.551 -1.735 -15.445 1 58.56 71 ARG B N 1
ATOM 2865 C CA . ARG B 1 71 ? -2.986 -1.723 -15.172 1 58.56 71 ARG B CA 1
ATOM 2866 C C . ARG B 1 71 ? -3.709 -2.762 -16.031 1 58.56 71 ARG B C 1
ATOM 2868 O O . ARG B 1 71 ? -4.621 -3.439 -15.547 1 58.56 71 ARG B O 1
ATOM 2875 N N . HIS B 1 72 ? -3.24 -2.795 -17.297 1 54.25 72 HIS B N 1
ATOM 2876 C CA . HIS B 1 72 ? -3.832 -3.725 -18.25 1 54.25 72 HIS B CA 1
ATOM 2877 C C . HIS B 1 72 ? -3.537 -5.172 -17.859 1 54.25 72 HIS B C 1
ATOM 2879 O O . HIS B 1 72 ? -4.41 -6.035 -17.969 1 54.25 72 HIS B O 1
ATOM 2885 N N . PHE B 1 73 ? -2.365 -5.438 -17.516 1 57.12 73 PHE B N 1
ATOM 2886 C CA . PHE B 1 73 ? -2.002 -6.805 -17.172 1 57.12 73 PHE B CA 1
ATOM 2887 C C . PHE B 1 73 ? -2.799 -7.289 -15.961 1 57.12 73 PHE B C 1
ATOM 2889 O O . PHE B 1 73 ? -3.174 -8.461 -15.891 1 57.12 73 PHE B O 1
ATOM 2896 N N . ASN B 1 74 ? -3.027 -6.375 -15.172 1 54.19 74 ASN B N 1
ATOM 2897 C CA . ASN B 1 74 ? -3.953 -6.758 -14.109 1 54.19 74 ASN B CA 1
ATOM 2898 C C . ASN B 1 74 ? -5.328 -7.113 -14.664 1 54.19 74 ASN B C 1
ATOM 2900 O O . ASN B 1 74 ? -5.977 -8.047 -14.188 1 54.19 74 ASN B O 1
ATOM 2904 N N . GLY B 1 75 ? -5.602 -6.406 -15.773 1 48.78 75 GLY B N 1
ATOM 2905 C CA . GLY B 1 75 ? -6.848 -6.652 -16.484 1 48.78 75 GLY B CA 1
ATOM 2906 C C . GLY B 1 75 ? -6.805 -7.898 -17.344 1 48.78 75 GLY B C 1
ATOM 2907 O O . GLY B 1 75 ? -7.754 -8.68 -17.375 1 48.78 75 GLY B O 1
ATOM 2908 N N . ILE B 1 76 ? -5.73 -8.023 -18.156 1 46.56 76 ILE B N 1
ATOM 2909 C CA . ILE B 1 76 ? -5.57 -9.164 -19.047 1 46.56 76 ILE B CA 1
ATOM 2910 C C . ILE B 1 76 ? -5.559 -10.461 -18.234 1 46.56 76 ILE B C 1
ATOM 2912 O O . ILE B 1 76 ? -6.172 -11.453 -18.625 1 46.56 76 ILE B O 1
ATOM 2916 N N . GLN B 1 77 ? -4.793 -10.414 -17.297 1 48.66 77 GLN B N 1
ATOM 2917 C CA . GLN B 1 77 ? -4.844 -11.594 -16.438 1 48.66 77 GLN B CA 1
ATOM 2918 C C . GLN B 1 77 ? -6.281 -11.914 -16.031 1 48.66 77 GLN B C 1
ATOM 2920 O O . GLN B 1 77 ? -6.652 -13.086 -15.922 1 48.66 77 GLN B O 1
ATOM 2925 N N . HIS B 1 78 ? -6.973 -10.828 -16 1 48.56 78 HIS B N 1
ATOM 2926 C CA . HIS B 1 78 ? -8.398 -11.023 -15.797 1 48.56 78 HIS B CA 1
ATOM 2927 C C . HIS B 1 78 ? -9.031 -11.758 -16.969 1 48.56 78 HIS B C 1
ATOM 2929 O O . HIS B 1 78 ? -9.844 -12.672 -16.781 1 48.56 78 HIS B O 1
ATOM 2935 N N . ILE B 1 79 ? -8.625 -11.328 -18.094 1 45.62 79 ILE B N 1
ATOM 2936 C CA . ILE B 1 79 ? -9.203 -11.938 -19.281 1 45.62 79 ILE B CA 1
ATOM 2937 C C . ILE B 1 79 ? -8.797 -13.406 -19.344 1 45.62 79 ILE B C 1
ATOM 2939 O O . ILE B 1 79 ? -9.625 -14.281 -19.641 1 45.62 79 ILE B O 1
ATOM 2943 N N . ASP B 1 80 ? -7.562 -13.586 -19.219 1 47.06 80 ASP B N 1
ATOM 2944 C CA . ASP B 1 80 ? -7.082 -14.961 -19.297 1 47.06 80 ASP B CA 1
ATOM 2945 C C . ASP B 1 80 ? -7.738 -15.836 -18.219 1 47.06 80 ASP B C 1
ATOM 2947 O O . ASP B 1 80 ? -8.094 -16.984 -18.484 1 47.06 80 ASP B O 1
ATOM 2951 N N . LYS B 1 81 ? -7.789 -15.281 -17.156 1 46.62 81 LYS B N 1
ATOM 2952 C CA . LYS B 1 81 ? -8.461 -16.016 -16.094 1 46.62 81 LYS B CA 1
ATOM 2953 C C . LYS B 1 81 ? -9.93 -16.25 -16.422 1 46.62 81 LYS B C 1
ATOM 2955 O O . LYS B 1 81 ? -10.453 -17.359 -16.219 1 46.62 81 LYS B O 1
ATOM 2960 N N . VAL B 1 82 ? -10.461 -15.219 -16.984 1 45.34 82 VAL B N 1
ATOM 2961 C CA . VAL B 1 82 ? -11.844 -15.383 -17.406 1 45.34 82 VAL B CA 1
ATOM 2962 C C . VAL B 1 82 ? -11.922 -16.484 -18.469 1 45.34 82 VAL B C 1
ATOM 2964 O O . VAL B 1 82 ? -12.82 -17.328 -18.422 1 45.34 82 VAL B O 1
ATOM 2967 N N . ALA B 1 83 ? -11.008 -16.375 -19.344 1 45.56 83 ALA B N 1
ATOM 2968 C CA . ALA B 1 83 ? -11 -17.375 -20.391 1 45.56 83 ALA B CA 1
ATOM 2969 C C . ALA B 1 83 ? -10.758 -18.781 -19.828 1 45.56 83 ALA B C 1
ATOM 2971 O O . ALA B 1 83 ? -11.391 -19.75 -20.25 1 45.56 83 ALA B O 1
ATOM 2972 N N . ALA B 1 84 ? -9.844 -18.812 -18.969 1 47.41 84 ALA B N 1
ATOM 2973 C CA . ALA B 1 84 ? -9.57 -20.094 -18.312 1 47.41 84 ALA B CA 1
ATOM 2974 C C . ALA B 1 84 ? -10.781 -20.594 -17.531 1 47.41 84 ALA B C 1
ATOM 2976 O O . ALA B 1 84 ? -11.094 -21.781 -17.547 1 47.41 84 ALA B O 1
ATOM 2977 N N . GLU B 1 85 ? -11.266 -19.625 -16.844 1 47.47 85 GLU B N 1
ATOM 2978 C CA . GLU B 1 85 ? -12.492 -19.953 -16.125 1 47.47 85 GLU B CA 1
ATOM 2979 C C . GLU B 1 85 ? -13.578 -20.453 -17.078 1 47.47 85 GLU B C 1
ATOM 2981 O O . GLU B 1 85 ? -14.352 -21.344 -16.734 1 47.47 85 GLU B O 1
ATOM 2986 N N . LEU B 1 86 ? -13.617 -19.766 -18.109 1 44.66 86 LEU B N 1
ATOM 2987 C CA . LEU B 1 86 ? -14.594 -20.203 -19.094 1 44.66 86 LEU B CA 1
ATOM 2988 C C . LEU B 1 86 ? -14.281 -21.625 -19.562 1 44.66 86 LEU B C 1
ATOM 2990 O O . LEU B 1 86 ? -15.195 -22.406 -19.828 1 44.66 86 LEU B O 1
ATOM 2994 N N . LYS B 1 87 ? -13.062 -21.781 -19.812 1 46.03 87 LYS B N 1
ATOM 2995 C CA . LYS B 1 87 ? -12.688 -23.125 -20.266 1 46.03 87 LYS B CA 1
ATOM 2996 C C . LYS B 1 87 ? -12.883 -24.141 -19.141 1 46.03 87 LYS B C 1
ATOM 2998 O O . LYS B 1 87 ? -13.258 -25.297 -19.406 1 46.03 87 LYS B O 1
ATOM 3003 N N . LYS B 1 88 ? -12.32 -23.844 -17.922 1 47.5 88 LYS B N 1
ATOM 3004 C CA . LYS B 1 88 ? -12.57 -24.734 -16.781 1 47.5 88 LYS B CA 1
ATOM 3005 C C . LYS B 1 88 ? -13.93 -24.453 -16.141 1 47.5 88 LYS B C 1
ATOM 3007 O O . LYS B 1 88 ? -14.148 -23.359 -15.602 1 47.5 88 LYS B O 1
ATOM 3012 N N . SER B 1 89 ? -14.945 -24.953 -16.656 1 46.34 89 SER B N 1
ATOM 3013 C CA . SER B 1 89 ? -16.375 -24.812 -16.391 1 46.34 89 SER B CA 1
ATOM 3014 C C . SER B 1 89 ? -16.641 -24.484 -14.93 1 46.34 89 SER B C 1
ATOM 3016 O O . SER B 1 89 ? -17.609 -23.797 -14.609 1 46.34 89 SER B O 1
ATOM 3018 N N . HIS B 1 90 ? -15.906 -25.125 -13.922 1 50.03 90 HIS B N 1
ATOM 3019 C CA . HIS B 1 90 ? -16.484 -25.219 -12.586 1 50.03 90 HIS B CA 1
ATOM 3020 C C . HIS B 1 90 ? -15.711 -24.344 -11.602 1 50.03 90 HIS B C 1
ATOM 3022 O O . HIS B 1 90 ? -16.062 -24.266 -10.422 1 50.03 90 HIS B O 1
ATOM 3028 N N . MET B 1 91 ? -14.633 -23.672 -12.078 1 60.72 91 MET B N 1
ATOM 3029 C CA . MET B 1 91 ? -13.93 -23 -10.984 1 60.72 91 MET B CA 1
ATOM 3030 C C . MET B 1 91 ? -14.328 -21.531 -10.891 1 60.72 91 MET B C 1
ATOM 3032 O O . MET B 1 91 ? -14.367 -20.828 -11.898 1 60.72 91 MET B O 1
ATOM 3036 N N . GLY B 1 92 ? -15 -21.188 -9.734 1 79.81 92 GLY B N 1
ATOM 3037 C CA . GLY B 1 92 ? -15.336 -19.797 -9.469 1 79.81 92 GLY B CA 1
ATOM 3038 C C . GLY B 1 92 ? -14.125 -18.953 -9.117 1 79.81 92 GLY B C 1
ATOM 3039 O O . GLY B 1 92 ? -13.148 -19.453 -8.562 1 79.81 92 GLY B O 1
ATOM 3040 N N . SER B 1 93 ? -13.969 -17.781 -9.742 1 86.25 93 SER B N 1
ATOM 3041 C CA . SER B 1 93 ? -12.914 -16.828 -9.406 1 86.25 93 SER B CA 1
ATOM 3042 C C . SER B 1 93 ? -13.5 -15.531 -8.852 1 86.25 93 SER B C 1
ATOM 3044 O O . SER B 1 93 ? -14.516 -15.039 -9.344 1 86.25 93 SER B O 1
ATOM 3046 N N . LEU B 1 94 ? -12.914 -15.125 -7.766 1 91.94 94 LEU B N 1
ATOM 3047 C CA . LEU B 1 94 ? -13.336 -13.891 -7.109 1 91.94 94 LEU B CA 1
ATOM 3048 C C . LEU B 1 94 ? -12.188 -12.883 -7.059 1 91.94 94 LEU B C 1
ATOM 3050 O O . LEU B 1 94 ? -11.102 -13.203 -6.574 1 91.94 94 LEU B O 1
ATOM 3054 N N . ARG B 1 95 ? -12.398 -11.711 -7.598 1 92.31 95 ARG B N 1
ATOM 3055 C CA . ARG B 1 95 ? -11.43 -10.617 -7.551 1 92.31 95 ARG B CA 1
ATOM 3056 C C . ARG B 1 95 ? -11.922 -9.492 -6.645 1 92.31 95 ARG B C 1
ATOM 3058 O O . ARG B 1 95 ? -12.945 -8.859 -6.926 1 92.31 95 ARG B O 1
ATOM 3065 N N . VAL B 1 96 ? -11.117 -9.211 -5.633 1 96.12 96 VAL B N 1
ATOM 3066 C CA . VAL B 1 96 ? -11.516 -8.234 -4.625 1 96.12 96 VAL B CA 1
ATOM 3067 C C . VAL B 1 96 ? -10.453 -7.137 -4.531 1 96.12 96 VAL B C 1
ATOM 3069 O O . VAL B 1 96 ? -9.266 -7.422 -4.387 1 96.12 96 VAL B O 1
ATOM 3072 N N . ALA B 1 97 ? -10.875 -5.883 -4.684 1 94.69 97 ALA B N 1
ATOM 3073 C CA . ALA B 1 97 ? -10.008 -4.73 -4.453 1 94.69 97 ALA B CA 1
ATOM 3074 C C . ALA B 1 97 ? -10.312 -4.07 -3.111 1 94.69 97 ALA B C 1
ATOM 3076 O O . ALA B 1 97 ? -11.477 -3.816 -2.789 1 94.69 97 ALA B O 1
ATOM 3077 N N . CYS B 1 98 ? -9.242 -3.811 -2.398 1 96.06 98 CYS B N 1
ATOM 3078 C CA . CYS B 1 98 ? -9.43 -3.299 -1.046 1 96.06 98 CYS B CA 1
ATOM 3079 C C . CYS B 1 98 ? -8.312 -2.338 -0.666 1 96.06 98 CYS B C 1
ATOM 3081 O O . CYS B 1 98 ? -7.152 -2.57 -0.997 1 96.06 98 CYS B O 1
ATOM 3083 N N . TYR B 1 99 ? -8.711 -1.223 -0.015 1 94.19 99 TYR B N 1
ATOM 3084 C CA . TYR B 1 99 ? -7.629 -0.39 0.506 1 94.19 99 TYR B CA 1
ATOM 3085 C C . TYR B 1 99 ? -6.992 -1.03 1.733 1 94.19 99 TYR B C 1
ATOM 3087 O O . TYR B 1 99 ? -7.457 -2.066 2.213 1 94.19 99 TYR B O 1
ATOM 3095 N N . THR B 1 100 ? -6.031 -0.495 2.299 1 95.44 100 THR B N 1
ATOM 3096 C CA . THR B 1 100 ? -5.047 -1.171 3.137 1 95.44 100 THR B CA 1
ATOM 3097 C C . THR B 1 100 ? -5.668 -1.59 4.469 1 95.44 100 THR B C 1
ATOM 3099 O O . THR B 1 100 ? -5.551 -2.748 4.875 1 95.44 100 THR B O 1
ATOM 3102 N N . ALA B 1 101 ? -6.391 -0.777 5.152 1 95.12 101 ALA B N 1
ATOM 3103 C CA . ALA B 1 101 ? -6.805 -1.024 6.531 1 95.12 101 ALA B CA 1
ATOM 3104 C C . ALA B 1 101 ? -7.684 -2.266 6.629 1 95.12 101 ALA B C 1
ATOM 3106 O O . ALA B 1 101 ? -7.375 -3.201 7.371 1 95.12 101 ALA B O 1
ATOM 3107 N N . PRO B 1 102 ? -8.734 -2.355 5.852 1 94.75 102 PRO B N 1
ATOM 3108 C CA . PRO B 1 102 ? -9.539 -3.582 5.906 1 94.75 102 PRO B CA 1
ATOM 3109 C C . PRO B 1 102 ? -8.766 -4.812 5.43 1 94.75 102 PRO B C 1
ATOM 3111 O O . PRO B 1 102 ? -8.984 -5.914 5.934 1 94.75 102 PRO B O 1
ATOM 3114 N N . ALA B 1 103 ? -7.938 -4.617 4.414 1 96.12 103 ALA B N 1
ATOM 3115 C CA . ALA B 1 103 ? -7.145 -5.73 3.898 1 96.12 103 ALA B CA 1
ATOM 3116 C C . ALA B 1 103 ? -6.309 -6.363 5.008 1 96.12 103 ALA B C 1
ATOM 3118 O O . ALA B 1 103 ? -6.176 -7.59 5.07 1 96.12 103 ALA B O 1
ATOM 3119 N N . LEU B 1 104 ? -5.801 -5.543 5.852 1 92.44 104 LEU B N 1
ATOM 3120 C CA . LEU B 1 104 ? -4.957 -6.008 6.945 1 92.44 104 LEU B CA 1
ATOM 3121 C C . LEU B 1 104 ? -5.797 -6.613 8.062 1 92.44 104 LEU B C 1
ATOM 3123 O O . LEU B 1 104 ? -5.414 -7.625 8.656 1 92.44 104 LEU B O 1
ATOM 3127 N N . SER B 1 105 ? -6.887 -6.07 8.328 1 91.12 105 SER B N 1
ATOM 3128 C CA . SER B 1 105 ? -7.629 -6.344 9.555 1 91.12 105 SER B CA 1
ATOM 3129 C C . SER B 1 105 ? -8.469 -7.613 9.422 1 91.12 105 SER B C 1
ATOM 3131 O O . SER B 1 105 ? -8.328 -8.539 10.219 1 91.12 105 SER B O 1
ATOM 3133 N N . PHE B 1 106 ? -9.289 -7.641 8.422 1 94.06 106 PHE B N 1
ATOM 3134 C CA . PHE B 1 106 ? -10.25 -8.734 8.5 1 94.06 106 PHE B CA 1
ATOM 3135 C C . PHE B 1 106 ? -10.367 -9.453 7.164 1 94.06 106 PHE B C 1
ATOM 3137 O O . PHE B 1 106 ? -10.969 -10.531 7.082 1 94.06 106 PHE B O 1
ATOM 3144 N N . MET B 1 107 ? -9.812 -9 6.121 1 96.69 107 MET B N 1
ATOM 3145 C CA . MET B 1 107 ? -10.031 -9.57 4.797 1 96.69 107 MET B CA 1
ATOM 3146 C C . MET B 1 107 ? -9.484 -10.992 4.719 1 96.69 107 MET B C 1
ATOM 3148 O O . MET B 1 107 ? -10.109 -11.867 4.113 1 96.69 107 MET B O 1
ATOM 3152 N N . SER B 1 108 ? -8.289 -11.234 5.262 1 96.12 108 SER B N 1
ATOM 3153 C CA . SER B 1 108 ? -7.719 -12.57 5.234 1 96.12 108 SER B CA 1
ATOM 3154 C C . SER B 1 108 ? -8.625 -13.578 5.941 1 96.12 108 SER B C 1
ATOM 3156 O O . SER B 1 108 ? -8.781 -14.711 5.484 1 96.12 108 SER B O 1
ATOM 3158 N N . GLY B 1 109 ? -9.164 -13.141 7.07 1 95.88 109 GLY B N 1
ATOM 3159 C CA . GLY B 1 109 ? -10.102 -13.992 7.773 1 95.88 109 GLY B CA 1
ATOM 3160 C C . GLY B 1 109 ? -11.352 -14.305 6.965 1 95.88 109 GLY B C 1
ATOM 3161 O O . GLY B 1 109 ? -11.82 -15.438 6.949 1 95.88 109 GLY B O 1
ATOM 3162 N N . VAL B 1 110 ? -11.852 -13.32 6.316 1 97.25 110 VAL B N 1
ATOM 3163 C CA . VAL B 1 110 ? -13.031 -13.484 5.477 1 97.25 110 VAL B CA 1
ATOM 3164 C C . VAL B 1 110 ? -12.734 -14.461 4.344 1 97.25 110 VAL B C 1
ATOM 3166 O O . VAL B 1 110 ? -13.531 -15.359 4.059 1 97.25 110 VAL B O 1
ATOM 3169 N N . ILE B 1 111 ? -11.586 -14.305 3.717 1 97.12 111 ILE B N 1
ATOM 3170 C CA . ILE B 1 111 ? -11.18 -15.18 2.619 1 97.12 111 ILE B CA 1
ATOM 3171 C C . ILE B 1 111 ? -11.047 -16.609 3.121 1 97.12 111 ILE B C 1
ATOM 3173 O O . ILE B 1 111 ? -11.547 -17.547 2.484 1 97.12 111 ILE B O 1
ATOM 3177 N N . GLN B 1 112 ? -10.398 -16.781 4.238 1 96.38 112 GLN B N 1
ATOM 3178 C CA . GLN B 1 112 ? -10.227 -18.109 4.824 1 96.38 112 GLN B CA 1
ATOM 3179 C C . GLN B 1 112 ? -11.57 -18.797 5.012 1 96.38 112 GLN B C 1
ATOM 3181 O O . GLN B 1 112 ? -11.758 -19.938 4.578 1 96.38 112 GLN B O 1
ATOM 3186 N N . THR B 1 113 ? -12.477 -18.094 5.629 1 95.25 113 THR B N 1
ATOM 3187 C CA . THR B 1 113 ? -13.797 -18.656 5.918 1 95.25 113 THR B CA 1
ATOM 3188 C C . THR B 1 113 ? -14.555 -18.938 4.625 1 95.25 113 THR B C 1
ATOM 3190 O O . THR B 1 113 ? -15.227 -19.969 4.504 1 95.25 113 THR B O 1
ATOM 3193 N N . PHE B 1 114 ? -14.453 -18.109 3.688 1 95.81 114 PHE B N 1
ATOM 3194 C CA . PHE B 1 114 ? -15.234 -18.188 2.457 1 95.81 114 PHE B CA 1
ATOM 3195 C C . PHE B 1 114 ? -14.797 -19.359 1.602 1 95.81 114 PHE B C 1
ATOM 3197 O O . PHE B 1 114 ? -15.633 -20.047 0.995 1 95.81 114 PHE B O 1
ATOM 3204 N N . ILE B 1 115 ? -13.5 -19.641 1.552 1 92.69 115 ILE B N 1
ATOM 3205 C CA . ILE B 1 115 ? -13.062 -20.656 0.594 1 92.69 115 ILE B CA 1
ATOM 3206 C C . ILE B 1 115 ? -12.844 -21.984 1.31 1 92.69 115 ILE B C 1
ATOM 3208 O O . ILE B 1 115 ? -12.453 -22.969 0.687 1 92.69 115 ILE B O 1
ATOM 3212 N N . ALA B 1 116 ? -13.055 -22.031 2.574 1 90.75 116 ALA B N 1
ATOM 3213 C CA . ALA B 1 116 ? -12.883 -23.25 3.363 1 90.75 116 ALA B CA 1
ATOM 3214 C C . ALA B 1 116 ? -13.664 -24.406 2.762 1 90.75 116 ALA B C 1
ATOM 3216 O O . ALA B 1 116 ? -13.156 -25.531 2.664 1 90.75 116 ALA B O 1
ATOM 3217 N N . ASP B 1 117 ? -14.836 -24.203 2.268 1 88.5 117 ASP B N 1
ATOM 3218 C CA . ASP B 1 117 ? -15.68 -25.266 1.729 1 88.5 117 ASP B CA 1
ATOM 3219 C C . ASP B 1 117 ? -15.867 -25.109 0.222 1 88.5 117 ASP B C 1
ATOM 3221 O O . ASP B 1 117 ? -16.844 -25.609 -0.343 1 88.5 117 ASP B O 1
ATOM 3225 N N . ARG B 1 118 ? -14.938 -24.3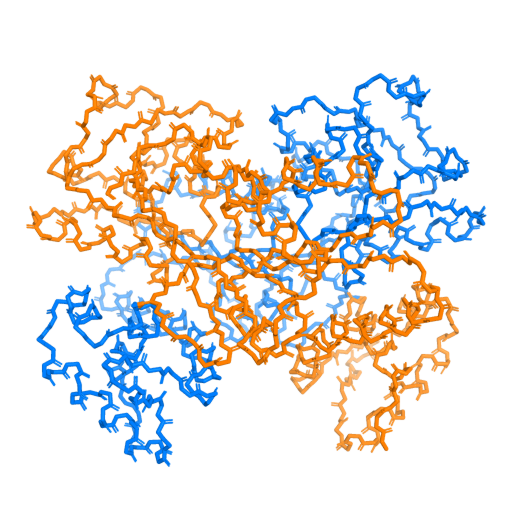91 -0.341 1 91.69 118 ARG B N 1
ATOM 3226 C CA . ARG B 1 118 ? -15.023 -24.156 -1.777 1 91.69 118 ARG B CA 1
ATOM 3227 C C . ARG B 1 118 ? -13.688 -24.422 -2.461 1 91.69 118 ARG B C 1
ATOM 3229 O O . ARG B 1 118 ? -13.023 -23.5 -2.932 1 91.69 118 ARG B O 1
ATOM 3236 N N . PRO B 1 119 ? -13.391 -25.625 -2.648 1 86.88 119 PRO B N 1
ATOM 3237 C CA . PRO B 1 119 ? -12.078 -25.984 -3.195 1 86.88 119 PRO B CA 1
ATOM 3238 C C . PRO B 1 119 ? -11.898 -25.516 -4.641 1 86.88 119 PRO B C 1
ATOM 3240 O O . PRO B 1 119 ? -10.766 -25.422 -5.121 1 86.88 119 PRO B O 1
ATOM 3243 N N . ASP B 1 120 ? -12.984 -25.156 -5.305 1 87.31 120 ASP B N 1
ATOM 3244 C CA . ASP B 1 120 ? -12.922 -24.797 -6.719 1 87.31 120 ASP B CA 1
ATOM 3245 C C . ASP B 1 120 ? -12.969 -23.281 -6.906 1 87.31 120 ASP B C 1
ATOM 3247 O O . ASP B 1 120 ? -13.18 -22.797 -8.016 1 87.31 120 ASP B O 1
ATOM 3251 N N . VAL B 1 121 ? -12.797 -22.562 -5.801 1 91.31 121 VAL B N 1
ATOM 3252 C CA . VAL B 1 121 ? -12.852 -21.109 -5.891 1 91.31 121 VAL B CA 1
ATOM 3253 C C . VAL B 1 121 ? -11.461 -20.516 -5.652 1 91.31 121 VAL B C 1
ATOM 3255 O O . VAL B 1 121 ? -10.766 -20.922 -4.723 1 91.31 121 VAL B O 1
ATOM 3258 N N . SER B 1 122 ? -11.062 -19.656 -6.551 1 92.25 122 SER B N 1
ATOM 3259 C CA . SER B 1 122 ? -9.836 -18.875 -6.375 1 92.25 122 SER B CA 1
ATOM 3260 C C . SER B 1 122 ? -10.156 -17.422 -6.031 1 92.25 122 SER B C 1
ATOM 3262 O O . SER B 1 122 ? -11.188 -16.891 -6.445 1 92.25 122 SER B O 1
ATOM 3264 N N . VAL B 1 123 ? -9.297 -16.812 -5.219 1 94.56 123 VAL B N 1
ATOM 3265 C CA . VAL B 1 123 ? -9.508 -15.438 -4.789 1 94.56 123 VAL B CA 1
ATOM 3266 C C . VAL B 1 123 ? -8.258 -14.609 -5.086 1 94.56 123 VAL B C 1
ATOM 3268 O O . VAL B 1 123 ? -7.141 -15.039 -4.801 1 94.56 123 VAL B O 1
ATOM 3271 N N . TYR B 1 124 ? -8.453 -13.484 -5.688 1 93.19 124 TYR B N 1
ATOM 3272 C CA . TYR B 1 124 ? -7.422 -12.461 -5.867 1 93.19 124 TYR B CA 1
ATOM 3273 C C . TYR B 1 124 ? -7.742 -11.211 -5.059 1 93.19 124 TYR B C 1
ATOM 3275 O O . TYR B 1 124 ? -8.773 -10.562 -5.285 1 93.19 124 TYR B O 1
ATOM 3283 N N . LEU B 1 125 ? -6.895 -10.922 -4.129 1 96.62 125 LEU B N 1
ATOM 3284 C CA . LEU B 1 125 ? -7.027 -9.734 -3.291 1 96.62 125 LEU B CA 1
ATOM 3285 C C . LEU B 1 125 ? -6.008 -8.68 -3.686 1 96.62 125 LEU B C 1
ATOM 3287 O O . LEU B 1 125 ? -4.801 -8.883 -3.533 1 96.62 125 LEU B O 1
ATOM 3291 N N . ASP B 1 126 ? -6.488 -7.582 -4.176 1 94.25 126 ASP B N 1
ATOM 3292 C CA . ASP B 1 126 ? -5.629 -6.465 -4.559 1 94.25 126 ASP B CA 1
ATOM 3293 C C . ASP B 1 126 ? -5.762 -5.309 -3.568 1 94.25 126 ASP B C 1
ATOM 3295 O O . ASP B 1 126 ? -6.844 -4.738 -3.414 1 94.25 126 ASP B O 1
ATOM 3299 N N . THR B 1 127 ? -4.695 -5.016 -2.928 1 95.94 127 THR B N 1
ATOM 3300 C CA . THR B 1 127 ? -4.676 -3.9 -1.986 1 95.94 127 THR B CA 1
ATOM 3301 C C . THR B 1 127 ? -4.137 -2.637 -2.654 1 95.94 127 THR B C 1
ATOM 3303 O O . THR B 1 127 ? -2.947 -2.555 -2.973 1 95.94 127 THR B O 1
ATOM 3306 N N . VAL B 1 128 ? -5.012 -1.672 -2.842 1 90.12 128 VAL B N 1
ATOM 3307 C CA . VAL B 1 128 ? -4.699 -0.463 -3.598 1 90.12 128 VAL B CA 1
ATOM 3308 C C . VAL B 1 128 ? -5.391 0.738 -2.957 1 90.12 128 VAL B C 1
ATOM 3310 O O . VAL B 1 128 ? -6.281 0.577 -2.119 1 90.12 128 VAL B O 1
ATOM 3313 N N . PRO B 1 129 ? -4.926 1.932 -3.307 1 86.75 129 PRO B N 1
ATOM 3314 C CA . PRO B 1 129 ? -5.613 3.111 -2.777 1 86.75 129 PRO B CA 1
ATOM 3315 C C . PRO B 1 129 ? -7.098 3.139 -3.131 1 86.75 129 PRO B C 1
ATOM 3317 O O . PRO B 1 129 ? -7.496 2.619 -4.176 1 86.75 129 PRO B O 1
ATOM 3320 N N . SER B 1 130 ? -7.812 3.791 -2.34 1 88.12 130 SER B N 1
ATOM 3321 C CA . SER B 1 130 ? -9.266 3.801 -2.451 1 88.12 130 SER B CA 1
ATOM 3322 C C . SER B 1 130 ? -9.711 4.277 -3.83 1 88.12 130 SER B C 1
ATOM 3324 O O . SER B 1 130 ? -10.641 3.719 -4.414 1 88.12 130 SER B O 1
ATOM 3326 N N . GLN B 1 131 ? -9.102 5.309 -4.281 1 77.69 131 GLN B N 1
ATOM 3327 C CA . GLN B 1 131 ? -9.477 5.824 -5.594 1 77.69 131 GLN B CA 1
ATOM 3328 C C . GLN B 1 131 ? -9.297 4.766 -6.676 1 77.69 131 GLN B C 1
ATOM 3330 O O . GLN B 1 131 ? -10.102 4.672 -7.605 1 77.69 131 GLN B O 1
ATOM 3335 N N . THR B 1 132 ? -8.281 4.047 -6.543 1 82.81 132 THR B N 1
ATOM 3336 C CA . THR B 1 132 ? -8.008 2.973 -7.496 1 82.81 132 THR B CA 1
ATOM 3337 C C . THR B 1 132 ? -9.039 1.854 -7.359 1 82.81 132 THR B C 1
ATOM 3339 O O . THR B 1 132 ? -9.445 1.252 -8.352 1 82.81 132 THR B O 1
ATOM 3342 N N . VAL B 1 133 ? -9.477 1.582 -6.168 1 90.38 133 VAL B N 1
ATOM 3343 C CA . VAL B 1 133 ? -10.523 0.592 -5.941 1 90.38 133 VAL B CA 1
ATOM 3344 C C . VAL B 1 133 ? -11.766 0.965 -6.738 1 90.38 133 VAL B C 1
ATOM 3346 O O . VAL B 1 133 ? -12.328 0.133 -7.461 1 90.38 133 VAL B O 1
ATOM 3349 N N . LEU B 1 134 ? -12.148 2.195 -6.613 1 84 134 LEU B N 1
ATOM 3350 C CA . LEU B 1 134 ? -13.359 2.666 -7.277 1 84 134 LEU B CA 1
ATOM 3351 C C . LEU B 1 134 ? -13.234 2.521 -8.789 1 84 134 LEU B C 1
ATOM 3353 O O . LEU B 1 134 ? -14.164 2.043 -9.453 1 84 134 LEU B O 1
ATOM 3357 N N . GLU B 1 135 ? -12.102 2.879 -9.242 1 74.5 135 GLU B N 1
ATOM 3358 C CA . GLU B 1 135 ? -11.859 2.793 -10.68 1 74.5 135 GLU B CA 1
ATOM 3359 C C . GLU B 1 135 ? -11.906 1.347 -11.164 1 74.5 135 GLU B C 1
ATOM 3361 O O . GLU B 1 135 ? -12.594 1.037 -12.141 1 74.5 135 GLU B O 1
ATOM 3366 N N . LEU B 1 136 ? -11.242 0.488 -10.484 1 80.56 136 LEU B N 1
ATOM 3367 C CA . LEU B 1 136 ? -11.102 -0.904 -10.898 1 80.56 136 LEU B CA 1
ATOM 3368 C C . LEU B 1 136 ? -12.453 -1.619 -10.852 1 80.56 136 LEU B C 1
ATOM 3370 O O . LEU B 1 136 ? -12.766 -2.414 -11.742 1 80.56 136 LEU B O 1
ATOM 3374 N N . VAL B 1 137 ? -13.234 -1.346 -9.891 1 86 137 VAL B N 1
ATOM 3375 C CA . VAL B 1 137 ? -14.523 -2.01 -9.734 1 86 137 VAL B CA 1
ATOM 3376 C C . VAL B 1 137 ? -15.523 -1.45 -10.75 1 86 137 VAL B C 1
ATOM 3378 O O . VAL B 1 137 ? -16.328 -2.193 -11.32 1 86 137 VAL B O 1
ATOM 3381 N N . SER B 1 138 ? -15.438 -0.121 -10.961 1 78.12 138 SER B N 1
ATOM 3382 C CA . SER B 1 138 ? -16.359 0.499 -11.914 1 78.12 138 SER B CA 1
ATOM 3383 C C . SER B 1 138 ? -16.141 -0.037 -13.32 1 78.12 138 SER B C 1
ATOM 3385 O O . SER B 1 138 ? -17.078 -0.141 -14.109 1 78.12 138 SER B O 1
ATOM 3387 N N . LEU B 1 139 ? -14.898 -0.419 -13.609 1 69.12 139 LEU B N 1
ATOM 3388 C CA . LEU B 1 139 ? -14.539 -0.963 -14.914 1 69.12 139 LEU B CA 1
ATOM 3389 C C . LEU B 1 139 ? -14.773 -2.469 -14.953 1 69.12 139 LEU B C 1
ATOM 3391 O O . LEU B 1 139 ? -14.445 -3.125 -15.945 1 69.12 139 LEU B O 1
ATOM 3395 N N . GLN B 1 140 ? -15.242 -3.018 -13.891 1 77.19 140 GLN B N 1
ATOM 3396 C CA . GLN B 1 140 ? -15.617 -4.422 -13.75 1 77.19 140 GLN B CA 1
ATOM 3397 C C . GLN B 1 140 ? -14.398 -5.328 -13.891 1 77.19 140 GLN B C 1
ATOM 3399 O O . GLN B 1 140 ? -14.508 -6.465 -14.352 1 77.19 140 GLN B O 1
ATOM 3404 N N . HIS B 1 141 ? -13.25 -4.715 -13.586 1 77.25 141 HIS B N 1
ATOM 3405 C CA . HIS B 1 141 ? -12.031 -5.516 -13.492 1 77.25 141 HIS B CA 1
ATOM 3406 C C . HIS B 1 141 ? -12.008 -6.332 -12.203 1 77.25 141 HIS B C 1
ATOM 3408 O O . HIS B 1 141 ? -11.297 -7.336 -12.109 1 77.25 141 HIS B O 1
ATOM 3414 N N . TYR B 1 142 ? -12.719 -5.84 -11.266 1 88.25 142 TYR B N 1
ATOM 3415 C CA . TYR B 1 142 ? -12.891 -6.512 -9.984 1 88.25 142 TYR B CA 1
ATOM 3416 C C . TYR B 1 142 ? -14.367 -6.691 -9.656 1 88.25 142 TYR B C 1
ATOM 3418 O O . TYR B 1 142 ? -15.211 -5.926 -10.117 1 88.25 142 TYR B O 1
ATOM 3426 N N . ASP B 1 143 ? -14.625 -7.738 -8.914 1 88.88 143 ASP B N 1
ATOM 3427 C CA . ASP B 1 143 ? -16 -8.125 -8.641 1 88.88 143 ASP B CA 1
ATOM 3428 C C . ASP B 1 143 ? -16.594 -7.273 -7.52 1 88.88 143 ASP B C 1
ATOM 3430 O O . ASP B 1 143 ? -17.812 -7.035 -7.492 1 88.88 143 ASP B O 1
ATOM 3434 N N . LEU B 1 144 ? -15.742 -6.934 -6.613 1 92.75 144 LEU B N 1
ATOM 3435 C CA . LEU B 1 144 ? -16.141 -6.207 -5.414 1 92.75 144 LEU B CA 1
ATOM 3436 C C . LEU B 1 144 ? -14.969 -5.414 -4.84 1 92.75 144 LEU B C 1
ATOM 3438 O O . LEU B 1 144 ? -13.812 -5.785 -5.035 1 92.75 144 LEU B O 1
ATOM 3442 N N . GLY B 1 145 ? -15.344 -4.289 -4.168 1 94.88 145 GLY B N 1
ATOM 3443 C CA . GLY B 1 145 ? -14.289 -3.506 -3.547 1 94.88 145 GLY B CA 1
ATOM 3444 C C . GLY B 1 145 ? -14.68 -2.951 -2.189 1 94.88 145 GLY B C 1
ATOM 3445 O O . GLY B 1 145 ? -15.852 -2.943 -1.831 1 94.88 145 GLY B O 1
ATOM 3446 N N . ILE B 1 146 ? -13.703 -2.658 -1.39 1 95.5 146 ILE B N 1
ATOM 3447 C CA . ILE B 1 146 ? -13.852 -1.867 -0.173 1 95.5 146 ILE B CA 1
ATOM 3448 C C . ILE B 1 146 ? -13.047 -0.577 -0.29 1 95.5 146 ILE B C 1
ATOM 3450 O O . ILE B 1 146 ? -11.836 -0.614 -0.52 1 95.5 146 ILE B O 1
ATOM 3454 N N . SER B 1 147 ? -13.688 0.49 -0.178 1 91.56 147 SER B N 1
ATOM 3455 C CA . SER B 1 147 ? -13.039 1.782 -0.379 1 91.56 147 SER B CA 1
ATOM 3456 C C . SER B 1 147 ? -13.562 2.82 0.607 1 91.56 147 SER B C 1
ATOM 3458 O O . SER B 1 147 ? -14.688 2.705 1.103 1 91.56 147 SER B O 1
ATOM 3460 N N . ILE B 1 148 ? -12.633 3.641 0.888 1 82.56 148 ILE B N 1
ATOM 3461 C CA . ILE B 1 148 ? -13.07 4.809 1.644 1 82.56 148 ILE B CA 1
ATOM 3462 C C . ILE B 1 148 ? -13.922 5.711 0.75 1 82.56 148 ILE B C 1
ATOM 3464 O O . ILE B 1 148 ? -13.555 5.977 -0.399 1 82.56 148 ILE B O 1
ATOM 3468 N N . LEU B 1 149 ? -15.305 5.316 0.851 1 65.5 149 LEU B N 1
ATOM 3469 C CA . LEU B 1 149 ? -16.234 5.988 -0.055 1 65.5 149 LEU B CA 1
ATOM 3470 C C . LEU B 1 149 ? -16.656 7.34 0.509 1 65.5 149 LEU B C 1
ATOM 3472 O O . LEU B 1 149 ? -17.047 7.438 1.676 1 65.5 149 LEU B O 1
ATOM 3476 N N . ALA B 1 150 ? -16.219 8.352 -0.353 1 55.38 150 ALA B N 1
ATOM 3477 C CA . ALA B 1 150 ? -16.766 9.648 0.053 1 55.38 150 ALA B CA 1
ATOM 3478 C C . ALA B 1 150 ? -18.125 9.891 -0.564 1 55.38 150 ALA B C 1
ATOM 3480 O O . ALA B 1 150 ? -18.812 10.852 -0.204 1 55.38 150 ALA B O 1
ATOM 3481 N N . GLY B 1 151 ? -18.672 8.719 -1.44 1 57.81 151 GLY B N 1
ATOM 3482 C CA . GLY B 1 151 ? -19.906 9.094 -2.094 1 57.81 151 GLY B CA 1
ATOM 3483 C C . GLY B 1 151 ? -20.25 8.211 -3.277 1 57.81 151 GLY B C 1
ATOM 3484 O O . GLY B 1 151 ? -19.703 7.109 -3.416 1 57.81 151 GLY B O 1
ATOM 3485 N N . ASP B 1 152 ? -21.188 8.617 -4.055 1 62.81 152 ASP B N 1
ATOM 3486 C CA . ASP B 1 152 ? -21.625 7.91 -5.25 1 62.81 152 ASP B CA 1
ATOM 3487 C C . ASP B 1 152 ? -20.562 7.945 -6.34 1 62.81 152 ASP B C 1
ATOM 3489 O O . ASP B 1 152 ? -19.906 8.969 -6.547 1 62.81 152 ASP B O 1
ATOM 3493 N N . TYR B 1 153 ? -20.188 6.824 -6.859 1 69.06 153 TYR B N 1
ATOM 3494 C CA . TYR B 1 153 ? -19.281 6.664 -7.988 1 69.06 153 TYR B CA 1
ATOM 3495 C C . TYR B 1 153 ? -19.984 6.012 -9.172 1 69.06 153 TYR B C 1
ATOM 3497 O O . TYR B 1 153 ? -20.703 5.027 -9 1 69.06 153 TYR B O 1
ATOM 3505 N N . PRO B 1 154 ? -19.875 6.703 -10.312 1 66.88 154 PRO B N 1
ATOM 3506 C CA . PRO B 1 154 ? -20.562 6.129 -11.469 1 66.88 154 PRO B CA 1
ATOM 3507 C C . PRO B 1 154 ? -20.203 4.664 -11.703 1 66.88 154 PRO B C 1
ATOM 3509 O O . PRO B 1 154 ? -19.031 4.285 -11.578 1 66.88 154 PRO B O 1
ATOM 3512 N N . GLY B 1 155 ? -21.297 3.939 -12.031 1 72.69 155 GLY B N 1
ATOM 3513 C CA . GLY B 1 155 ? -21.062 2.545 -12.375 1 72.69 155 GLY B CA 1
ATOM 3514 C C . GLY B 1 155 ? -20.922 1.647 -11.164 1 72.69 155 GLY B C 1
ATOM 3515 O O . GLY B 1 155 ? -20.656 0.453 -11.297 1 72.69 155 GLY B O 1
ATOM 3516 N N . LEU B 1 156 ? -21.125 2.326 -10 1 82.94 156 LEU B N 1
ATOM 3517 C CA . LEU B 1 156 ? -20.953 1.53 -8.789 1 82.94 156 LEU B CA 1
ATOM 3518 C C . LEU B 1 156 ? -22.188 1.626 -7.891 1 82.94 156 LEU B C 1
ATOM 3520 O O . LEU B 1 156 ? -22.812 2.68 -7.812 1 82.94 156 LEU B O 1
ATOM 3524 N N . THR B 1 157 ? -22.531 0.576 -7.332 1 85.62 157 THR B N 1
ATOM 3525 C CA . THR B 1 157 ? -23.406 0.562 -6.172 1 85.62 157 THR B CA 1
ATOM 3526 C C . THR B 1 157 ? -22.609 0.556 -4.879 1 85.62 157 THR B C 1
ATOM 3528 O O . THR B 1 157 ? -21.656 -0.218 -4.734 1 85.62 157 THR B O 1
ATOM 3531 N N . THR B 1 158 ? -22.953 1.432 -4.043 1 85.62 158 THR B N 1
ATOM 3532 C CA . THR B 1 158 ? -22.234 1.563 -2.779 1 85.62 158 THR B CA 1
ATOM 3533 C C . THR B 1 158 ? -23.094 1.073 -1.615 1 85.62 158 THR B C 1
ATOM 3535 O O . THR B 1 158 ? -24.266 1.427 -1.511 1 85.62 158 THR B O 1
ATOM 3538 N N . GLU B 1 159 ? -22.562 0.231 -0.846 1 87.19 159 GLU B N 1
ATOM 3539 C CA . GLU B 1 159 ? -23.188 -0.236 0.387 1 87.19 159 GLU B CA 1
ATOM 3540 C C . GLU B 1 159 ? -22.438 0.282 1.614 1 87.19 159 GLU B C 1
ATOM 3542 O O . GLU B 1 159 ? -21.328 -0.168 1.911 1 87.19 159 GLU B O 1
ATOM 3547 N N . PRO B 1 160 ? -23.109 1.174 2.287 1 78.81 160 PRO B N 1
ATOM 3548 C CA . PRO B 1 160 ? -22.422 1.76 3.432 1 78.81 160 PRO B CA 1
ATOM 3549 C C . PRO B 1 160 ? -22.25 0.778 4.59 1 78.81 160 PRO B C 1
ATOM 3551 O O . PRO B 1 160 ? -23.109 -0.077 4.805 1 78.81 160 PRO B O 1
ATOM 3554 N N . VAL B 1 161 ? -21.156 0.908 5.191 1 85 161 VAL B N 1
ATOM 3555 C CA . VAL B 1 161 ? -20.844 0.211 6.434 1 85 161 VAL B CA 1
ATOM 3556 C C . VAL B 1 161 ? -20.797 1.207 7.59 1 85 161 VAL B C 1
ATOM 3558 O O . VAL B 1 161 ? -20.609 2.404 7.379 1 85 161 VAL B O 1
ATOM 3561 N N . PRO B 1 162 ? -21.156 0.726 8.742 1 82.5 162 PRO B N 1
ATOM 3562 C CA . PRO B 1 162 ? -21.094 1.65 9.875 1 82.5 162 PRO B CA 1
ATOM 3563 C C . PRO B 1 162 ? -19.734 2.336 10 1 82.5 162 PRO B C 1
ATOM 3565 O O . PRO B 1 162 ? -18.703 1.745 9.656 1 82.5 162 PRO B O 1
ATOM 3568 N N . SER B 1 163 ? -19.844 3.586 10.43 1 89.69 163 SER B N 1
ATOM 3569 C CA . SER B 1 163 ? -18.641 4.371 10.648 1 89.69 163 SER B CA 1
ATOM 3570 C C . SER B 1 163 ? -18 4.043 11.992 1 89.69 163 SER B C 1
ATOM 3572 O O . SER B 1 163 ? -18.703 3.799 12.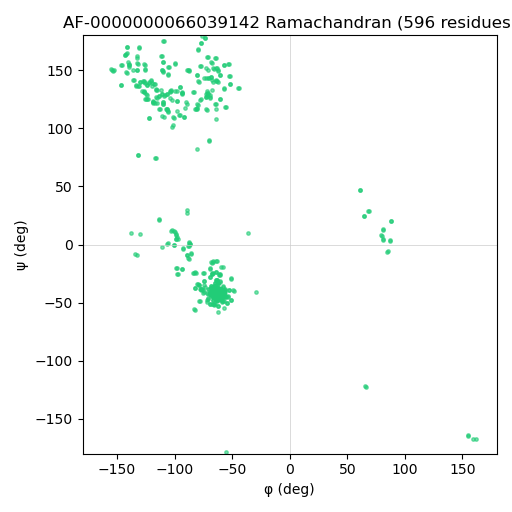977 1 89.69 163 SER B O 1
ATOM 3574 N N . PHE B 1 164 ? -16.734 4.109 11.977 1 93.06 164 PHE B N 1
ATOM 3575 C CA . PHE B 1 164 ? -15.953 3.848 13.18 1 93.06 164 PHE B CA 1
ATOM 3576 C C . PHE B 1 164 ? -15.305 5.125 13.695 1 93.06 164 PHE B C 1
ATOM 3578 O O . PHE B 1 164 ? -15.5 6.203 13.133 1 93.06 164 PHE B O 1
ATOM 3585 N N . ARG B 1 165 ? -14.656 4.957 14.875 1 94.94 165 ARG B N 1
ATOM 3586 C CA . ARG B 1 165 ? -13.93 6.078 15.461 1 94.94 165 ARG B CA 1
ATOM 3587 C C . ARG B 1 165 ? -12.422 5.883 15.32 1 94.94 165 ARG B C 1
ATOM 3589 O O . ARG B 1 165 ? -11.891 4.82 15.656 1 94.94 165 ARG B O 1
ATOM 3596 N N . ALA B 1 166 ? -11.875 6.961 14.797 1 96.44 166 ALA B N 1
ATOM 3597 C CA . ALA B 1 166 ? -10.414 6.938 14.859 1 96.44 166 ALA B CA 1
ATOM 3598 C C . ALA B 1 166 ? -9.93 6.953 16.312 1 96.44 166 ALA B C 1
ATOM 3600 O O . ALA B 1 166 ? -10.68 7.305 17.219 1 96.44 166 ALA B O 1
ATOM 3601 N N . VAL B 1 167 ? -8.711 6.555 16.516 1 97.25 167 VAL B N 1
ATOM 3602 C CA . VAL B 1 167 ? -8.141 6.48 17.859 1 97.25 167 VAL B CA 1
ATOM 3603 C C . VAL B 1 167 ? -6.832 7.27 17.906 1 97.25 167 VAL B C 1
ATOM 3605 O O . VAL B 1 167 ? -6.191 7.492 16.875 1 97.25 167 VAL B O 1
ATOM 3608 N N . CYS B 1 168 ? -6.508 7.684 19.016 1 98.44 168 CYS B N 1
ATOM 3609 C CA . CYS B 1 168 ? -5.234 8.344 19.266 1 98.44 168 CYS B CA 1
ATOM 3610 C C . CYS B 1 168 ? -4.184 7.344 19.734 1 98.44 168 CYS B C 1
ATOM 3612 O O . CYS B 1 168 ? -4.449 6.535 20.625 1 98.44 168 CYS B O 1
ATOM 3614 N N . LEU B 1 169 ? -3.057 7.375 19.156 1 98.44 169 LEU B N 1
ATOM 3615 C CA . LEU B 1 169 ? -1.942 6.516 19.547 1 98.44 169 LEU B CA 1
ATOM 3616 C C . LEU B 1 169 ? -0.896 7.305 20.328 1 98.44 169 LEU B C 1
ATOM 3618 O O . LEU B 1 169 ? -0.501 8.398 19.906 1 98.44 169 LEU B O 1
ATOM 3622 N N . LEU B 1 170 ? -0.506 6.754 21.438 1 98.5 170 LEU B N 1
ATOM 3623 C CA . LEU B 1 170 ? 0.531 7.324 22.281 1 98.5 170 LEU B CA 1
ATOM 3624 C C . LEU B 1 170 ? 1.699 6.359 22.453 1 98.5 170 LEU B C 1
ATOM 3626 O O . LEU B 1 170 ? 1.5 5.145 22.516 1 98.5 170 LEU B O 1
ATOM 3630 N N . PRO B 1 171 ? 2.916 6.91 22.438 1 97.81 171 PRO B N 1
ATOM 3631 C CA . PRO B 1 171 ? 4.027 6.031 22.812 1 97.81 171 PRO B CA 1
ATOM 3632 C C . PRO B 1 171 ? 3.988 5.613 24.281 1 97.81 171 PRO B C 1
ATOM 3634 O O . PRO B 1 171 ? 3.352 6.281 25.094 1 97.81 171 PRO B O 1
ATOM 3637 N N . PRO B 1 172 ? 4.633 4.484 24.562 1 95.31 172 PRO B N 1
ATOM 3638 C CA . PRO B 1 172 ? 4.703 4.098 25.984 1 95.31 172 PRO B CA 1
ATOM 3639 C C . PRO B 1 172 ? 5.344 5.172 26.859 1 95.31 172 PRO B C 1
ATOM 3641 O O . PRO B 1 172 ? 6.328 5.793 26.453 1 95.31 172 PRO B O 1
ATOM 3644 N N . GLY B 1 173 ? 4.707 5.422 27.984 1 96.44 173 GLY B N 1
ATOM 3645 C CA . GLY B 1 173 ? 5.258 6.391 28.922 1 96.44 173 GLY B CA 1
ATOM 3646 C C . GLY B 1 173 ? 4.824 7.816 28.625 1 96.44 173 GLY B C 1
ATOM 3647 O O . GLY B 1 173 ? 5.223 8.75 29.328 1 96.44 173 GLY B O 1
ATOM 3648 N N . HIS B 1 174 ? 3.998 8 27.672 1 97.38 174 HIS B N 1
ATOM 3649 C CA . HIS B 1 174 ? 3.547 9.336 27.297 1 97.38 174 HIS B CA 1
ATOM 3650 C C . HIS B 1 174 ? 2.768 9.984 28.438 1 97.38 174 HIS B C 1
ATOM 3652 O O . HIS B 1 174 ? 2.104 9.297 29.219 1 97.38 174 HIS B O 1
ATOM 3658 N N . ARG B 1 175 ? 2.758 11.273 28.547 1 97.38 175 ARG B N 1
ATOM 3659 C CA . ARG B 1 175 ? 2.119 12.023 29.625 1 97.38 175 ARG B CA 1
ATOM 3660 C C . ARG B 1 175 ? 0.609 11.812 29.609 1 97.38 175 ARG B C 1
ATOM 3662 O O . ARG B 1 175 ? -0.044 11.938 30.656 1 97.38 175 ARG B O 1
ATOM 3669 N N . LEU B 1 176 ? 0.073 11.469 28.5 1 97.81 176 LEU B N 1
ATOM 3670 C CA . LEU B 1 176 ? -1.374 11.32 28.375 1 97.81 176 LEU B CA 1
ATOM 3671 C C . LEU B 1 176 ? -1.788 9.859 28.516 1 97.81 176 LEU B C 1
ATOM 3673 O O . LEU B 1 176 ? -2.947 9.516 28.281 1 97.81 176 LEU B O 1
ATOM 3677 N N . GLU B 1 177 ? -0.894 9.016 28.844 1 95.69 177 GLU B N 1
ATOM 3678 C CA . GLU B 1 177 ? -1.113 7.57 28.844 1 95.69 177 GLU B CA 1
ATOM 3679 C C . GLU B 1 177 ? -2.219 7.176 29.812 1 95.69 177 GLU B C 1
ATOM 3681 O O . GLU B 1 177 ? -2.928 6.191 29.594 1 95.69 177 GLU B O 1
ATOM 3686 N N . ASP B 1 178 ? -2.457 7.957 30.828 1 95.88 178 ASP B N 1
ATOM 3687 C CA . ASP B 1 178 ? -3.406 7.59 31.875 1 95.88 178 ASP B CA 1
ATOM 3688 C C . ASP B 1 178 ? -4.816 8.07 31.531 1 95.88 178 ASP B C 1
ATOM 3690 O O . ASP B 1 178 ? -5.781 7.688 32.188 1 95.88 178 ASP B O 1
ATOM 3694 N N . LYS B 1 179 ? -4.898 8.836 30.516 1 96.31 179 LYS B N 1
ATOM 3695 C CA . LYS B 1 179 ? -6.223 9.289 30.109 1 96.31 179 LYS B CA 1
ATOM 3696 C C . LYS B 1 179 ? -6.949 8.203 29.312 1 96.31 179 LYS B C 1
ATOM 3698 O O . LYS B 1 179 ? -6.336 7.492 28.516 1 96.31 179 LYS B O 1
ATOM 3703 N N . GLU B 1 180 ? -8.188 8.102 29.562 1 95.94 180 GLU B N 1
ATOM 3704 C CA . GLU B 1 180 ? -9.008 7.195 28.781 1 95.94 180 GLU B CA 1
ATOM 3705 C C . GLU B 1 180 ? -9.344 7.805 27.422 1 95.94 180 GLU B C 1
ATOM 3707 O O . GLU B 1 180 ? -9.422 7.09 26.406 1 95.94 180 GLU B O 1
ATOM 3712 N N . THR B 1 181 ? -9.578 9.07 27.5 1 97.69 181 THR B N 1
ATOM 3713 C CA . THR B 1 181 ? -9.883 9.828 26.297 1 97.69 181 THR B CA 1
ATOM 3714 C C . THR B 1 181 ? -8.938 11.016 26.156 1 97.69 181 THR B C 1
ATOM 3716 O O . THR B 1 181 ? -8.742 11.781 27.109 1 97.69 181 THR B O 1
ATOM 3719 N N . VAL B 1 182 ? -8.289 11.086 25.031 1 98.5 182 VAL B N 1
ATOM 3720 C CA . VAL B 1 182 ? -7.465 12.242 24.719 1 98.5 182 VAL B CA 1
ATOM 3721 C C . VAL B 1 182 ? -8.312 13.297 24 1 98.5 182 VAL B C 1
ATOM 3723 O O . VAL B 1 182 ? -8.938 13.008 22.984 1 98.5 182 VAL B O 1
ATOM 3726 N N . HIS B 1 183 ? -8.359 14.445 24.562 1 98.56 183 HIS B N 1
ATOM 3727 C CA . HIS B 1 183 ? -9.047 15.562 23.906 1 98.56 183 HIS B CA 1
ATOM 3728 C C . HIS B 1 183 ? -8.109 16.344 23 1 98.56 183 HIS B C 1
ATOM 3730 O O . HIS B 1 183 ? -6.906 16.406 23.266 1 98.56 183 HIS B O 1
ATOM 3736 N N . ALA B 1 184 ? -8.703 16.906 21.953 1 98.31 184 ALA B N 1
ATOM 3737 C CA . ALA B 1 184 ? -7.906 17.688 21.016 1 98.31 184 ALA B CA 1
ATOM 3738 C C . ALA B 1 184 ? -7.035 18.703 21.75 1 98.31 184 ALA B C 1
ATOM 3740 O O . ALA B 1 184 ? -5.863 18.891 21.422 1 98.31 184 ALA B O 1
ATOM 3741 N N . THR B 1 185 ? -7.523 19.312 22.766 1 98.31 185 THR B N 1
ATOM 3742 C CA . THR B 1 185 ? -6.828 20.359 23.5 1 98.31 185 THR B CA 1
ATOM 3743 C C . THR B 1 185 ? -5.613 19.781 24.234 1 98.31 185 THR B C 1
ATOM 3745 O O . THR B 1 185 ? -4.66 20.516 24.516 1 98.31 185 THR B O 1
ATOM 3748 N N . ASP B 1 186 ? -5.629 18.469 24.531 1 98.44 186 ASP B N 1
ATOM 3749 C CA . ASP B 1 186 ? -4.496 17.828 25.172 1 98.44 186 ASP B CA 1
ATOM 3750 C C . ASP B 1 186 ? -3.287 17.766 24.25 1 98.44 186 ASP B C 1
ATOM 3752 O O . ASP B 1 186 ? -2.162 17.531 24.688 1 98.44 186 ASP B O 1
ATOM 3756 N N . LEU B 1 187 ? -3.486 18 22.922 1 98.38 187 LEU B N 1
ATOM 3757 C CA . LEU B 1 187 ? -2.432 17.797 21.922 1 98.38 187 LEU B CA 1
ATOM 3758 C C . LEU B 1 187 ? -1.767 19.125 21.562 1 98.38 187 LEU B C 1
ATOM 3760 O O . LEU B 1 187 ? -0.909 19.172 20.688 1 98.38 187 LEU B O 1
ATOM 3764 N N . GLU B 1 188 ? -2.188 20.141 22.281 1 98.12 188 GLU B N 1
ATOM 3765 C CA . GLU B 1 188 ? -1.565 21.438 22.031 1 98.12 188 GLU B CA 1
ATOM 3766 C C . GLU B 1 188 ? -0.049 21.359 22.172 1 98.12 188 GLU B C 1
ATOM 3768 O O . GLU B 1 188 ? 0.455 20.969 23.234 1 98.12 188 GLU B O 1
ATOM 3773 N N . GLY B 1 189 ? 0.615 21.625 21.125 1 96.81 189 GLY B N 1
ATOM 3774 C CA . GLY B 1 189 ? 2.066 21.688 21.172 1 96.81 189 GLY B CA 1
ATOM 3775 C C . GLY B 1 189 ? 2.73 20.328 21.016 1 96.81 189 GLY B C 1
ATOM 3776 O O . GLY B 1 189 ? 3.955 20.25 20.906 1 96.81 189 GLY B O 1
ATOM 3777 N N . GLU B 1 190 ? 1.947 19.234 20.984 1 97.38 190 GLU B N 1
ATOM 3778 C CA . GLU B 1 190 ? 2.494 17.891 20.828 1 97.38 190 GLU B CA 1
ATOM 3779 C C . GLU B 1 190 ? 3.023 17.656 19.406 1 97.38 190 GLU B C 1
ATOM 3781 O O . GLU B 1 190 ? 2.572 18.312 18.469 1 97.38 190 GLU B O 1
ATOM 3786 N N . SER B 1 191 ? 4.051 16.781 19.312 1 97.06 191 SER B N 1
ATOM 3787 C CA . SER B 1 191 ? 4.449 16.281 18 1 97.06 191 SER B CA 1
ATOM 3788 C C . SER B 1 191 ? 3.422 15.305 17.438 1 97.06 191 SER B C 1
ATOM 3790 O O . SER B 1 191 ? 3.17 14.258 18.031 1 97.06 191 SER B O 1
ATOM 3792 N N . LEU B 1 192 ? 2.842 15.719 16.359 1 98.19 192 LEU B N 1
ATOM 3793 C CA . LEU B 1 192 ? 1.834 14.883 15.711 1 98.19 192 LEU B CA 1
ATOM 3794 C C . LEU B 1 192 ? 2.381 14.266 14.43 1 98.19 192 LEU B C 1
ATOM 3796 O O . LEU B 1 192 ? 2.838 14.977 13.539 1 98.19 192 LEU B O 1
ATOM 3800 N N . ILE B 1 193 ? 2.447 12.969 14.453 1 98.25 193 ILE B N 1
ATOM 3801 C CA . ILE B 1 193 ? 2.74 12.266 13.211 1 98.25 193 ILE B CA 1
ATOM 3802 C C . ILE B 1 193 ? 1.488 12.203 12.336 1 98.25 193 ILE B C 1
ATOM 3804 O O . ILE B 1 193 ? 0.454 11.68 12.758 1 98.25 193 ILE B O 1
ATOM 3808 N N . CYS B 1 194 ? 1.606 12.688 11.102 1 96.62 194 CYS B N 1
ATOM 3809 C CA . CYS B 1 194 ? 0.426 12.883 10.266 1 96.62 194 CYS B CA 1
ATOM 3810 C C . CYS B 1 194 ? 0.405 11.891 9.109 1 96.62 194 CYS B C 1
ATOM 3812 O O . CYS B 1 194 ? 1.458 11.453 8.641 1 96.62 194 CYS B O 1
ATOM 3814 N N . LEU B 1 195 ? -0.818 11.594 8.727 1 96 195 LEU B N 1
ATOM 3815 C CA . LEU B 1 195 ? -0.993 10.945 7.438 1 96 195 LEU B CA 1
ATOM 3816 C C . LEU B 1 195 ? -0.852 11.953 6.301 1 96 195 LEU B C 1
ATOM 3818 O O . LEU B 1 195 ? -0.708 13.148 6.543 1 96 195 LEU B O 1
ATOM 3822 N N . SER B 1 196 ? -0.866 11.383 5.133 1 88.94 196 SER B N 1
ATOM 3823 C CA . SER B 1 196 ? -0.771 12.234 3.951 1 88.94 196 SER B CA 1
ATOM 3824 C C . SER B 1 196 ? -1.932 13.219 3.887 1 88.94 196 SER B C 1
ATOM 3826 O O . SER B 1 196 ? -3.062 12.883 4.242 1 88.94 196 SER B O 1
ATOM 3828 N N . PRO B 1 197 ? -1.701 14.422 3.383 1 79.69 197 PRO B N 1
ATOM 3829 C CA . PRO B 1 197 ? -2.768 15.422 3.27 1 79.69 197 PRO B CA 1
ATOM 3830 C C . PRO B 1 197 ? -3.889 14.984 2.33 1 79.69 197 PRO B C 1
ATOM 3832 O O . PRO B 1 197 ? -4.977 15.57 2.344 1 79.69 197 PRO B O 1
ATOM 3835 N N . VAL B 1 198 ? -3.641 13.992 1.577 1 73.44 198 VAL B N 1
ATOM 3836 C CA . VAL B 1 198 ? -4.664 13.531 0.646 1 73.44 198 VAL B CA 1
ATOM 3837 C C . VAL B 1 198 ? -5.562 12.508 1.335 1 73.44 198 VAL B C 1
ATOM 3839 O O . VAL B 1 198 ? -6.598 12.117 0.79 1 73.44 198 VAL B O 1
ATOM 3842 N N . SER B 1 199 ? -5.164 12.086 2.43 1 85.69 199 SER B N 1
ATOM 3843 C CA . SER B 1 199 ? -5.941 11.133 3.205 1 85.69 199 SER B CA 1
ATOM 3844 C C . SER B 1 199 ? -7.184 11.781 3.807 1 85.69 199 SER B C 1
ATOM 3846 O O . SER B 1 199 ? -7.102 12.867 4.383 1 85.69 199 SER B O 1
ATOM 3848 N N . LEU B 1 200 ? -8.312 11.172 3.627 1 84.56 200 LEU B N 1
ATOM 3849 C CA . LEU B 1 200 ? -9.539 11.664 4.254 1 84.56 200 LEU B CA 1
ATOM 3850 C C . LEU B 1 200 ? -9.391 11.711 5.77 1 84.56 200 LEU B C 1
ATOM 3852 O O . LEU B 1 200 ? -9.844 12.656 6.414 1 84.56 200 LEU B O 1
ATOM 3856 N N . LEU B 1 201 ? -8.797 10.719 6.332 1 91.75 201 LEU B N 1
ATOM 3857 C CA . LEU B 1 201 ? -8.602 10.688 7.777 1 91.75 201 LEU B CA 1
ATOM 3858 C C . LEU B 1 201 ? -7.742 11.859 8.234 1 91.75 201 LEU B C 1
ATOM 3860 O O . LEU B 1 201 ? -7.992 12.445 9.289 1 91.75 201 LEU B O 1
ATOM 3864 N N . ARG B 1 202 ? -6.738 12.203 7.445 1 92.06 202 ARG B N 1
ATOM 3865 C CA . ARG B 1 202 ? -5.918 13.375 7.75 1 92.06 202 ARG B CA 1
ATOM 3866 C C . ARG B 1 202 ? -6.758 14.648 7.762 1 92.06 202 ARG B C 1
ATOM 3868 O O . ARG B 1 202 ? -6.66 15.461 8.68 1 92.06 202 ARG B O 1
ATOM 3875 N N . MET B 1 203 ? -7.59 14.789 6.781 1 85.75 203 MET B N 1
ATOM 3876 C CA . MET B 1 203 ? -8.438 15.977 6.668 1 85.75 203 MET B CA 1
ATOM 3877 C C . MET B 1 203 ? -9.391 16.078 7.852 1 85.75 203 MET B C 1
ATOM 3879 O O . MET B 1 203 ? -9.594 17.156 8.406 1 85.75 203 MET B O 1
ATOM 3883 N N . GLN B 1 204 ? -9.93 14.992 8.172 1 91 204 GLN B N 1
ATOM 3884 C CA . GLN B 1 204 ? -10.859 14.961 9.297 1 91 204 GLN B CA 1
ATOM 3885 C C . GLN B 1 204 ? -10.148 15.25 10.609 1 91 204 GLN B C 1
ATOM 3887 O O . GLN B 1 204 ? -10.703 15.906 11.492 1 91 204 GLN B O 1
ATOM 3892 N N . THR B 1 205 ? -8.961 14.758 10.719 1 95.88 205 THR B N 1
ATOM 3893 C CA . THR B 1 205 ? -8.148 15.023 11.898 1 95.88 205 THR B CA 1
ATOM 3894 C C . THR B 1 205 ? -7.824 16.516 12.008 1 95.88 205 THR B C 1
ATOM 3896 O O . THR B 1 205 ? -7.973 17.109 13.078 1 95.88 205 THR B O 1
ATOM 3899 N N . ASP B 1 206 ? -7.426 17.047 10.898 1 92.88 206 ASP B N 1
ATOM 3900 C CA . ASP B 1 206 ? -7.113 18.484 10.875 1 92.88 206 ASP B CA 1
ATOM 3901 C C . ASP B 1 206 ? -8.336 19.312 11.258 1 92.88 206 ASP B C 1
ATOM 3903 O O . ASP B 1 206 ? -8.227 20.266 12.039 1 92.88 206 ASP B O 1
ATOM 3907 N N . ALA B 1 207 ? -9.453 18.969 10.719 1 92 207 ALA B N 1
ATOM 3908 C CA . ALA B 1 207 ? -10.688 19.688 11.008 1 92 207 ALA B CA 1
ATOM 3909 C C . ALA B 1 207 ? -11.023 19.625 12.492 1 92 207 ALA B C 1
ATOM 3911 O O . ALA B 1 207 ? -11.445 20.609 13.086 1 92 207 ALA B O 1
ATOM 3912 N N . ALA B 1 208 ? -10.844 18.469 13.039 1 95.25 208 ALA B N 1
ATOM 3913 C CA . ALA B 1 208 ? -11.133 18.281 14.461 1 95.25 208 ALA B CA 1
ATOM 3914 C C . ALA B 1 208 ? -10.219 19.141 15.328 1 95.25 208 ALA B C 1
ATOM 3916 O O . ALA B 1 208 ? -10.672 19.797 16.266 1 95.25 208 ALA B O 1
ATOM 3917 N N . LEU B 1 209 ? -8.969 19.172 14.984 1 96.88 209 LEU B N 1
ATOM 3918 C CA . LEU B 1 209 ? -8.008 19.969 15.742 1 96.88 209 LEU B CA 1
ATOM 3919 C C . LEU B 1 209 ? -8.266 21.469 15.555 1 96.88 209 LEU B C 1
ATOM 3921 O O . LEU B 1 209 ? -8.258 22.234 16.516 1 96.88 209 LEU B O 1
ATOM 3925 N N . ASP B 1 210 ? -8.531 21.797 14.352 1 94.44 210 ASP B N 1
ATOM 3926 C CA . ASP B 1 210 ? -8.789 23.188 14.023 1 94.44 210 ASP B CA 1
ATOM 3927 C C . ASP B 1 210 ? -10.031 23.703 14.758 1 94.44 210 ASP B C 1
ATOM 3929 O O . ASP B 1 210 ? -10.047 24.844 15.227 1 94.44 210 ASP B O 1
ATOM 3933 N N . SER B 1 211 ? -11.055 22.922 14.789 1 95.06 211 SER B N 1
ATOM 3934 C CA . SER B 1 211 ? -12.297 23.312 15.445 1 95.06 211 SER B CA 1
ATOM 3935 C C . SER B 1 211 ? -12.07 23.609 16.922 1 95.06 211 SER B C 1
ATOM 3937 O O . SER B 1 211 ? -12.867 24.328 17.547 1 95.06 211 SER B O 1
ATOM 3939 N N . CYS B 1 212 ? -10.984 23.125 17.453 1 97 212 CYS B N 1
ATOM 3940 C CA . CYS B 1 212 ? -10.664 23.344 18.859 1 97 212 CYS B CA 1
ATOM 3941 C C . CYS B 1 212 ? -9.539 24.359 19.016 1 97 212 CYS B C 1
ATOM 3943 O O . CYS B 1 212 ? -9.062 24.594 20.125 1 97 212 CYS B O 1
ATOM 3945 N N . GLY B 1 213 ? -9.078 24.844 17.891 1 97.06 213 GLY B N 1
ATOM 3946 C CA . GLY B 1 213 ? -8.008 25.828 17.906 1 97.06 213 GLY B CA 1
ATOM 3947 C C . GLY B 1 213 ? -6.68 25.25 18.359 1 97.06 213 GLY B C 1
ATOM 3948 O O . GLY B 1 213 ? -5.859 25.953 18.953 1 97.06 213 GLY B O 1
ATOM 3949 N N . VAL B 1 214 ? -6.441 24 18.141 1 97.25 214 VAL B N 1
ATOM 3950 C CA . VAL B 1 214 ? -5.258 23.312 18.625 1 97.25 214 VAL B CA 1
ATOM 3951 C C . VAL B 1 214 ? -4.18 23.297 17.547 1 97.25 214 VAL B C 1
ATOM 3953 O O . VAL B 1 214 ? -4.465 23.016 16.375 1 97.25 214 VAL B O 1
ATOM 3956 N N . HIS B 1 215 ? -2.977 23.578 17.953 1 95.69 215 HIS B N 1
ATOM 3957 C CA . HIS B 1 215 ? -1.825 23.562 17.062 1 95.69 215 HIS B CA 1
ATOM 3958 C C . HIS B 1 215 ? -0.794 22.531 17.516 1 95.69 215 HIS B C 1
ATOM 3960 O O . HIS B 1 215 ? -0.256 22.625 18.609 1 95.69 215 HIS B O 1
ATOM 3966 N N . CYS B 1 216 ? -0.515 21.609 16.594 1 96.31 216 CYS B N 1
ATOM 3967 C CA . CYS B 1 216 ? 0.494 20.594 16.844 1 96.31 216 CYS B CA 1
ATOM 3968 C C . CYS B 1 216 ? 1.732 20.828 15.984 1 96.31 216 CYS B C 1
ATOM 3970 O O . CYS B 1 216 ? 1.677 21.562 14.992 1 96.31 216 CYS B O 1
ATOM 3972 N N . ASN B 1 217 ? 2.844 20.281 16.453 1 93.38 217 ASN B N 1
ATOM 3973 C CA . ASN B 1 217 ? 4.031 20.203 15.617 1 93.38 217 ASN B CA 1
ATOM 3974 C C . ASN B 1 217 ? 3.953 19.047 14.633 1 93.38 217 ASN B C 1
ATOM 3976 O O . ASN B 1 217 ? 3.873 17.875 15.047 1 93.38 217 ASN B O 1
ATOM 3980 N N . ARG B 1 218 ? 4.008 19.344 13.344 1 93.56 218 ARG B N 1
ATOM 3981 C CA . ARG B 1 218 ? 3.791 18.344 12.297 1 93.56 218 ARG B CA 1
ATOM 3982 C C . ARG B 1 218 ? 5.047 18.141 11.453 1 93.56 218 ARG B C 1
ATOM 3984 O O . ARG B 1 218 ? 5.043 18.422 10.258 1 93.56 218 ARG B O 1
ATOM 3991 N N . ARG B 1 219 ? 6.031 17.453 12.031 1 92.44 219 ARG B N 1
ATOM 3992 C CA . ARG B 1 219 ? 7.32 17.328 11.359 1 92.44 219 ARG B CA 1
ATOM 3993 C C . ARG B 1 219 ? 7.379 16.047 10.531 1 92.44 219 ARG B C 1
ATOM 3995 O O . ARG B 1 219 ? 8.219 15.922 9.641 1 92.44 219 ARG B O 1
ATOM 4002 N N . ILE B 1 220 ? 6.523 15.07 10.867 1 96.25 220 ILE B N 1
ATOM 4003 C CA . ILE B 1 220 ? 6.586 13.789 10.172 1 96.25 220 ILE B CA 1
ATOM 4004 C C . ILE B 1 220 ? 5.227 13.461 9.562 1 96.25 220 ILE B C 1
ATOM 4006 O O . ILE B 1 220 ? 4.199 13.531 10.242 1 96.25 220 ILE B O 1
ATOM 4010 N N . GLU B 1 221 ? 5.254 13.141 8.305 1 95.62 221 GLU B N 1
ATOM 4011 C CA . GLU B 1 221 ? 4.078 12.688 7.574 1 95.62 221 GLU B CA 1
ATOM 4012 C C . GLU B 1 221 ? 4.34 11.344 6.887 1 95.62 221 GLU B C 1
ATOM 4014 O O . GLU B 1 221 ? 5.438 11.109 6.379 1 95.62 221 GLU B O 1
ATOM 4019 N N . SER B 1 222 ? 3.377 10.516 6.945 1 96.12 222 SER B N 1
ATOM 4020 C CA . SER B 1 222 ? 3.439 9.219 6.293 1 96.12 222 SER B CA 1
ATOM 4021 C C . SER B 1 222 ? 2.145 8.906 5.551 1 96.12 222 SER B C 1
ATOM 4023 O O . SER B 1 222 ? 1.056 9.219 6.035 1 96.12 222 SER B O 1
ATOM 4025 N N . SER B 1 223 ? 2.287 8.305 4.406 1 94.81 223 SER B N 1
ATOM 4026 C CA . SER B 1 223 ? 1.083 7.902 3.688 1 94.81 223 SER B CA 1
ATOM 4027 C C . SER B 1 223 ? 0.562 6.562 4.195 1 94.81 223 SER B C 1
ATOM 4029 O O . SER B 1 223 ? -0.608 6.23 3.996 1 94.81 223 SER B O 1
ATOM 4031 N N . LEU B 1 224 ? 1.389 5.762 4.75 1 96.25 224 LEU B N 1
ATOM 4032 C CA . LEU B 1 224 ? 1.016 4.457 5.277 1 96.25 224 LEU B CA 1
ATOM 4033 C C . LEU B 1 224 ? 0.78 4.527 6.785 1 96.25 224 LEU B C 1
ATOM 4035 O O . LEU B 1 224 ? 1.688 4.871 7.543 1 96.25 224 LEU B O 1
ATOM 4039 N N . ALA B 1 225 ? -0.377 4.121 7.176 1 96.94 225 ALA B N 1
ATOM 4040 C CA . ALA B 1 225 ? -0.756 4.227 8.586 1 96.94 225 ALA B CA 1
ATOM 4041 C C . ALA B 1 225 ? 0.134 3.348 9.453 1 96.94 225 ALA B C 1
ATOM 4043 O O . ALA B 1 225 ? 0.428 3.697 10.602 1 96.94 225 ALA B O 1
ATOM 4044 N N . LEU B 1 226 ? 0.611 2.262 8.93 1 96.56 226 LEU B N 1
ATOM 4045 C CA . LEU B 1 226 ? 1.479 1.382 9.711 1 96.56 226 LEU B CA 1
ATOM 4046 C C . LEU B 1 226 ? 2.793 2.074 10.047 1 96.56 226 LEU B C 1
ATOM 4048 O O . LEU B 1 226 ? 3.355 1.859 11.125 1 96.56 226 LEU B O 1
ATOM 4052 N N . ASN B 1 227 ? 3.281 2.869 9.133 1 97 227 ASN B N 1
ATOM 4053 C CA . ASN B 1 227 ? 4.473 3.652 9.445 1 97 227 ASN B CA 1
ATOM 4054 C C . ASN B 1 227 ? 4.207 4.66 10.555 1 97 227 ASN B C 1
ATOM 4056 O O . ASN B 1 227 ? 5.062 4.887 11.414 1 97 227 ASN B O 1
ATOM 4060 N N . LEU B 1 228 ? 3.07 5.254 10.461 1 97.75 228 LEU B N 1
ATOM 4061 C CA . LEU B 1 228 ? 2.674 6.172 11.523 1 97.75 228 LEU B CA 1
ATOM 4062 C C . LEU B 1 228 ? 2.703 5.477 12.883 1 97.75 228 LEU B C 1
ATOM 4064 O O . LEU B 1 228 ? 3.262 6.004 13.844 1 97.75 228 LEU B O 1
ATOM 4068 N N . CYS B 1 229 ? 2.184 4.262 12.992 1 97.38 229 CYS B N 1
ATOM 4069 C CA . CYS B 1 229 ? 2.186 3.5 14.234 1 97.38 229 CYS B CA 1
ATOM 4070 C C . CYS B 1 229 ? 3.609 3.227 14.703 1 97.38 229 CYS B C 1
ATOM 4072 O O . CYS B 1 229 ? 3.916 3.371 15.891 1 97.38 229 CYS B O 1
ATOM 4074 N N . ASP B 1 230 ? 4.422 2.838 13.773 1 96.75 230 ASP B N 1
ATOM 4075 C CA . ASP B 1 230 ? 5.805 2.512 14.102 1 96.75 230 ASP B CA 1
ATOM 4076 C C . ASP B 1 230 ? 6.543 3.732 14.648 1 96.75 230 ASP B C 1
ATOM 4078 O O . ASP B 1 230 ? 7.27 3.629 15.641 1 96.75 230 ASP B O 1
ATOM 4082 N N . LEU B 1 231 ? 6.312 4.852 14.016 1 97.44 231 LEU B N 1
ATOM 4083 C CA . LEU B 1 231 ? 6.969 6.086 14.43 1 97.44 231 LEU B CA 1
ATOM 4084 C C . LEU B 1 231 ? 6.473 6.523 15.805 1 97.44 231 LEU B C 1
ATOM 4086 O O . LEU B 1 231 ? 7.258 7.016 16.625 1 97.44 231 LEU B O 1
ATOM 4090 N N . VAL B 1 232 ? 5.195 6.344 16.094 1 97.94 232 VAL B N 1
ATOM 4091 C CA . VAL B 1 232 ? 4.66 6.629 17.422 1 97.94 232 VAL B CA 1
ATOM 4092 C C . VAL B 1 232 ? 5.316 5.719 18.453 1 97.94 232 VAL B C 1
ATOM 4094 O O . VAL B 1 232 ? 5.75 6.18 19.5 1 97.94 232 VAL B O 1
ATOM 4097 N N . SER B 1 233 ? 5.418 4.438 18.125 1 96.81 233 SER B N 1
ATOM 4098 C CA . SER B 1 233 ? 5.988 3.469 19.047 1 96.81 233 SER B CA 1
ATOM 4099 C C . SER B 1 233 ? 7.441 3.807 19.375 1 96.81 233 SER B C 1
ATOM 4101 O O . SER B 1 233 ? 7.938 3.457 20.453 1 96.81 233 SER B O 1
ATOM 4103 N N . ARG B 1 234 ? 8.047 4.504 18.469 1 95.5 234 ARG B N 1
ATOM 4104 C CA . ARG B 1 234 ? 9.453 4.875 18.625 1 95.5 234 ARG B CA 1
ATOM 4105 C C . ARG B 1 234 ? 9.594 6.191 19.391 1 95.5 234 ARG B C 1
ATOM 4107 O O . ARG B 1 234 ? 10.703 6.703 19.547 1 95.5 234 ARG B O 1
ATOM 4114 N N . GLY B 1 235 ? 8.508 6.758 19.75 1 95.94 235 GLY B N 1
ATOM 4115 C CA . GLY B 1 235 ? 8.523 7.945 20.594 1 95.94 235 GLY B CA 1
ATOM 4116 C C . GLY B 1 235 ? 8.633 9.234 19.797 1 95.94 235 GLY B C 1
ATOM 4117 O O . GLY B 1 235 ? 9.008 10.273 20.344 1 95.94 235 GLY B O 1
ATOM 4118 N N . MET B 1 236 ? 8.289 9.18 18.531 1 96.31 236 MET B N 1
ATOM 4119 C CA . MET B 1 236 ? 8.492 10.352 17.688 1 96.31 236 MET B CA 1
ATOM 4120 C C . MET B 1 236 ? 7.309 11.312 17.797 1 96.31 236 MET B C 1
ATOM 4122 O O . MET B 1 236 ? 7.355 12.414 17.25 1 96.31 236 MET B O 1
ATOM 4126 N N . GLY B 1 237 ? 6.273 10.938 18.438 1 97.62 237 GLY B N 1
ATOM 4127 C CA . GLY B 1 237 ? 5.074 11.742 18.594 1 97.62 237 GLY B CA 1
ATOM 4128 C C . GLY B 1 237 ? 3.828 10.914 18.844 1 97.62 237 GLY B C 1
ATOM 4129 O O . GLY B 1 237 ? 3.918 9.758 19.25 1 97.62 237 GLY B O 1
ATOM 4130 N N . VAL B 1 238 ? 2.691 11.578 18.672 1 98.62 238 VAL B N 1
ATOM 4131 C CA . VAL B 1 238 ? 1.389 10.93 18.766 1 98.62 238 VAL B CA 1
ATOM 4132 C C . VAL B 1 238 ? 0.728 10.883 17.391 1 98.62 238 VAL B C 1
ATOM 4134 O O . VAL B 1 238 ? 1.198 11.523 16.453 1 98.62 238 VAL B O 1
ATOM 4137 N N . GLY B 1 239 ? -0.233 10.031 17.281 1 98.44 239 GLY B N 1
ATOM 4138 C CA . GLY B 1 239 ? -0.911 9.93 15.992 1 98.44 239 GLY B CA 1
ATOM 4139 C C . GLY B 1 239 ? -2.387 9.609 16.125 1 98.44 239 GLY B C 1
ATOM 4140 O O . GLY B 1 239 ? -2.83 9.109 17.156 1 98.44 239 GLY B O 1
ATOM 4141 N N . ILE B 1 240 ? -3.16 10.008 15.125 1 98.44 240 ILE B N 1
ATOM 4142 C CA . ILE B 1 240 ? -4.559 9.617 14.977 1 98.44 240 ILE B CA 1
ATOM 4143 C C . ILE B 1 240 ? -4.711 8.672 13.789 1 98.44 240 ILE B C 1
ATOM 4145 O O . ILE B 1 240 ? -4.336 9.008 12.664 1 98.44 240 ILE B O 1
ATOM 4149 N N . VAL B 1 241 ? -5.254 7.484 14.086 1 97.56 241 VAL B N 1
ATOM 4150 C CA . VAL B 1 241 ? -5.324 6.465 13.039 1 97.56 241 VAL B CA 1
ATOM 4151 C C . VAL B 1 241 ? -6.648 5.707 13.148 1 97.56 241 VAL B C 1
ATOM 4153 O O . VAL B 1 241 ? -7.363 5.836 14.148 1 97.56 241 VAL B O 1
ATOM 4156 N N . ASP B 1 242 ? -6.961 5 12.102 1 95.75 242 ASP B N 1
ATOM 4157 C CA . ASP B 1 242 ? -8.133 4.129 12.148 1 95.75 242 ASP B CA 1
ATOM 4158 C C . ASP B 1 242 ? -7.926 2.986 13.141 1 95.75 242 ASP B C 1
ATOM 4160 O O . ASP B 1 242 ? -6.793 2.568 13.391 1 95.75 242 ASP B O 1
ATOM 4164 N N . PRO B 1 243 ? -9.023 2.479 13.727 1 94.75 243 PRO B N 1
ATOM 4165 C CA . PRO B 1 243 ? -8.883 1.443 14.758 1 94.75 243 PRO B CA 1
ATOM 4166 C C . PRO B 1 243 ? -8.398 0.111 14.188 1 94.75 243 PRO B C 1
ATOM 4168 O O . PRO B 1 243 ? -7.855 -0.715 14.922 1 94.75 243 PRO B O 1
ATOM 4171 N N . PHE B 1 244 ? -8.555 -0.125 12.898 1 94.06 244 PHE B N 1
ATOM 4172 C CA . PHE B 1 244 ? -8.141 -1.374 12.266 1 94.06 244 PHE B CA 1
ATOM 4173 C C . PHE B 1 244 ? -6.621 -1.495 12.242 1 94.06 244 PHE B C 1
ATOM 4175 O O . PHE B 1 244 ? -6.066 -2.518 12.656 1 94.06 244 PHE B O 1
ATOM 4182 N N . THR B 1 245 ? -6.012 -0.42 11.742 1 95.62 245 THR B N 1
ATOM 4183 C CA . THR B 1 245 ? -4.555 -0.402 11.672 1 95.62 245 THR B CA 1
ATOM 4184 C C . THR B 1 245 ? -3.943 -0.387 13.07 1 95.62 245 THR B C 1
ATOM 4186 O O . THR B 1 245 ? -2.936 -1.052 13.32 1 95.62 245 THR B O 1
ATOM 4189 N N . ALA B 1 246 ? -4.551 0.343 13.977 1 95.56 246 ALA B N 1
ATOM 4190 C CA . ALA B 1 246 ? -4.066 0.405 15.359 1 95.56 246 ALA B CA 1
ATOM 4191 C C . ALA B 1 246 ? -4.039 -0.982 15.992 1 95.56 246 ALA B C 1
ATOM 4193 O O . ALA B 1 246 ? -3.072 -1.346 16.672 1 95.56 246 ALA B O 1
ATOM 4194 N N . ASP B 1 247 ? -5.055 -1.751 15.75 1 92.81 247 ASP B N 1
ATOM 4195 C CA . ASP B 1 247 ? -5.16 -3.08 16.344 1 92.81 247 ASP B CA 1
ATOM 4196 C C . ASP B 1 247 ? -4.215 -4.062 15.664 1 92.81 247 ASP B C 1
ATOM 4198 O O . ASP B 1 247 ? -3.711 -4.992 16.297 1 92.81 247 ASP B O 1
ATOM 4202 N N . TYR B 1 248 ? -4.082 -3.84 14.383 1 92.25 248 TYR B N 1
ATOM 4203 C CA . TYR B 1 248 ? -3.219 -4.742 13.625 1 92.25 248 TYR B CA 1
ATOM 4204 C C . TYR B 1 248 ? -1.761 -4.574 14.039 1 92.25 248 TYR B C 1
ATOM 4206 O O . TYR B 1 248 ? -1.011 -5.551 14.102 1 92.25 248 TYR B O 1
ATOM 4214 N N . TYR B 1 249 ? -1.391 -3.32 14.258 1 91.75 249 TYR B N 1
ATOM 4215 C CA . TYR B 1 249 ? -0.006 -3.043 14.625 1 91.75 249 TYR B CA 1
ATOM 4216 C C . TYR B 1 249 ? 0.342 -3.676 15.969 1 91.75 249 TYR B C 1
ATOM 4218 O O . TYR B 1 249 ? -0.271 -3.357 16.984 1 91.75 249 TYR B O 1
ATOM 4226 N N . SER B 1 250 ? 1.286 -4.621 15.984 1 80.94 250 SER B N 1
ATOM 4227 C CA . SER B 1 250 ? 1.639 -5.316 17.219 1 80.94 250 SER B CA 1
ATOM 4228 C C . SER B 1 250 ? 3.148 -5.496 17.344 1 80.94 250 SER B C 1
ATOM 4230 O O . SER B 1 250 ? 3.621 -6.25 18.188 1 80.94 250 SER B O 1
ATOM 4232 N N . ALA B 1 251 ? 3.834 -4.816 16.438 1 74.94 251 ALA B N 1
ATOM 4233 C CA . ALA B 1 251 ? 5.285 -4.992 16.422 1 74.94 251 ALA B CA 1
ATOM 4234 C C . ALA B 1 251 ? 5.914 -4.449 17.703 1 74.94 251 ALA B C 1
ATOM 4236 O O . ALA B 1 251 ? 6.844 -5.047 18.25 1 74.94 251 ALA B O 1
ATOM 4237 N N . ASN B 1 252 ? 5.426 -3.266 18.062 1 82.25 252 ASN B N 1
ATOM 4238 C CA . ASN B 1 252 ? 5.887 -2.615 19.297 1 82.25 252 ASN B CA 1
ATOM 4239 C C . ASN B 1 252 ? 4.719 -2.098 20.125 1 82.25 252 ASN B C 1
ATOM 4241 O O . ASN B 1 252 ? 3.613 -1.922 19.609 1 82.25 252 ASN B O 1
ATOM 4245 N N . PRO B 1 253 ? 5.039 -1.894 21.344 1 88.25 253 PRO B N 1
ATOM 4246 C CA . PRO B 1 253 ? 3.963 -1.4 22.203 1 88.25 253 PRO B CA 1
ATOM 4247 C C . PRO B 1 253 ? 3.529 0.02 21.844 1 88.25 253 PRO B C 1
ATOM 4249 O O . PRO B 1 253 ? 4.371 0.867 21.531 1 88.25 253 PRO B O 1
ATOM 4252 N N . VAL B 1 254 ? 2.289 0.234 21.75 1 95.5 254 VAL B N 1
ATOM 4253 C CA . VAL B 1 254 ? 1.65 1.541 21.641 1 95.5 254 VAL B CA 1
ATOM 4254 C C . VAL B 1 254 ? 0.379 1.567 22.484 1 95.5 254 VAL B C 1
ATOM 4256 O O . VAL B 1 254 ? -0.176 0.517 22.812 1 95.5 254 VAL B O 1
ATOM 4259 N N . ILE B 1 255 ? 0.007 2.779 22.953 1 97.25 255 ILE B N 1
ATOM 4260 C CA . ILE B 1 255 ? -1.201 2.943 23.75 1 97.25 255 ILE B CA 1
ATOM 4261 C C . ILE B 1 255 ? -2.307 3.559 22.891 1 97.25 255 ILE B C 1
ATOM 4263 O O . ILE B 1 255 ? -2.104 4.59 22.25 1 97.25 255 ILE B O 1
ATOM 4267 N N . GLN B 1 256 ? -3.422 2.893 22.859 1 96.94 256 GLN B N 1
ATOM 4268 C CA . GLN B 1 256 ? -4.578 3.393 22.125 1 96.94 256 GLN B CA 1
ATOM 4269 C C . GLN B 1 256 ? -5.574 4.074 23.062 1 96.94 256 GLN B C 1
ATOM 4271 O O . GLN B 1 256 ? -5.895 3.543 24.125 1 96.94 256 GLN B O 1
ATOM 4276 N N . ARG B 1 257 ? -6.004 5.254 22.672 1 97.62 257 ARG B N 1
ATOM 4277 C CA . ARG B 1 257 ? -7.004 6 23.422 1 97.62 257 ARG B CA 1
ATOM 4278 C C . ARG B 1 257 ? -8.102 6.527 22.516 1 97.62 257 ARG B C 1
ATOM 4280 O O . ARG B 1 257 ? -7.855 6.816 21.344 1 97.62 257 ARG B O 1
ATOM 4287 N N . SER B 1 258 ? -9.273 6.637 23.094 1 96.88 258 SER B N 1
ATOM 4288 C CA . SER B 1 258 ? -10.312 7.359 22.375 1 96.88 258 SER B CA 1
ATOM 4289 C C . SER B 1 258 ? -9.922 8.82 22.156 1 96.88 258 SER B C 1
ATOM 4291 O O . SER B 1 258 ? -9.148 9.383 22.938 1 96.88 258 SER B O 1
ATOM 4293 N N . PHE B 1 259 ? -10.398 9.383 21.078 1 97.69 259 PHE B N 1
ATOM 4294 C CA . PHE B 1 259 ? -10.086 10.766 20.766 1 97.69 259 PHE B CA 1
ATOM 4295 C C . PHE B 1 259 ? -11.359 11.609 20.688 1 97.69 259 PHE B C 1
ATOM 4297 O O . PHE B 1 259 ? -12.375 11.156 20.141 1 97.69 259 PHE B O 1
ATOM 4304 N N . ASP B 1 260 ? -11.32 12.789 21.219 1 97.44 260 ASP B N 1
ATOM 4305 C CA . ASP B 1 260 ? -12.414 13.758 21.172 1 97.44 260 ASP B CA 1
ATOM 4306 C C . ASP B 1 260 ? -11.922 15.109 20.656 1 97.44 260 ASP B C 1
ATOM 4308 O O . ASP B 1 260 ? -10.906 15.625 21.125 1 97.44 260 ASP B O 1
ATOM 4312 N N . PRO B 1 261 ? -12.664 15.664 19.703 1 97.38 261 PRO B N 1
ATOM 4313 C CA . PRO B 1 261 ? -13.93 15.25 19.094 1 97.38 261 PRO B CA 1
ATOM 4314 C C . PRO B 1 261 ? -13.781 14.016 18.203 1 97.38 261 PRO B C 1
ATOM 4316 O O . PRO B 1 261 ? -12.672 13.703 17.75 1 97.38 261 PRO B O 1
ATOM 4319 N N . VAL B 1 262 ? -14.891 13.391 17.953 1 95.94 262 VAL B N 1
ATOM 4320 C CA . VAL B 1 262 ? -14.914 12.164 17.156 1 95.94 262 VAL B CA 1
ATOM 4321 C C . VAL B 1 262 ? -14.375 12.453 15.758 1 95.94 262 VAL B C 1
ATOM 4323 O O . VAL B 1 262 ? -14.805 13.414 15.109 1 95.94 262 VAL B O 1
ATOM 4326 N N . VAL B 1 263 ? -13.406 11.711 15.375 1 95.25 263 VAL B N 1
ATOM 4327 C CA . VAL B 1 263 ? -12.953 11.672 13.992 1 95.25 263 VAL B CA 1
ATOM 4328 C C . VAL B 1 263 ? -13.5 10.414 13.312 1 95.25 263 VAL B C 1
ATOM 4330 O O . VAL B 1 263 ? -13.055 9.305 13.602 1 95.25 263 VAL B O 1
ATOM 4333 N N . PRO B 1 264 ? -14.391 10.609 12.438 1 92 264 PRO B N 1
ATOM 4334 C CA . PRO B 1 264 ? -15.031 9.438 11.836 1 92 264 PRO B CA 1
ATOM 4335 C C . PRO B 1 264 ? -14.133 8.711 10.844 1 92 264 PRO B C 1
ATOM 4337 O O . PRO B 1 264 ? -13.336 9.344 10.148 1 92 264 PRO B O 1
ATOM 4340 N N . TYR B 1 265 ? -14.227 7.461 10.828 1 91.56 265 TYR B N 1
ATOM 4341 C CA . TYR B 1 265 ? -13.586 6.574 9.867 1 91.56 265 TYR B CA 1
ATOM 4342 C C . TYR B 1 265 ? -14.625 5.719 9.148 1 91.56 265 TYR B C 1
ATOM 4344 O O . TYR B 1 265 ? -15.18 4.785 9.727 1 91.56 265 TYR B O 1
ATOM 4352 N N . HIS B 1 266 ? -14.773 6.105 7.836 1 87.56 266 HIS B N 1
ATOM 4353 C CA . HIS B 1 266 ? -15.859 5.492 7.074 1 87.56 266 HIS B CA 1
ATOM 4354 C C . HIS B 1 266 ? -15.328 4.82 5.809 1 87.56 266 HIS B C 1
ATOM 4356 O O . HIS B 1 266 ? -14.43 5.355 5.148 1 87.56 266 HIS B O 1
ATOM 4362 N N . PHE B 1 267 ? -15.875 3.631 5.582 1 91.06 267 PHE B N 1
ATOM 4363 C CA . PHE B 1 267 ? -15.641 2.996 4.289 1 91.06 267 PHE B CA 1
ATOM 4364 C C . PHE B 1 267 ? -16.891 2.283 3.803 1 91.06 267 PHE B C 1
ATOM 4366 O O . PHE B 1 267 ? -17.906 2.266 4.496 1 91.06 267 PHE B O 1
ATOM 4373 N N . ALA B 1 268 ? -16.906 1.838 2.572 1 91.81 268 ALA B N 1
ATOM 4374 C CA . ALA B 1 268 ? -18.062 1.188 1.978 1 91.81 268 ALA B CA 1
ATOM 4375 C C . ALA B 1 268 ? -17.656 -0.003 1.119 1 91.81 268 ALA B C 1
ATOM 4377 O O . ALA B 1 268 ? -16.5 -0.085 0.674 1 91.81 268 ALA B O 1
ATOM 4378 N N . ILE B 1 269 ? -18.594 -0.885 1.025 1 93.81 269 ILE B N 1
ATOM 4379 C CA . ILE B 1 269 ? -18.5 -1.926 0.008 1 93.81 269 ILE B CA 1
ATOM 4380 C C . ILE B 1 269 ? -19.016 -1.396 -1.324 1 93.81 269 ILE B C 1
ATOM 4382 O O . ILE B 1 269 ? -20.062 -0.751 -1.371 1 93.81 269 ILE B O 1
ATOM 4386 N N . VAL B 1 270 ? -18.25 -1.606 -2.357 1 92.19 270 VAL B N 1
ATOM 4387 C CA . VAL B 1 270 ? -18.672 -1.112 -3.662 1 92.19 270 VAL B CA 1
ATOM 4388 C C . VAL B 1 270 ? -18.766 -2.273 -4.652 1 92.19 270 VAL B C 1
ATOM 4390 O O . VAL B 1 270 ? -17.938 -3.188 -4.621 1 92.19 270 VAL B O 1
ATOM 4393 N N . LEU B 1 271 ? -19.781 -2.27 -5.469 1 90.69 271 LEU B N 1
ATOM 4394 C CA . LEU B 1 271 ? -20.031 -3.256 -6.516 1 90.69 271 LEU B CA 1
ATOM 4395 C C . LEU B 1 271 ? -20.359 -2.572 -7.836 1 90.69 271 LEU B C 1
ATOM 4397 O O . LEU B 1 271 ? -20.859 -1.441 -7.852 1 90.69 271 LEU B O 1
ATOM 4401 N N . PRO B 1 272 ? -20.094 -3.338 -8.922 1 82.88 272 PRO B N 1
ATOM 4402 C CA . PRO B 1 272 ? -20.578 -2.791 -10.195 1 82.88 272 PRO B CA 1
ATOM 4403 C C . PRO B 1 272 ? -22.109 -2.682 -10.25 1 82.88 272 PRO B C 1
ATOM 4405 O O . PRO B 1 272 ? -22.812 -3.541 -9.703 1 82.88 272 PRO B O 1
ATOM 4408 N N . THR B 1 273 ? -22.641 -1.56 -10.867 1 78.5 273 THR B N 1
ATOM 4409 C CA . THR B 1 273 ? -24.078 -1.296 -10.906 1 78.5 273 THR B CA 1
ATOM 4410 C C . THR B 1 273 ? -24.766 -2.211 -11.914 1 78.5 273 THR B C 1
ATOM 4412 O O . THR B 1 273 ? -25.906 -2.615 -11.711 1 78.5 273 THR B O 1
ATOM 4415 N N . ASP B 1 274 ? -24.281 -2.449 -12.961 1 65.38 274 ASP B N 1
ATOM 4416 C CA . ASP B 1 274 ? -25.016 -2.908 -14.133 1 65.38 274 ASP B CA 1
ATOM 4417 C C . ASP B 1 274 ? -25.609 -4.293 -13.906 1 65.38 274 ASP B C 1
ATOM 4419 O O . ASP B 1 274 ? -26.672 -4.617 -14.445 1 65.38 274 ASP B O 1
ATOM 4423 N N . SER B 1 275 ? -24.984 -5.191 -13.281 1 60.97 275 SER B N 1
ATOM 4424 C CA . SER B 1 275 ? -25.547 -6.539 -13.25 1 60.97 275 SER B CA 1
ATOM 4425 C C . SER B 1 275 ? -25.578 -7.086 -11.828 1 60.97 275 SER B C 1
ATOM 4427 O O . SER B 1 275 ? -24.781 -6.672 -10.984 1 60.97 275 SER B O 1
ATOM 4429 N N . PRO B 1 276 ? -26.859 -7.73 -11.641 1 70.25 276 PRO B N 1
ATOM 4430 C CA . PRO B 1 276 ? -26.797 -8.477 -10.375 1 70.25 276 PRO B CA 1
ATOM 4431 C C . PRO B 1 276 ? -25.5 -9.258 -10.219 1 70.25 276 PRO B C 1
ATOM 4433 O O . PRO B 1 276 ? -25 -9.852 -11.18 1 70.25 276 PRO B O 1
ATOM 4436 N N . PRO B 1 277 ? -25.047 -9.086 -9.062 1 80.12 277 PRO B N 1
ATOM 4437 C CA . PRO B 1 277 ? -23.797 -9.805 -8.875 1 80.12 277 PRO B CA 1
ATOM 4438 C C . PRO B 1 277 ? -23.953 -11.32 -8.992 1 80.12 277 PRO B C 1
ATOM 4440 O O . PRO B 1 277 ? -24.969 -11.875 -8.57 1 80.12 277 PRO B O 1
ATOM 4443 N N . PRO B 1 278 ? -23.016 -11.961 -9.594 1 81.5 278 PRO B N 1
ATOM 4444 C CA . PRO B 1 278 ? -23.016 -13.422 -9.594 1 81.5 278 PRO B CA 1
ATOM 4445 C C . PRO B 1 278 ? -23.125 -14.016 -8.195 1 81.5 278 PRO B C 1
ATOM 4447 O O . PRO B 1 278 ? -22.844 -13.328 -7.207 1 81.5 278 PRO B O 1
ATOM 4450 N N . ARG B 1 279 ? -23.609 -15.18 -8.133 1 85.88 279 ARG B N 1
ATOM 4451 C CA . ARG B 1 279 ? -23.844 -15.875 -6.867 1 85.88 279 ARG B CA 1
ATOM 4452 C C . ARG B 1 279 ? -22.594 -15.852 -5.992 1 85.88 279 ARG B C 1
ATOM 4454 O O . ARG B 1 279 ? -22.672 -15.562 -4.797 1 85.88 279 ARG B O 1
ATOM 4461 N N . LEU B 1 280 ? -21.438 -16.188 -6.57 1 89.19 280 LEU B N 1
ATOM 4462 C CA . LEU B 1 280 ? -20.188 -16.234 -5.828 1 89.19 280 LEU B CA 1
ATOM 4463 C C . LEU B 1 280 ? -19.891 -14.883 -5.176 1 89.19 280 LEU B C 1
ATOM 4465 O O . LEU B 1 280 ? -19.469 -14.836 -4.016 1 89.19 280 LEU B O 1
ATOM 4469 N N . VAL B 1 281 ? -20.172 -13.82 -5.883 1 91.94 281 VAL B N 1
ATOM 4470 C CA . VAL B 1 281 ? -19.906 -12.461 -5.402 1 91.94 281 VAL B CA 1
ATOM 4471 C C . VAL B 1 281 ? -20.906 -12.117 -4.289 1 91.94 281 VAL B C 1
ATOM 4473 O O . VAL B 1 281 ? -20.516 -11.547 -3.266 1 91.94 281 VAL B O 1
ATOM 4476 N N . SER B 1 282 ? -22.141 -12.484 -4.477 1 92.62 282 SER B N 1
ATOM 4477 C CA . SER B 1 282 ? -23.172 -12.242 -3.469 1 92.62 282 SER B CA 1
ATOM 4478 C C . SER B 1 282 ? -22.859 -12.984 -2.174 1 92.62 282 SER B C 1
ATOM 4480 O O . SER B 1 282 ? -23.062 -12.453 -1.081 1 92.62 282 SER B O 1
ATOM 4482 N N . GLU B 1 283 ? -22.422 -14.164 -2.361 1 93.81 283 GLU B N 1
ATOM 4483 C CA . GLU B 1 283 ? -22.062 -14.969 -1.19 1 93.81 283 GLU B CA 1
ATOM 4484 C C . GLU B 1 283 ? -20.859 -14.383 -0.459 1 93.81 283 GLU B C 1
ATOM 4486 O O . GLU B 1 283 ? -20.828 -14.375 0.772 1 93.81 283 GLU B O 1
ATOM 4491 N N . PHE B 1 284 ? -19.875 -13.922 -1.192 1 96.06 284 PHE B N 1
ATOM 4492 C CA . PHE B 1 284 ? -18.719 -13.281 -0.567 1 96.06 284 PHE B CA 1
ATOM 4493 C C . PHE B 1 284 ? -19.125 -11.992 0.134 1 96.06 284 PHE B C 1
ATOM 4495 O O . PHE B 1 284 ? -18.672 -11.711 1.243 1 96.06 284 PHE B O 1
ATOM 4502 N N . ARG B 1 285 ? -19.938 -11.234 -0.524 1 94.38 285 ARG B N 1
ATOM 4503 C CA . ARG B 1 285 ? -20.484 -10.016 0.07 1 94.38 285 ARG B CA 1
ATOM 4504 C C . ARG B 1 285 ? -21.156 -10.312 1.408 1 94.38 285 ARG B C 1
ATOM 4506 O O . ARG B 1 285 ? -20.953 -9.578 2.379 1 94.38 285 ARG B O 1
ATOM 4513 N N . ALA B 1 286 ? -21.922 -11.344 1.472 1 94.5 286 ALA B N 1
ATOM 4514 C CA . ALA B 1 286 ? -22.594 -11.727 2.707 1 94.5 286 ALA B CA 1
ATOM 4515 C C . ALA B 1 286 ? -21.594 -12.086 3.797 1 94.5 286 ALA B C 1
ATOM 4517 O O . ALA B 1 286 ? -21.75 -11.703 4.957 1 94.5 286 ALA B O 1
ATOM 4518 N N . ALA B 1 287 ? -20.547 -12.805 3.426 1 94.75 287 ALA B N 1
ATOM 4519 C CA . ALA B 1 287 ? -19.484 -13.156 4.371 1 94.75 287 ALA B CA 1
ATOM 4520 C C . ALA B 1 287 ? -18.781 -11.906 4.902 1 94.75 287 ALA B C 1
ATOM 4522 O O . ALA B 1 287 ? -18.453 -11.828 6.086 1 94.75 287 ALA B O 1
ATOM 4523 N N . LEU B 1 288 ? -18.562 -10.969 4.043 1 94.69 288 LEU B N 1
ATOM 4524 C CA . LEU B 1 288 ? -17.938 -9.711 4.414 1 94.69 288 LEU B CA 1
ATOM 4525 C C . LEU B 1 288 ? -18.797 -8.945 5.418 1 94.69 288 LEU B C 1
ATOM 4527 O O . LEU B 1 288 ? -18.297 -8.453 6.426 1 94.69 288 LEU B O 1
ATOM 4531 N N . LEU B 1 289 ? -20.062 -8.867 5.133 1 93.5 289 LEU B N 1
ATOM 4532 C CA . LEU B 1 289 ? -20.984 -8.164 6.008 1 93.5 289 LEU B CA 1
ATOM 4533 C C . LEU B 1 289 ? -21.047 -8.828 7.379 1 93.5 289 LEU B C 1
ATOM 4535 O O . LEU B 1 289 ? -21.109 -8.148 8.406 1 93.5 289 LEU B O 1
ATOM 4539 N N . ASP B 1 290 ? -21.016 -10.133 7.395 1 93.31 290 ASP B N 1
ATOM 4540 C CA . ASP B 1 290 ? -21 -10.867 8.656 1 93.31 290 ASP B CA 1
ATOM 4541 C C . ASP B 1 290 ? -19.75 -10.57 9.461 1 93.31 290 ASP B C 1
ATOM 4543 O O . ASP B 1 290 ? -19.812 -10.398 10.68 1 93.31 290 ASP B O 1
ATOM 4547 N N . ALA B 1 291 ? -18.625 -10.523 8.789 1 93.12 291 ALA B N 1
ATOM 4548 C CA . ALA B 1 291 ? -17.359 -10.211 9.453 1 93.12 291 ALA B CA 1
ATOM 4549 C C . ALA B 1 291 ? -17.391 -8.805 10.047 1 93.12 291 ALA B C 1
ATOM 4551 O O . ALA B 1 291 ? -16.891 -8.586 11.148 1 93.12 291 ALA B O 1
ATOM 4552 N N . LEU B 1 292 ? -17.969 -7.898 9.297 1 91.31 292 LEU B N 1
ATOM 4553 C CA . LEU B 1 292 ? -18.031 -6.512 9.742 1 91.31 292 LEU B CA 1
ATOM 4554 C C . LEU B 1 292 ? -18.891 -6.375 11 1 91.31 292 LEU B C 1
ATOM 4556 O O . LEU B 1 292 ? -18.562 -5.59 11.891 1 91.31 292 LEU B O 1
ATOM 4560 N N . LYS B 1 293 ? -19.906 -7.137 11.086 1 90 293 LYS B N 1
ATOM 4561 C CA . LYS B 1 293 ? -20.797 -7.117 12.25 1 90 293 LYS B CA 1
ATOM 4562 C C . LYS B 1 293 ? -20.078 -7.645 13.492 1 90 293 LYS B C 1
ATOM 4564 O O . LYS B 1 293 ? -20.422 -7.27 14.617 1 90 293 LYS B O 1
ATOM 4569 N N . ALA B 1 294 ? -19.094 -8.445 13.281 1 90.56 294 ALA B N 1
ATOM 4570 C CA . ALA B 1 294 ? -18.422 -9.109 14.383 1 90.56 294 ALA B CA 1
ATOM 4571 C C . ALA B 1 294 ? -17.219 -8.305 14.867 1 90.56 294 ALA B C 1
ATOM 4573 O O . ALA B 1 294 ? -16.562 -8.672 15.844 1 90.56 294 ALA B O 1
ATOM 4574 N N . LEU B 1 295 ? -16.938 -7.215 14.172 1 89.19 295 LEU B N 1
ATOM 4575 C CA . LEU B 1 295 ? -15.773 -6.426 14.539 1 89.19 295 LEU B CA 1
ATOM 4576 C C . LEU B 1 295 ? -15.961 -5.781 15.906 1 89.19 295 LEU B C 1
ATOM 4578 O O . LEU B 1 295 ? -17.047 -5.297 16.234 1 89.19 295 LEU B O 1
ATOM 4582 N N . PRO B 1 296 ? -14.961 -5.719 16.75 1 86.62 296 PRO B N 1
ATOM 4583 C CA . PRO B 1 296 ? -15.055 -5.246 18.125 1 86.62 296 PRO B CA 1
ATOM 4584 C C . PRO B 1 296 ? -14.828 -3.74 18.25 1 86.62 296 PRO B C 1
ATOM 4586 O O . PRO B 1 296 ? -14.297 -3.273 19.266 1 86.62 296 PRO B O 1
ATOM 4589 N N . TYR B 1 297 ? -15.172 -3.018 17.234 1 87.25 297 TYR B N 1
ATOM 4590 C CA . TYR B 1 297 ? -14.867 -1.591 17.266 1 87.25 297 TYR B CA 1
ATOM 4591 C C . TYR B 1 297 ? -16.125 -0.774 17.516 1 87.25 297 TYR B C 1
ATOM 4593 O O . TYR B 1 297 ? -17.234 -1.183 17.141 1 87.25 297 TYR B O 1
ATOM 4601 N N . GLU B 1 298 ? -15.93 0.346 18.078 1 79.56 298 GLU B N 1
ATOM 4602 C CA . GLU B 1 298 ? -17.031 1.269 18.328 1 79.56 298 GLU B CA 1
ATOM 4603 C C . GLU B 1 298 ? -17.531 1.898 17.031 1 79.56 298 GLU B C 1
ATOM 4605 O O . GLU B 1 298 ? -16.719 2.309 16.188 1 79.56 298 GLU B O 1
ATOM 4610 N N . THR B 1 299 ? -18.828 1.825 16.797 1 84.25 299 THR B N 1
ATOM 4611 C CA . THR B 1 299 ? -19.406 2.477 15.633 1 84.25 299 THR B CA 1
ATOM 4612 C C . THR B 1 299 ? -20.047 3.811 16.016 1 84.25 299 THR B C 1
ATOM 4614 O O . THR B 1 299 ? -20.234 4.094 17.203 1 84.25 299 THR B O 1
ATOM 4617 N N . ILE B 1 300 ? -20.125 4.68 15.016 1 83.06 300 ILE B N 1
ATOM 4618 C CA . ILE B 1 300 ? -20.703 6 15.234 1 83.06 300 ILE B CA 1
ATOM 4619 C C . ILE B 1 300 ? -22.094 6.066 14.609 1 83.06 300 ILE B C 1
ATOM 4621 O O . ILE B 1 300 ? -22.344 5.457 13.562 1 83.06 300 ILE B O 1
#

InterPro domains:
  IPR000847 LysR, HTH, N-terminal domain [PF00126] (5-62)
  IPR000847 LysR, HTH, N-terminal domain [PR00039] (19-30)
  IPR000847 LysR, HTH, N-terminal domain [PR00039] (30-40)
  IPR000847 LysR, HTH, N-terminal domain [PR00039] (40-51)
  IPR000847 LysR, HTH, N-terminal domain [PS50931] (2-59)
  IPR005119 LysR, substrate-binding [PF03466] (90-292)
  IPR036388 Winged helix-like DNA-binding domain superfamily [G3DSA:1.10.10.10] (2-90)
  IPR036390 Winged helix DNA-binding domain superfamily [SSF46785] (2-79)
  IPR037424 Regulatory protein NocR, PBP2 domain [cd08415] (93-285)

Foldseek 3Di:
DQDPVLLLLLQLCVVVQDLCRSCVVVVHHSVVSVVSPVVNCVVVVHRQWDDDDPGTHGDPVSVVVNVVSVVVCLQVVLVVVVVCPVVDDPAAEAEEEEEDLCVLFPVVVLVCVLCVVPVRYYYHYHHDAQVVQLVCQLVVSHFKYKHADPDDDPQKDKAWDFKFFWKKKAAPPDPCLPPQEDELQNQAAWEEEAEDPVDPLRVLVVVQNVVVPGDYHYPHYYNDVLVSNVCRNVVVTMYIGHVRSVVSNPPGDIGIHHYPPTRIGIMIMMHGDPDDRPPSSVSSVVSVNVSSVVDPGDGD/DQDPVLLLLLQLCVVVQDLCRSCVVVVHHSVVSVVSPVVNCVVVVHRQWDDDDPGTDGDPVSVVVNVVSVVVVLQVVLVVVVVVCVVVVPAAEAEEEEEDLCVLFPVVVLVCVLCVVPVRYYYHYHHDAQVVQLVCQLVVSHFKYKHADPDDDPQKDKAWDFKFFWKKKAAPPDPCLPPQEDELQNQAAWEEEAEDPVDPLRVLVVVQNVVVPGDYHYPHYYNDVLVSNVCRNVVVTMYIGHVRSVVSRDPGDIGIHGYPPTRIGIMIMMHGDPDDRPPSSVSSVVSVNVSSVVDPGDGD

pLDDT: mean 84.71, std 13.98, range [44.16, 98.62]

Sequence (600 aa):
MIQSRQLEAFRPVMLTGGMTSAANLVRITQPAISRLIRDLEEEIGISLFERTGNRLRPTREAGILFKEVSRHFNGIQHIDKVAAELKKSHMGSLRVACYTAPALSFMSGVIQTFIADRPDVSVYLDTVPSQTVLELVSLQHYDLGISILAGDYPGLTTEPVPSFRAVCLLPPGHRLEDKETVHATDLEGESLICLSPVSLLRMQTDAALDSCGVHCNRRIESSLALNLCDLVSRGMGVGIVDPFTADYYSANPVIQRSFDPVVPYHFAIVLPTDSPPPRLVSEFRAALLDALKALPYETIMIQSRQLEAFRPVMLTGGMTSAANLVRITQPAISRLIRDLEEEIGISLFERTGNRLRPTREAGILFKEVSRHFNGIQHIDKVAAELKKSHMGSLRVACYTAPALSFMSGVIQTFIADRPDVSVYLDTVPSQTVLELVSLQHYDLGISILAGDYPGLTTEPVPSFRAVCLLPPGHRLEDKETVHATDLEGESLICLSPVSLLRMQTDAALDSCGVHCNRRIESSLALNLCDLVSRGMGVGIVDPFTADYYSANPVIQRSFDPVVPYHFAIVLPTDSPPPRLVSEFRAALLDALKALPYETI

Nearest PDB structures (foldseek):
  4x6g-assembly1_D  TM=6.047E-01  e=1.201E-21  Pseudomonas aeruginosa PAO1
  6g4r-assembly1_B  TM=6.060E-01  e=1.379E-20  Corynebacterium glutamicum
  4x6g-assembly1_C  TM=5.929E-01  e=8.997E-21  Pseudomonas aeruginosa PAO1
  6g4r-assembly1_E  TM=5.782E-01  e=4.887E-21  Corynebacterium glutamicum
  7d98-assembly1_Q  TM=5.926E-01  e=1.148E-20  Cupriavidus necator

Radius of gyration: 23.73 Å; Cα contacts (8 Å, |Δi|>4): 1189; chains: 2; bounding box: 58×63×66 Å

Organism: Agrobacterium tumefaciens (strain T37) (NCBI:txid176300)

Solvent-accessible surface area (backbone atoms only — not comparable to full-atom values): 30859 Å² total; per-residue (Å²): 127,91,49,69,67,28,52,64,43,44,49,38,24,65,49,40,21,26,56,56,57,19,9,60,61,71,70,48,50,41,69,56,39,47,49,34,42,51,50,44,24,60,69,71,69,45,72,37,63,43,72,62,84,93,39,48,25,41,32,73,63,33,52,56,48,46,56,51,46,54,54,40,48,62,40,45,52,42,46,52,47,46,48,45,40,64,76,43,69,91,44,50,75,44,35,36,26,23,22,61,50,57,44,70,55,48,43,52,60,45,51,52,64,65,42,69,87,28,89,49,44,29,41,37,42,38,61,40,58,31,70,54,23,54,51,40,19,41,69,61,68,23,64,33,24,36,22,62,51,16,50,55,45,59,51,40,39,76,44,83,47,81,26,28,50,29,27,29,38,34,19,78,88,40,92,63,66,84,45,69,60,45,43,45,68,74,40,49,67,34,41,34,43,36,53,33,84,83,36,66,61,35,45,43,47,50,44,48,26,50,78,65,72,36,55,57,40,73,45,38,32,21,58,39,67,68,48,45,53,52,33,18,41,70,61,68,24,28,33,74,42,52,54,47,51,59,66,56,56,64,80,56,67,59,42,79,24,45,38,37,66,81,33,71,40,55,40,23,42,34,30,42,51,89,49,85,66,53,67,72,53,49,53,49,51,50,48,48,52,53,51,60,72,65,50,93,65,64,69,104,127,90,49,69,66,28,53,61,42,45,49,39,25,64,48,43,22,24,55,56,56,19,10,60,61,72,70,47,50,41,67,56,38,47,48,34,44,51,50,44,25,60,71,70,71,44,72,37,64,43,71,62,84,94,39,51,25,41,32,74,62,31,52,55,48,46,54,51,45,55,55,40,48,61,40,45,53,42,47,51,48,47,50,46,32,62,68,43,78,75,44,50,75,43,36,37,25,22,21,62,47,56,43,70,55,47,43,48,59,44,50,52,64,64,42,68,86,28,89,49,46,29,41,36,41,38,63,41,58,31,71,55,23,54,53,39,18,40,70,60,70,23,64,31,24,35,23,61,52,19,50,54,45,60,51,40,40,75,43,81,46,79,26,28,49,30,27,31,37,34,19,76,87,40,92,64,66,83,46,67,58,46,42,46,70,75,40,50,67,35,41,33,40,35,52,32,83,84,36,66,61,34,44,44,47,50,44,49,26,52,77,66,71,36,54,59,41,72,43,38,32,21,58,39,68,67,46,46,53,51,32,17,42,69,61,68,24,28,33,74,42,51,55,47,50,58,67,56,57,65,80,57,66,63,43,80,23,45,38,38,66,81,32,73,39,55,40,22,41,34,31,42,49,87,50,84,67,53,68,72,54,49,53,48,52,51,48,47,52,54,53,59,71,66,50,94,65,62,67,104

Secondary structure (DSSP, 8-state):
---HHHHHHHHHHHHHSSHHHHHHHTTS-HHHHHHHHHHHHHHHTS--EEEETTEEEE-HHHHHHHHHHHHHHHHHHHHHHHHHHHHS-S-EEEEEEE-HHHIIIIIHHHHHHHHTT-TTEEEEEEE--HHHHHHHHHTTSSSEEEE---S--TTEEEEE---EE-EEEE-TT-TTTT-SEEEGGGGTT-EEEEE-TT-HHHHHHHHHHHHTT---EEEEEESSHHHHHHHHHTTS-EEEE-HHHHHH--SS--EEEEEES--EE--EEEEESSS---HHHHHHHHHHHHHHHT--S-B-/---HHHHHHHHHHHHHSSHHHHHHHHTS-HHHHHHHHHHHHHHHTS--EEEETTEEEE-HHHHHHHHHHHHHHHHHHHHHHHHHHHHSTT-EEEEEEE-HHHIIIIIHHHHHHHHTT-TTEEEEEEE--HHHHHHHHHTTSSSEEEE---S--TTEEEEE---EE-EEEE-TT-TTTT-SEEEGGGGTT-EEEEE-TT-HHHHHHHHHHHHTT---EEEEEESSHHHHHHHHHTTS-EEEE-HHHHHH--SS--EEEEEES--EE--EEEEESSS---HHHHHHHHHHHHHHHT--S-B-

=== Feature glossary ===
The record interleaves many kinds of information about one protein. Here is each kind framed as the question it answers.

Q: What does the local fold look like, residue by residue?
A: The Foldseek 3Di string encodes local tertiary geometry as a 20-letter alphabet — one character per residue — derived from the relative positions of nearby Cα atoms. Unlike the amino-acid sequence, 3Di is a direct function of the 3D structure, so two proteins with the same fold have similar 3Di strings even at low sequence identity.

Q: Which residues are in helices, strands, or loops?
A: The SS8 string is DSSP's per-residue secondary-structure call. α-helix (H) means an i→i+4 H-bond ladder; β-strand (E) means the residue participates in a β-sheet; 3₁₀ (G) and π (I) are tighter and wider helices; T/S are turns/bends; '-' is loop.

Q: How big and how compact is the whole molecule?
A: Radius of gyration (Rg) is the root-mean-square distance of Cα atoms from their centroid — a single number for overall size and compactness. A globular domain of N residues has Rg ≈ 2.2·N^0.38 Å; an extended or disordered chain has a much larger Rg. The Cα contact count is the number of residue pairs whose Cα atoms are within 8 Å and are more than four positions apart in sequence — a standard proxy for tertiary packing density. The bounding box is the smallest axis-aligned box enclosing all Cα atoms.

Q: Where is each backbone atom in 3D?
A: Structure coordinates are given as an mmCIF _atom_site loop: one row per atom with element, residue name, chain id, sequence number, and x/y/z position in Å. Only the four main-chain atoms per residue are included here; side chains are omitted to keep the record compact.

Q: What is the amino-acid chain?
A: Primary structure: the covalent order of the twenty standard amino acids along the backbone. Two proteins with the same sequence will (almost always) fold to the same structure; two with 30% identity often share a fold but not the details.

Q: What if only a Cα trace is available?
A: Three-state secondary structure (P-SEA) collapses the eight DSSP classes into helix (a), strand (b), and coil (c). P-SEA assigns these from Cα geometry alone — distances and angles — without requiring backbone oxygens, so it works on any Cα trace.

Q: What family and function is it annotated with?
A: Database cross-references. InterPro integrates a dozen domain/family signature databases into unified entries with residue-range hits. GO terms attach function/process/location labels with evidence codes. CATH codes position the fold in a four-level structural taxonomy. Organism is the NCBI-taxonomy species name.

Q: How confident is the AlphaFold model at each residue?
A: pLDDT is the predicted lDDT-Cα score: AlphaFold's confidence that the local environment of each residue (all inter-atomic distances within 15 Å) is correctly placed. It is a per-residue number between 0 and 100, with higher meaning more reliable.

Q: How mobile is each atom in the crystal?
A: B-factor (Debye–Waller factor) reflects atomic displacement in the crystal lattice. It is an experimental observable (units Å²), not a prediction; low values mean the atom is pinned down, high values mean it moves or is heterogeneous across the crystal.

Q: Which residues are buried vs exposed?
A: SASA measures how much of the protein is reachable by solvent. It is computed by rolling a water-sized probe over the atomic surface and summing the exposed area (Å²). Per-residue SASA distinguishes core (buried, low SASA) from surface (exposed, high SASA) residues; total SASA is a whole-molecule size measure.

Q: What do the diagnostic plots show?
A: Plot images: a contact map (which residues are close in 3D, as an N×N binary image), a Ramachandran scatter (backbone torsion angles, revealing secondary-structure composition at a glance), and — for AlphaFold structures — a PAE heatmap (pairwise prediction confidence).

Q: What known structures does this most resemble?
A: The Foldseek neighbor list gives the closest experimentally determined structures in the PDB, ranked by structural alignment. TM-score near 1 means near-identical fold; near 0.3 means only rough topology match. This is how one finds what a novel AlphaFold prediction most resembles in the solved-structure universe.

Q: Are the domains correctly placed relative to each other?
A: Predicted aligned error is AlphaFold's pairwise confidence. Unlike pLDDT (per-residue), PAE is per-residue-pair and captures whether two parts of the structure are correctly placed relative to each other. Units are ångströms of expected positional error.

Q: What do the rendered images show?
A: Structure images are PyMOL renders from six orthogonal camera directions. Cartoon representation draws helices as coils and strands as arrows; sticks shows the backbone as bonds; surface shows the solvent-excluded envelope. Rainbow coloring maps sequence position to hue (blue→red, N→C); chain coloring assigns a distinct color per polypeptide.

Q: What are the backbone torsion angles?
A: φ (phi) and ψ (psi) are the two rotatable backbone dihedrals per residue: φ is the C(i-1)–N–Cα–C torsion, ψ is the N–Cα–C–N(i+1) torsion, both in degrees on (−180°, 180°]. α-helical residues cluster near (−60°, −45°); β-strand residues near (−120°, +130°). A Ramachandran plot is simply a scatter of (φ, ψ) for every residue.